Protein AF-A0ABC9XQN3-F1 (afdb_monomer)

InterPro domains:
  IPR002035 von Willebrand factor, type A [PF00092] (230-390)
  IPR002035 von Willebrand factor, type A [PS50234] (230-409)
  IPR002035 von Willebrand factor, type A [SM00327] (228-406)
  IPR003961 Fibronectin type III [PF00041] (413-479)
  IPR003961 Fibronectin type III [PF00041] (504-579)
  IPR003961 Fibronectin type III [PF00041] (593-662)
  IPR003961 Fibronectin type III [PS50853] (410-501)
  IPR003961 Fibronectin type III [PS50853] (503-591)
  IPR003961 Fibronectin type III [PS50853] (594-684)
  IPR003961 Fibronectin type III [SM00060] (408-489)
  IPR003961 Fibronectin type III [SM00060] (501-579)
  IPR003961 Fibronectin type III [SM00060] (592-669)
  IPR003961 Fibronectin type III [cd00063] (414-497)
  IPR003961 Fibronectin type III [cd00063] (504-588)
  IPR003961 Fibronectin type III [cd00063] (593-670)
  IPR013783 Immunoglobulin-like fold [G3DSA:2.60.40.10] (419-498)
  IPR013783 Immunoglobulin-like fold [G3DSA:2.60.40.10] (502-592)
  IPR013783 Immunoglobulin-like fold [G3DSA:2.60.40.10] (593-687)
  IPR036116 Fibronectin type III superfamily [SSF49265] (414-577)
  IPR036116 Fibronectin type III superfamily [SSF49265] (594-672)

Foldseek 3Di:
DDDDDDDDDDDDDDDDDDDDDDDDDDDDDDDDDDDDDPPPPVVVVVVVVVVVVVVVVVVVVVVVLVVCCCVVPVVVVCVVVVVVVVVVVCVVDDDDPPVVVQVVPPVNVCVVVVCVVVVVVVVVVSVVVVVVVCVVVVVPDDDDPPPPPPPPPDDDDDDDDDDDDPDPVPPVVVVVVVCVPPPDDDDDDPPVVVVVVVVVVVVVVVVVPPDDDDDDPPPDLPQVPPFEAEEEEEQELAQVQDPVLSQLVLVLVLLLCVSWQFALRTYFYWYWYFAPAIDTLAFRHPDRGSVVVNVSSNPDDRPYHARAVLNNLQCCVVPHCDVNRVHDLAFAAEYEYEEAEDHPDDNQVSLVVCVVSRYAAAYEHQHDYDPVRVCSSHDPPCVQRYHYHHSVCSVVCSVSNSVSVRCRSPQQAWDWDPFAQFKTKTFHDLPDDQDDKKKKKWKDFPVCSVPIDIDIGHSVDGMDMDGRHHGQTKMKMWIAIDDPPDHHDIGIDIDGHHHDDDAFPDWDWADAEQFKIKIFTDDQDPFFQWKWKWKDWPPDPDIDIDIGGSVDGMDMDGRHHGQTKMKIKIWTQGPVRDIHIDIDIDGHHHPFFEWADWDWPDADQFKIKTFTDQTPDDFQWKWKWKAAPDDDIDIDIGGSPDGMDMDGGHHGQTKMKIKMWTDDDPDIGDIDIDIDGHHHDDDDDDDDDDDDD

Secondary structure (DSSP, 8-state):
---------------------------------------HHHHHHHHHHHHHHHHHHHHHHHHHHHHHHIIIIIHHHHHHHHHHHHHHHTTSSS--HHHHHHHS-HHHHHHHHHHHHHHHHHHHHHHHHHHHHHHHTTTT--SS-TTSSS-TT-PPPP-------TTSTTHHHHHHHHHHHS----PPP-GGGGHHHHHHHHHHHHTS-SS---PPP-------TT--EEEEEEEE-STTS-HHHHHHHHHHHHHHHTT--BSTTSEEEEEEEESSS-EEEE-TTS--SHHHHHHHHHH-----S---HHHHHHHHHHHTSSGGGT--TTS-EEEEEEESS--SS--HHHHHHHHHTT-EEEEEE-S---HHHHHHHSPSSHHHHEEE--GGGHHHHHHHHHHHHHHHHHHTS-EEES--SS-EEEE----S-TTT-EEEEEEEETT-GGG-EEEEEETT-SEEEE-SPPTT-EEEEEEEEE-SSS--PPEEEEEEPPP-----SEEEEE---SS-EEEEEE---TTEEEEEEEEEEES----EEEEEETT--EEEE-SPPTT-EEEEEEEEEETTS-EEEEEEEEEPPPSSPPPP--EEES--SS-EEEE-PPPSS---EEEEEEE-SSSPPEEEEE-TT--EEEE--PPTT-EEEEEEEEE-SSSB---EEEEEEPPP-------------

pLDDT: mean 70.38, std 22.87, range [24.19, 97.38]

Organism: Grus japonensis (NCBI:txid30415)

Sequence (693 aa):
MSVQDTEDFGAENLSEKSRMIPSLPPYDMDDQLLPREPRSAWCCFVWTLVVVTMNSLVFFINFLLMLIIFTIVLLPTIVVVYFGFQCHSQVLHSAARYCKSILDDNSSSALIILGFVIMSPLIVVAMAIYCSLARRLHLFMCFQPYSRAVYKGVKWRWYEEGGLCGCAKGWNAQVKAWSRAFGFKVVCPGPDFAMLAKTVLSLGLWLQFAVGQNTPERGPQLSVSNSEGDLLFLLDSSGSVSYYEFSRVKEFMWDLVQPFTFGPKDVQTSIIHISTTPTMEFPFDRYLSSGTLQQAIRDTRQLMGDTNTGKALSYAKEKFFSDEAGARPDVPKVLVWVTDGFSTDDISEPMQLLKDMGVTVFIVSTGRGNYLELSAAASQPPEKHLHFVDVDDLPIITKELRDAILDVIQANRLHAVDITSSSFRLMWPKLLSQETGYYTLEYAPTDDLARKRTKQVSGAHTSIMLSNLAPETTYEVALIPESNVHYFPPQTTRVTTLAEEISPAQVLISESGPHSFHVSWAPTLDNVIGYQILYGPLPGNSAKLLEVDGKHNSTVVENLAPNTTYLVTVTATYKSGKERSLSAKACTQEEGSKVRHLRFEDMGPNTLKASWDAADGKVLGYRVRCRRQTGPSSVISVSPQIHSVLLTDLASGTTNKVCVKPMYKNQPGKRLCRMVHMQPATEAQEYKHRQRA

Radius of gyration: 48.97 Å; Cα contacts (8 Å, |Δi|>4): 1089; chains: 1; bounding box: 145×106×135 Å

Structure (mmCIF, N/CA/C/O backbone):
data_AF-A0ABC9XQN3-F1
#
_entry.id   AF-A0ABC9XQN3-F1
#
loop_
_atom_site.group_PDB
_atom_site.id
_atom_site.type_symbol
_atom_site.label_atom_id
_atom_site.label_alt_id
_atom_site.label_comp_id
_atom_site.label_asym_id
_atom_site.label_entity_id
_atom_site.label_seq_id
_atom_site.pdbx_PDB_ins_code
_atom_site.Cartn_x
_atom_site.Cartn_y
_atom_site.Cartn_z
_atom_site.occupancy
_atom_site.B_iso_or_equiv
_atom_site.auth_seq_id
_atom_site.auth_comp_id
_atom_site.auth_asym_id
_atom_site.auth_atom_id
_atom_site.pdbx_PDB_model_num
ATOM 1 N N . MET A 1 1 ? -26.587 63.830 -41.064 1.00 35.28 1 MET A N 1
ATOM 2 C CA . MET A 1 1 ? -27.233 63.294 -39.851 1.00 35.28 1 MET A CA 1
ATOM 3 C C . MET A 1 1 ? -26.101 62.934 -38.899 1.00 35.28 1 MET A C 1
ATOM 5 O O . MET A 1 1 ? -25.500 61.900 -39.120 1.00 35.28 1 MET A O 1
ATOM 9 N N . SER A 1 2 ? -25.575 63.759 -37.986 1.00 28.92 2 SER A N 1
ATOM 10 C CA . SER A 1 2 ? -26.155 64.787 -37.094 1.00 28.92 2 SER A CA 1
ATOM 11 C C . SER A 1 2 ? -27.435 64.319 -36.402 1.00 28.92 2 SER A C 1
ATOM 13 O O . SER A 1 2 ? -28.326 63.867 -37.111 1.00 28.92 2 SER A O 1
ATOM 15 N N . VAL A 1 3 ? -27.668 64.423 -35.093 1.00 32.28 3 VAL A N 1
ATOM 16 C CA . VAL A 1 3 ? -26.981 64.888 -33.861 1.00 32.28 3 VAL A CA 1
ATOM 17 C C . VAL A 1 3 ? -27.908 64.409 -32.713 1.00 32.28 3 VAL A C 1
ATOM 19 O O . VAL A 1 3 ? -29.107 64.293 -32.960 1.00 32.28 3 VAL A O 1
ATOM 22 N N . GLN A 1 4 ? -27.383 64.172 -31.502 1.00 29.92 4 GLN A N 1
ATOM 23 C CA . GLN A 1 4 ? -28.002 64.481 -30.185 1.00 29.92 4 GLN A CA 1
ATOM 24 C C . GLN A 1 4 ? -26.935 64.183 -29.101 1.00 29.92 4 GLN A C 1
ATOM 26 O O . GLN A 1 4 ? -26.465 63.051 -29.036 1.00 29.92 4 GLN A O 1
ATOM 31 N N . ASP A 1 5 ? -26.265 65.199 -28.529 1.00 35.38 5 ASP A N 1
ATOM 32 C CA . ASP A 1 5 ? -26.607 65.974 -27.299 1.00 35.38 5 ASP A CA 1
ATOM 33 C C . ASP A 1 5 ? -26.387 65.123 -26.018 1.00 35.38 5 ASP A C 1
ATOM 35 O O . ASP A 1 5 ? -26.867 63.997 -25.967 1.00 35.38 5 ASP A O 1
ATOM 39 N N . THR A 1 6 ? -25.655 65.494 -24.950 1.00 28.75 6 THR A N 1
ATOM 40 C CA . THR A 1 6 ? -25.303 66.796 -24.326 1.00 28.75 6 THR A CA 1
ATOM 41 C C . THR A 1 6 ? -24.212 66.612 -23.233 1.00 28.75 6 THR A C 1
ATOM 43 O O . THR A 1 6 ? -23.997 65.495 -22.765 1.00 28.75 6 THR A O 1
ATOM 46 N N . GLU A 1 7 ? -23.574 67.728 -22.843 1.00 31.22 7 GLU A N 1
ATOM 47 C CA . GLU A 1 7 ? -22.638 68.022 -21.719 1.00 31.22 7 GLU A CA 1
ATOM 48 C C . GLU A 1 7 ? -23.241 67.675 -20.314 1.00 31.22 7 GLU A C 1
ATOM 50 O O . GLU A 1 7 ? -24.393 67.263 -20.251 1.00 31.22 7 GLU A O 1
ATOM 55 N N . ASP A 1 8 ? -22.638 67.766 -19.114 1.00 29.19 8 ASP A N 1
ATOM 56 C CA . ASP A 1 8 ? -21.618 68.643 -18.507 1.00 29.19 8 ASP A CA 1
ATOM 57 C C . ASP A 1 8 ? -21.349 68.187 -17.029 1.00 29.19 8 ASP A C 1
ATOM 59 O O . ASP A 1 8 ? -22.047 67.308 -16.518 1.00 29.19 8 ASP A O 1
ATOM 63 N N . PHE A 1 9 ? -20.433 68.884 -16.336 1.00 27.47 9 PHE A N 1
ATOM 64 C CA . PHE A 1 9 ? -20.193 69.041 -14.879 1.00 27.47 9 PHE A CA 1
ATOM 65 C C . PHE A 1 9 ? -18.981 68.372 -14.209 1.00 27.47 9 PHE A C 1
ATOM 67 O O . PHE A 1 9 ? -18.885 67.159 -14.023 1.00 27.47 9 PHE A O 1
ATOM 74 N N . GLY A 1 10 ? -18.100 69.249 -13.711 1.00 24.19 10 GLY A N 1
ATOM 75 C CA . GLY A 1 10 ? -17.099 68.975 -12.686 1.00 24.19 10 GLY A CA 1
ATOM 76 C C . GLY A 1 10 ? -17.432 69.567 -11.306 1.00 24.19 10 GLY A C 1
ATOM 77 O O . GLY A 1 10 ? -18.541 70.022 -11.054 1.00 24.19 10 GLY A O 1
ATOM 78 N N . ALA A 1 11 ? -16.376 69.598 -10.484 1.00 26.67 11 ALA A N 1
ATOM 79 C CA . ALA A 1 11 ? -16.098 70.479 -9.340 1.00 26.67 11 ALA A CA 1
ATOM 80 C C . ALA A 1 11 ? -16.857 70.330 -7.989 1.00 26.67 11 ALA A C 1
ATOM 82 O O . ALA A 1 11 ? -18.061 70.512 -7.878 1.00 26.67 11 ALA A O 1
ATOM 83 N N . GLU A 1 12 ? -16.015 70.148 -6.955 1.00 30.12 12 GLU A N 1
ATOM 84 C CA . GLU A 1 12 ? -15.961 70.860 -5.656 1.00 30.12 12 GLU A CA 1
ATOM 85 C C . GLU A 1 12 ? -16.911 70.554 -4.476 1.00 30.12 12 GLU A C 1
ATOM 87 O O . GLU A 1 12 ? -18.123 70.725 -4.522 1.00 30.12 12 GLU A O 1
ATOM 92 N N . ASN A 1 13 ? -16.282 70.252 -3.326 1.00 25.64 13 ASN A N 1
ATOM 93 C CA . ASN A 1 13 ? -16.236 71.134 -2.139 1.00 25.64 13 ASN A CA 1
ATOM 94 C C . ASN A 1 13 ? -15.126 70.630 -1.179 1.00 25.64 13 ASN A C 1
ATOM 96 O O . ASN A 1 13 ? -15.124 69.462 -0.808 1.00 25.64 13 ASN A O 1
ATOM 100 N N . LEU A 1 14 ? -14.018 71.350 -0.955 1.00 29.97 14 LEU A N 1
ATOM 101 C CA . LEU A 1 14 ? -13.773 72.561 -0.139 1.00 29.97 14 LEU A CA 1
ATOM 102 C C . LEU A 1 14 ? -13.493 72.298 1.355 1.00 29.97 14 LEU A C 1
ATOM 104 O O . LEU A 1 14 ? -14.394 71.948 2.111 1.00 29.97 14 LEU A O 1
ATOM 108 N N . SER A 1 15 ? -12.242 72.581 1.753 1.00 26.11 15 SER A N 1
ATOM 109 C CA . SER A 1 15 ? -11.793 73.324 2.957 1.00 26.11 15 SER A CA 1
ATOM 110 C C . SER A 1 15 ? -10.344 72.916 3.295 1.00 26.11 15 SER A C 1
ATOM 112 O O . SER A 1 15 ? -10.056 71.729 3.345 1.00 26.11 15 SER A O 1
ATOM 114 N N . GLU A 1 16 ? -9.345 73.753 3.585 1.00 30.83 16 GLU A N 1
ATOM 115 C CA . GLU A 1 16 ? -9.065 75.192 3.513 1.00 30.83 16 GLU A CA 1
ATOM 116 C C . GLU A 1 16 ? -7.593 75.340 3.998 1.00 30.83 16 GLU A C 1
ATOM 118 O O . GLU A 1 16 ? -7.099 74.494 4.743 1.00 30.83 16 GLU A O 1
ATOM 123 N N . LYS A 1 17 ? -6.941 76.464 3.660 1.00 27.02 17 LYS A N 1
ATOM 124 C CA . LYS A 1 17 ? -5.810 77.113 4.375 1.00 27.02 17 LYS A CA 1
ATOM 125 C C . LYS A 1 17 ? -4.339 76.784 4.039 1.00 27.02 17 LYS A C 1
ATOM 127 O O . LYS A 1 17 ? -3.592 76.193 4.802 1.00 27.02 17 LYS A O 1
ATOM 132 N N . SER A 1 18 ? -3.907 77.336 2.902 1.00 26.16 18 SER A N 1
ATOM 133 C CA . SER A 1 18 ? -2.976 78.482 2.739 1.00 26.16 18 SER A CA 1
ATOM 134 C C . SER A 1 18 ? -1.777 78.753 3.690 1.00 26.16 18 SER A C 1
ATOM 136 O O . SER A 1 18 ? -1.969 78.908 4.895 1.00 26.16 18 SER A O 1
ATOM 138 N N . ARG A 1 19 ? -0.665 79.162 3.028 1.00 28.17 19 ARG A N 1
ATOM 139 C CA . ARG A 1 19 ? 0.507 80.010 3.424 1.00 28.17 19 ARG A CA 1
ATOM 140 C C . ARG A 1 19 ? 1.725 79.259 3.988 1.00 28.17 19 ARG A C 1
ATOM 142 O O . ARG A 1 19 ? 1.560 78.394 4.824 1.00 28.17 19 ARG A O 1
ATOM 149 N N . MET A 1 20 ? 2.981 79.560 3.637 1.00 26.77 20 MET A N 1
ATOM 150 C CA . MET A 1 20 ? 3.617 80.659 2.884 1.00 26.77 20 MET A CA 1
ATOM 151 C C . MET A 1 20 ? 5.057 80.223 2.518 1.00 26.77 20 MET A C 1
ATOM 153 O O . MET A 1 20 ? 5.694 79.517 3.292 1.00 26.77 20 MET A O 1
ATOM 157 N N . ILE A 1 21 ? 5.566 80.684 1.372 1.00 29.64 21 ILE A N 1
ATOM 158 C CA . ILE A 1 21 ? 6.989 80.657 0.963 1.00 29.64 21 ILE A CA 1
ATOM 159 C C . ILE A 1 21 ? 7.749 81.750 1.763 1.00 29.64 21 ILE A C 1
ATOM 161 O O . ILE A 1 21 ? 7.101 82.712 2.187 1.00 29.64 21 ILE A O 1
ATOM 165 N N . PRO A 1 22 ? 9.083 81.675 1.961 1.00 31.59 22 PRO A N 1
ATOM 166 C CA . PRO A 1 22 ? 9.959 82.396 1.026 1.00 31.59 22 PRO A CA 1
ATOM 167 C C . PRO A 1 22 ? 11.307 81.706 0.715 1.00 31.59 22 PRO A C 1
ATOM 169 O O . PRO A 1 22 ? 11.766 80.788 1.386 1.00 31.59 22 PRO A O 1
ATOM 172 N N . SER A 1 23 ? 11.911 82.199 -0.359 1.00 28.52 23 SER A N 1
ATOM 173 C CA . SER A 1 23 ? 13.131 81.788 -1.056 1.00 28.52 23 SER A CA 1
ATOM 174 C C . SER A 1 23 ? 14.400 82.574 -0.658 1.00 28.52 23 SER A C 1
ATOM 176 O O . SER A 1 23 ? 14.287 83.777 -0.436 1.00 28.52 23 SER A O 1
ATOM 178 N N . LEU A 1 24 ? 15.574 81.914 -0.801 1.00 29.31 24 LEU A N 1
ATOM 179 C CA . LEU A 1 24 ? 16.959 82.419 -1.076 1.00 29.31 24 LEU A CA 1
ATOM 180 C C . LEU A 1 24 ? 17.708 83.175 0.062 1.00 29.31 24 LEU A C 1
ATOM 182 O O . LEU A 1 24 ? 17.019 83.721 0.918 1.00 29.31 24 LEU A O 1
ATOM 186 N N . PRO A 1 25 ? 19.076 83.272 0.105 1.00 34.75 25 PRO A N 1
ATOM 187 C CA . PRO A 1 25 ? 20.096 83.093 -0.962 1.00 34.75 25 PRO A CA 1
ATOM 188 C C . PRO A 1 25 ? 21.399 82.315 -0.501 1.00 34.75 25 PRO A C 1
ATOM 190 O O . PRO A 1 25 ? 21.348 81.648 0.532 1.00 34.75 25 PRO A O 1
ATOM 193 N N . PRO A 1 26 ? 22.539 82.315 -1.248 1.00 49.69 26 PRO A N 1
ATOM 194 C CA . PRO A 1 26 ? 23.697 81.417 -1.061 1.00 49.69 26 PRO A CA 1
ATOM 195 C C . PRO A 1 26 ? 24.827 82.027 -0.205 1.00 49.69 26 PRO A C 1
ATOM 197 O O . PRO A 1 26 ? 24.903 83.248 -0.075 1.00 49.69 26 PRO A O 1
ATOM 200 N N . TYR A 1 27 ? 25.750 81.203 0.314 1.00 24.67 27 TYR A N 1
ATOM 201 C CA . TYR A 1 27 ? 27.060 81.681 0.781 1.00 24.67 27 TYR A CA 1
ATOM 202 C C . TYR A 1 27 ? 28.124 80.572 0.763 1.00 24.67 27 TYR A C 1
ATOM 204 O O . TYR A 1 27 ? 27.862 79.440 1.164 1.00 24.67 27 TYR A O 1
ATOM 212 N N . ASP A 1 28 ? 29.297 80.940 0.260 1.00 28.08 28 ASP A N 1
ATOM 213 C CA . ASP A 1 28 ? 30.518 80.152 0.094 1.00 28.08 28 ASP A CA 1
ATOM 214 C C . ASP A 1 28 ? 31.545 80.542 1.182 1.00 28.08 28 ASP A C 1
ATOM 216 O O . ASP A 1 28 ? 31.442 81.622 1.765 1.00 28.08 28 ASP A O 1
ATOM 220 N N . MET A 1 29 ? 32.560 79.690 1.345 1.00 29.73 29 MET A N 1
ATOM 221 C CA . MET A 1 29 ? 33.873 79.897 1.982 1.00 29.73 29 MET A CA 1
ATOM 222 C C . MET A 1 29 ? 34.073 79.730 3.509 1.00 29.73 29 MET A C 1
ATOM 224 O O . MET A 1 29 ? 33.419 80.337 4.353 1.00 29.73 29 MET A O 1
ATOM 228 N N . ASP A 1 30 ? 35.142 78.959 3.762 1.00 27.64 30 ASP A N 1
ATOM 229 C CA . ASP A 1 30 ? 36.138 79.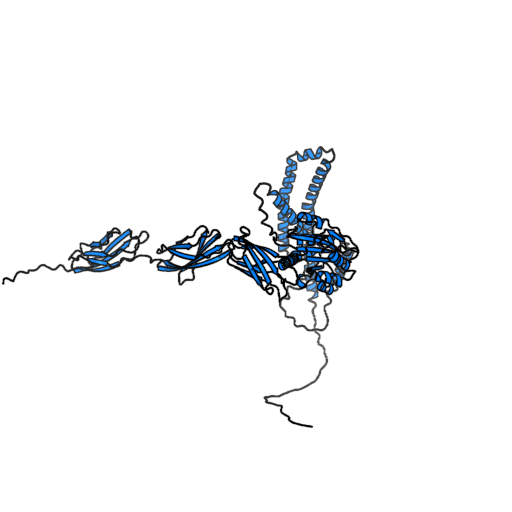004 4.844 1.00 27.64 30 ASP A CA 1
ATOM 230 C C . ASP A 1 30 ? 35.983 78.151 6.124 1.00 27.64 30 ASP A C 1
ATOM 232 O O . ASP A 1 30 ? 35.417 78.533 7.144 1.00 27.64 30 ASP A O 1
ATOM 236 N N . ASP A 1 31 ? 36.589 76.960 6.037 1.00 33.34 31 ASP A N 1
ATOM 237 C CA . ASP A 1 31 ? 37.820 76.567 6.750 1.00 33.34 31 ASP A CA 1
ATOM 238 C C . ASP A 1 31 ? 37.922 76.870 8.263 1.00 33.34 31 ASP A C 1
ATOM 240 O O . ASP A 1 31 ? 38.286 77.970 8.673 1.00 33.34 31 ASP A O 1
ATOM 244 N N . GLN A 1 32 ? 37.752 75.838 9.104 1.00 27.58 32 GLN A N 1
ATOM 245 C CA . GLN A 1 32 ? 38.476 75.727 10.379 1.00 27.58 32 GLN A CA 1
ATOM 246 C C . GLN A 1 32 ? 38.870 74.273 10.689 1.00 27.58 32 GLN A C 1
ATOM 248 O O . GLN A 1 32 ? 38.044 73.404 10.976 1.00 27.58 32 GLN A O 1
ATOM 253 N N . LEU A 1 33 ? 40.187 74.054 10.655 1.00 34.53 33 LEU A N 1
ATOM 254 C CA . LEU A 1 33 ? 40.924 72.926 11.218 1.00 34.53 33 LEU A CA 1
ATOM 255 C C . LEU A 1 33 ? 40.584 72.663 12.697 1.00 34.53 33 LEU A C 1
ATOM 257 O O . LEU A 1 33 ? 40.393 73.612 13.448 1.00 34.53 33 LEU A O 1
ATOM 261 N N . LEU A 1 34 ? 40.661 71.387 13.121 1.00 26.94 34 LEU A N 1
ATOM 262 C CA . LEU A 1 34 ? 41.381 70.865 14.312 1.00 26.94 34 LEU A CA 1
ATOM 263 C C . LEU A 1 34 ? 41.295 69.300 14.337 1.00 26.94 34 LEU A C 1
ATOM 265 O O . LEU A 1 34 ? 40.480 68.722 13.619 1.00 26.94 34 LEU A O 1
ATOM 269 N N . PRO A 1 35 ? 42.191 68.572 15.043 1.00 34.38 35 PRO A N 1
ATOM 270 C CA . PRO A 1 35 ? 42.969 67.471 14.459 1.00 34.38 35 PRO A CA 1
ATOM 271 C C . PRO A 1 35 ? 42.457 66.052 14.781 1.00 34.38 35 PRO A C 1
ATOM 273 O O . PRO A 1 35 ? 41.922 65.785 15.855 1.00 34.38 35 PRO A O 1
ATOM 276 N N . ARG A 1 36 ? 42.719 65.091 13.879 1.00 30.62 36 ARG A N 1
ATOM 277 C CA . ARG A 1 36 ? 42.605 63.643 14.151 1.00 30.62 36 ARG A CA 1
ATOM 278 C C . ARG A 1 36 ? 43.902 63.110 14.772 1.00 30.62 36 ARG A C 1
ATOM 280 O O . ARG A 1 36 ? 44.922 63.036 14.093 1.00 30.62 36 ARG A O 1
ATOM 287 N N . GLU A 1 37 ? 43.844 62.673 16.031 1.00 32.91 37 GLU A N 1
ATOM 288 C CA . GLU A 1 37 ? 44.868 61.807 16.642 1.00 32.91 37 GLU A CA 1
ATOM 289 C C . GLU A 1 37 ? 44.868 60.388 16.018 1.00 32.91 37 GLU A C 1
ATOM 291 O O . GLU A 1 37 ? 43.799 59.844 15.711 1.00 32.91 37 GLU A O 1
ATOM 296 N N . PRO A 1 38 ? 46.032 59.717 15.896 1.00 41.06 38 PRO A N 1
ATOM 297 C CA . PRO A 1 38 ? 46.154 58.398 15.285 1.00 41.06 38 PRO A CA 1
ATOM 298 C C . PRO A 1 38 ? 46.000 57.278 16.332 1.00 41.06 38 PRO A C 1
ATOM 300 O O . PRO A 1 38 ? 46.981 56.675 16.758 1.00 41.06 38 PRO A O 1
ATOM 303 N N . ARG A 1 39 ? 44.771 56.957 16.761 1.00 36.69 39 ARG A N 1
ATOM 304 C CA . ARG A 1 39 ? 44.527 55.831 17.700 1.00 36.69 39 ARG A CA 1
ATOM 305 C C . ARG A 1 39 ? 44.092 54.509 17.049 1.00 36.69 39 ARG A C 1
ATOM 307 O O . ARG A 1 39 ? 44.057 53.485 17.726 1.00 36.69 39 ARG A O 1
ATOM 314 N N . SER A 1 40 ? 43.810 54.471 15.745 1.00 48.78 40 SER A N 1
ATOM 315 C CA . SER A 1 40 ? 43.249 53.270 15.093 1.00 48.78 40 SER A CA 1
ATOM 316 C C . SER A 1 40 ? 44.286 52.249 14.601 1.00 48.78 40 SER A C 1
ATOM 318 O O . SER A 1 40 ? 43.999 51.051 14.582 1.00 48.78 40 SER A O 1
ATOM 320 N N . ALA A 1 41 ? 45.503 52.681 14.251 1.00 43.66 41 ALA A N 1
ATOM 321 C CA . ALA A 1 41 ? 46.527 51.788 13.700 1.00 43.66 41 ALA A CA 1
ATOM 322 C C . ALA A 1 41 ? 47.183 50.900 14.773 1.00 43.66 41 ALA A C 1
ATOM 324 O O . ALA A 1 41 ? 47.388 49.709 14.548 1.00 43.66 41 ALA A O 1
ATOM 325 N N . TRP A 1 42 ? 47.439 51.450 15.965 1.00 40.62 42 TRP A N 1
ATOM 326 C CA . TRP A 1 42 ? 48.048 50.710 17.076 1.00 40.62 42 TRP A CA 1
ATOM 327 C C . TRP A 1 42 ? 47.132 49.617 17.628 1.00 40.62 42 TRP A C 1
ATOM 329 O O . TRP A 1 42 ? 47.590 48.499 17.850 1.00 40.62 42 TRP A O 1
ATOM 339 N N . CYS A 1 43 ? 45.830 49.889 17.769 1.00 41.34 43 CYS A N 1
ATOM 340 C CA . CYS A 1 43 ? 44.875 48.860 18.181 1.00 41.34 43 CYS A CA 1
ATOM 341 C C . CYS A 1 43 ? 44.795 47.724 17.156 1.00 41.34 43 CYS A C 1
ATOM 343 O O . CYS A 1 43 ? 44.849 46.565 17.551 1.00 41.34 43 CYS A O 1
ATOM 345 N N . CYS A 1 44 ? 44.751 48.027 15.852 1.00 43.62 44 CYS A N 1
ATOM 346 C CA . CYS A 1 44 ? 44.729 46.989 14.817 1.00 43.62 44 CYS A CA 1
ATOM 347 C C . CYS A 1 44 ? 46.029 46.175 14.779 1.00 43.62 44 CYS A C 1
ATOM 349 O O . CYS A 1 44 ? 45.979 44.957 14.610 1.00 43.62 44 CYS A O 1
ATOM 351 N N . PHE A 1 45 ? 47.187 46.812 14.971 1.00 45.56 45 PHE A N 1
ATOM 352 C CA . PHE A 1 45 ? 48.476 46.120 14.964 1.00 45.56 45 PHE A CA 1
ATOM 353 C C . PHE A 1 45 ? 48.631 45.190 16.172 1.00 45.56 45 PHE A C 1
ATOM 355 O O . PHE A 1 45 ? 48.994 44.028 16.004 1.00 45.56 45 PHE A O 1
ATOM 362 N N . VAL A 1 46 ? 48.266 45.655 17.373 1.00 49.81 46 VAL A N 1
ATOM 363 C CA . VAL A 1 46 ? 48.283 44.835 18.596 1.00 49.81 46 VAL A CA 1
ATOM 364 C C . VAL A 1 46 ? 47.304 43.667 18.477 1.00 49.81 46 VAL A C 1
ATOM 366 O O . VAL A 1 46 ? 47.661 42.540 18.805 1.00 49.81 46 VAL A O 1
ATOM 369 N N . TRP A 1 47 ? 46.104 43.890 17.936 1.00 43.84 47 TRP A N 1
ATOM 370 C CA . TRP A 1 47 ? 45.119 42.819 17.760 1.00 43.84 47 TRP A CA 1
ATOM 371 C C . TRP A 1 47 ? 45.558 41.786 16.716 1.00 43.84 47 TRP A C 1
ATOM 373 O O . TRP A 1 47 ? 45.434 40.585 16.941 1.00 43.84 47 TRP A O 1
ATOM 383 N N . THR A 1 48 ? 46.152 42.233 15.606 1.00 51.22 48 THR A N 1
ATOM 384 C CA . THR A 1 48 ? 46.695 41.332 14.577 1.00 51.22 48 THR A CA 1
ATOM 385 C C . THR A 1 48 ? 47.873 40.528 15.126 1.00 51.22 48 THR A C 1
ATOM 387 O O . THR A 1 48 ? 47.946 39.323 14.903 1.00 51.22 48 THR A O 1
ATOM 390 N N . LEU A 1 49 ? 48.757 41.155 15.908 1.00 52.16 49 LEU A N 1
ATOM 391 C CA . LEU A 1 49 ? 49.881 40.481 16.555 1.00 52.16 49 LEU A CA 1
ATOM 392 C C . LEU A 1 49 ? 49.404 39.436 17.576 1.00 52.16 49 LEU A C 1
ATOM 394 O O . LEU A 1 49 ? 49.922 38.321 17.591 1.00 52.16 49 LEU A O 1
ATOM 398 N N . VAL A 1 50 ? 48.385 39.748 18.382 1.00 51.81 50 VAL A N 1
ATOM 399 C CA . VAL A 1 50 ? 47.781 38.804 19.341 1.00 51.81 50 VAL A CA 1
ATOM 400 C C . VAL A 1 50 ? 47.135 37.621 18.619 1.00 51.81 50 VAL A C 1
ATOM 402 O O . VAL A 1 50 ? 47.365 36.472 18.985 1.00 51.81 50 VAL A O 1
ATOM 405 N N . VAL A 1 51 ? 46.387 37.864 17.542 1.00 48.59 51 VAL A N 1
ATOM 406 C CA . VAL A 1 51 ? 45.740 36.788 16.775 1.00 48.59 51 VAL A CA 1
ATOM 407 C C . VAL A 1 51 ? 46.773 35.909 16.061 1.00 48.59 51 VAL A C 1
ATOM 409 O O . VAL A 1 51 ? 46.658 34.684 16.078 1.00 48.59 51 VAL A O 1
ATOM 412 N N . VAL A 1 52 ? 47.818 36.500 15.475 1.00 55.75 52 VAL A N 1
ATOM 413 C CA . VAL A 1 52 ? 48.890 35.749 14.800 1.00 55.75 52 VAL A CA 1
ATOM 414 C C . VAL A 1 52 ? 49.711 34.934 15.798 1.00 55.75 52 VAL A C 1
ATOM 416 O O . VAL A 1 52 ? 50.029 33.777 15.521 1.00 55.75 52 VAL A O 1
ATOM 419 N N . THR A 1 53 ? 50.019 35.488 16.972 1.00 54.19 53 THR A N 1
ATOM 420 C CA . THR A 1 53 ? 50.756 34.763 18.020 1.00 54.19 53 THR A CA 1
ATOM 421 C C . THR A 1 53 ? 49.930 33.628 18.621 1.00 54.19 53 THR A C 1
ATOM 423 O O . THR A 1 53 ? 50.455 32.523 18.758 1.00 54.19 53 THR A O 1
ATOM 426 N N . MET A 1 54 ? 48.631 33.829 18.878 1.00 51.41 54 MET A N 1
ATOM 427 C CA . MET A 1 54 ? 47.746 32.751 19.340 1.00 51.41 54 MET A CA 1
ATOM 428 C C . MET A 1 54 ? 47.587 31.642 18.294 1.00 51.41 54 MET A C 1
ATOM 430 O O . MET A 1 54 ? 47.707 30.466 18.634 1.00 51.41 54 MET A O 1
ATOM 434 N N . ASN A 1 55 ? 47.401 31.988 17.017 1.00 48.88 55 ASN A N 1
ATOM 435 C CA . ASN A 1 55 ? 47.292 30.993 15.946 1.00 48.88 55 ASN A CA 1
ATOM 436 C C . ASN A 1 55 ? 48.607 30.230 15.721 1.00 48.88 55 ASN A C 1
ATOM 438 O O . ASN A 1 55 ? 48.585 29.026 15.473 1.00 48.88 55 ASN A O 1
ATOM 442 N N . SER A 1 56 ? 49.755 30.898 15.866 1.00 58.03 56 SER A N 1
ATOM 443 C CA . SER A 1 56 ? 51.072 30.254 15.768 1.00 58.03 56 SER A CA 1
ATOM 444 C C . SER A 1 56 ? 51.330 29.302 16.939 1.00 58.03 56 SER A C 1
ATOM 446 O O . SER A 1 56 ? 51.846 28.206 16.735 1.00 58.03 56 SER A O 1
ATOM 448 N N . LEU A 1 57 ? 50.917 29.675 18.155 1.00 59.03 57 LEU A N 1
ATOM 449 C CA . LEU A 1 57 ? 51.007 28.820 19.340 1.00 59.03 57 LEU A CA 1
ATOM 450 C C . LEU A 1 57 ? 50.130 27.568 19.191 1.00 59.03 57 LEU A C 1
ATOM 452 O O . LEU A 1 57 ? 50.578 26.457 19.465 1.00 59.03 57 LEU A O 1
ATOM 456 N N . VAL A 1 58 ? 48.902 27.737 18.698 1.00 57.38 58 VAL A N 1
ATOM 457 C CA . VAL A 1 58 ? 47.977 26.637 18.398 1.00 57.38 58 VAL A CA 1
ATOM 458 C C . VAL A 1 58 ? 48.556 25.691 17.348 1.00 57.38 58 VAL A C 1
ATOM 460 O O . VAL A 1 58 ? 48.496 24.473 17.515 1.00 57.38 58 VAL A O 1
ATOM 463 N N . PHE A 1 59 ? 49.143 26.235 16.280 1.00 59.28 59 PHE A N 1
ATOM 464 C CA . PHE A 1 59 ? 49.805 25.434 15.256 1.00 59.28 59 PHE A CA 1
ATOM 465 C C . PHE A 1 59 ? 50.969 24.630 15.845 1.00 59.28 59 PHE A C 1
ATOM 467 O O . PHE A 1 59 ? 51.071 23.431 15.598 1.00 59.28 59 PHE A O 1
ATOM 474 N N . PHE A 1 60 ? 51.798 25.259 16.681 1.00 60.59 60 PHE A N 1
ATOM 475 C CA . PHE A 1 60 ? 52.942 24.601 17.308 1.00 60.59 60 PHE A CA 1
ATOM 476 C C . PHE A 1 60 ? 52.515 23.487 18.274 1.00 60.59 60 PHE A C 1
ATOM 478 O O . PHE A 1 60 ? 53.096 22.405 18.259 1.00 60.59 60 PHE A O 1
ATOM 485 N N . ILE A 1 61 ? 51.456 23.708 19.061 1.00 62.81 61 ILE A N 1
ATOM 486 C CA . ILE A 1 61 ? 50.880 22.697 19.963 1.00 62.81 61 ILE A CA 1
ATOM 487 C C . ILE A 1 61 ? 50.317 21.513 19.168 1.00 62.81 61 ILE A C 1
ATOM 489 O O . ILE A 1 61 ? 50.599 20.363 19.502 1.00 62.81 61 ILE A O 1
ATOM 493 N N . ASN A 1 62 ? 49.568 21.773 18.091 1.00 58.09 62 ASN A N 1
ATOM 494 C CA . ASN A 1 62 ? 49.032 20.718 17.228 1.00 58.09 62 ASN A CA 1
ATOM 495 C C . ASN A 1 62 ? 50.144 19.942 16.505 1.00 58.09 62 ASN A C 1
ATOM 497 O O . ASN A 1 62 ? 50.053 18.723 16.387 1.00 58.09 62 ASN A O 1
ATOM 501 N N . PHE A 1 63 ? 51.210 20.621 16.073 1.00 66.19 63 PHE A N 1
ATOM 502 C CA . PHE A 1 63 ? 52.378 19.989 15.460 1.00 66.19 63 PHE A CA 1
ATOM 503 C C . PHE A 1 63 ? 53.124 19.091 16.454 1.00 66.19 63 PHE A C 1
ATOM 505 O O . PHE A 1 63 ? 53.445 17.950 16.125 1.00 66.19 63 PHE A O 1
ATOM 512 N N . LEU A 1 64 ? 53.326 19.558 17.692 1.00 64.81 64 LEU A N 1
ATOM 513 C CA . LEU A 1 64 ? 53.955 18.772 18.755 1.00 64.81 64 LEU A CA 1
ATOM 514 C C . LEU A 1 64 ? 53.113 17.535 19.113 1.00 64.81 64 LEU A C 1
ATOM 516 O O . LEU A 1 64 ? 53.656 16.445 19.257 1.00 64.81 64 LEU A O 1
ATOM 520 N N . LEU A 1 65 ? 51.786 17.684 19.194 1.00 63.25 65 LEU A N 1
ATOM 521 C CA . LEU A 1 65 ? 50.845 16.582 19.434 1.00 63.25 65 LEU A CA 1
ATOM 522 C C . LEU A 1 65 ? 50.856 15.550 18.301 1.00 63.25 65 LEU A C 1
ATOM 524 O O . LEU A 1 65 ? 50.884 14.354 18.576 1.00 63.25 65 LEU A O 1
ATOM 528 N N . MET A 1 66 ? 50.893 15.993 17.042 1.00 63.84 66 MET A N 1
ATOM 529 C CA . MET A 1 66 ? 51.054 15.108 15.883 1.00 63.84 66 MET A CA 1
ATOM 530 C C . MET A 1 66 ? 52.370 14.330 15.951 1.00 63.84 66 MET A C 1
ATOM 532 O O . MET A 1 66 ? 52.373 13.122 15.738 1.00 63.84 66 MET A O 1
ATOM 536 N N . LEU A 1 67 ? 53.470 14.991 16.317 1.00 67.00 67 LEU A N 1
ATOM 537 C CA . LEU A 1 67 ? 54.778 14.353 16.491 1.00 67.00 67 LEU A CA 1
ATOM 538 C C . LEU A 1 67 ? 54.770 13.317 17.619 1.00 67.00 67 LEU A C 1
ATOM 540 O O . LEU A 1 67 ? 55.307 12.224 17.450 1.00 67.00 67 LEU A O 1
ATOM 544 N N . ILE A 1 68 ? 54.120 13.621 18.743 1.00 65.81 68 ILE A N 1
ATOM 545 C CA . ILE A 1 68 ? 53.957 12.697 19.874 1.00 65.81 68 ILE A CA 1
ATOM 546 C C . ILE A 1 68 ? 53.120 11.480 19.457 1.00 65.81 68 ILE A C 1
ATOM 548 O O . ILE A 1 68 ? 53.518 10.350 19.716 1.00 65.81 68 ILE A O 1
ATOM 552 N N . ILE A 1 69 ? 52.002 11.677 18.755 1.00 62.56 69 ILE A N 1
ATOM 553 C CA . ILE A 1 69 ? 51.166 10.573 18.257 1.00 62.56 69 ILE A CA 1
ATOM 554 C C . ILE A 1 69 ? 51.945 9.729 17.237 1.00 62.56 69 ILE A C 1
ATOM 556 O O . ILE A 1 69 ? 51.939 8.502 17.310 1.00 62.56 69 ILE A O 1
ATOM 560 N N . PHE A 1 70 ? 52.678 10.357 16.319 1.00 60.66 70 PHE A N 1
ATOM 561 C CA . PHE A 1 70 ? 53.435 9.640 15.294 1.00 60.66 70 PHE A CA 1
ATOM 562 C C . PHE A 1 70 ? 54.592 8.818 15.889 1.00 60.66 70 PHE A C 1
ATOM 564 O O . PHE A 1 70 ? 54.835 7.688 15.468 1.00 60.66 70 PHE A O 1
ATOM 571 N N . THR A 1 71 ? 55.277 9.354 16.903 1.00 60.50 71 THR A N 1
ATOM 572 C CA . THR A 1 71 ? 56.431 8.699 17.542 1.00 60.50 71 THR A CA 1
ATOM 573 C C . THR A 1 71 ? 56.040 7.659 18.590 1.00 60.50 71 THR A C 1
ATOM 575 O O . THR A 1 71 ? 56.665 6.603 18.644 1.00 60.50 71 THR A O 1
ATOM 578 N N . ILE A 1 72 ? 55.005 7.916 19.395 1.00 60.31 72 ILE A N 1
ATOM 579 C CA . ILE A 1 72 ? 54.584 7.024 20.489 1.00 60.31 72 ILE A CA 1
ATOM 580 C C . ILE A 1 72 ? 53.579 5.971 20.018 1.00 60.31 72 ILE A C 1
ATOM 582 O O . ILE A 1 72 ? 53.546 4.878 20.575 1.00 60.31 72 ILE A O 1
ATOM 586 N N . VAL A 1 73 ? 52.759 6.274 19.007 1.00 58.94 73 VAL A N 1
ATOM 587 C CA . VAL A 1 73 ? 51.721 5.352 18.525 1.00 58.94 73 VAL A CA 1
ATOM 588 C C . VAL A 1 73 ? 52.165 4.688 17.235 1.00 58.94 73 VAL A C 1
ATOM 590 O O . VAL A 1 73 ? 52.297 3.470 17.206 1.00 58.94 73 VAL A O 1
ATOM 593 N N . LEU A 1 74 ? 52.453 5.472 16.191 1.00 59.12 74 LEU A N 1
ATOM 594 C CA . LEU A 1 74 ? 52.649 4.921 14.849 1.00 59.12 74 LEU A CA 1
ATOM 595 C C . LEU A 1 74 ? 53.948 4.116 14.729 1.00 59.12 74 LEU A C 1
ATOM 597 O O . LEU A 1 74 ? 53.924 3.005 14.203 1.00 59.12 74 LEU A O 1
ATOM 601 N N . LEU A 1 75 ? 55.057 4.643 15.256 1.00 62.50 75 LEU A N 1
ATOM 602 C CA . LEU A 1 75 ? 56.373 4.002 15.194 1.00 62.50 75 LEU A CA 1
ATOM 603 C C . LEU A 1 75 ? 56.390 2.598 15.834 1.00 62.50 75 LEU A C 1
ATOM 605 O O . LEU A 1 75 ? 56.796 1.660 15.148 1.00 62.50 75 LEU A O 1
ATOM 609 N N . PRO A 1 76 ? 55.903 2.384 17.075 1.00 60.91 76 PRO A N 1
ATOM 610 C CA . PRO A 1 76 ? 55.842 1.040 17.644 1.00 60.91 76 PRO A CA 1
ATOM 611 C C . PRO A 1 76 ? 54.835 0.125 16.934 1.00 60.91 76 PRO A C 1
ATOM 613 O O . PRO A 1 76 ? 55.150 -1.048 16.751 1.00 60.91 76 PRO A O 1
ATOM 616 N N . THR A 1 77 ? 53.685 0.613 16.443 1.00 59.84 77 THR A N 1
ATOM 617 C CA . THR A 1 77 ? 52.797 -0.232 15.610 1.00 59.84 77 THR A CA 1
ATOM 618 C C . THR A 1 77 ? 53.435 -0.633 14.286 1.00 59.84 77 THR A C 1
ATOM 620 O O . THR A 1 77 ? 53.289 -1.780 13.880 1.00 59.84 77 THR A O 1
ATOM 623 N N . ILE A 1 78 ? 54.175 0.260 13.624 1.00 63.41 78 ILE A N 1
ATOM 624 C CA . ILE A 1 78 ? 54.895 -0.057 12.385 1.00 63.41 78 ILE A CA 1
ATOM 625 C C . ILE A 1 78 ? 55.996 -1.074 12.673 1.00 63.41 78 ILE A C 1
ATOM 627 O O . ILE A 1 78 ? 56.134 -2.028 11.917 1.00 63.41 78 ILE A O 1
ATOM 631 N N . VAL A 1 79 ? 56.728 -0.930 13.782 1.00 63.50 79 VAL A N 1
ATOM 632 C CA . VAL A 1 79 ? 57.735 -1.914 14.202 1.00 63.50 79 VAL A CA 1
ATOM 633 C C . VAL A 1 79 ? 57.084 -3.271 14.469 1.00 63.50 79 VAL A C 1
ATOM 635 O O . VAL A 1 79 ? 57.580 -4.264 13.954 1.00 63.50 79 VAL A O 1
ATOM 638 N N . VAL A 1 80 ? 55.952 -3.333 15.179 1.00 61.59 80 VAL A N 1
ATOM 639 C CA . VAL A 1 80 ? 55.231 -4.586 15.478 1.00 61.59 80 VAL A CA 1
ATOM 640 C C . VAL A 1 80 ? 54.656 -5.236 14.218 1.00 61.59 80 VAL A C 1
ATOM 642 O O . VAL A 1 80 ? 54.794 -6.444 14.037 1.00 61.59 80 VAL A O 1
ATOM 645 N N . VAL A 1 81 ? 54.052 -4.455 13.320 1.00 59.31 81 VAL A N 1
ATOM 646 C CA . VAL A 1 81 ? 53.492 -4.958 12.057 1.00 59.31 81 VAL A CA 1
ATOM 647 C C . VAL A 1 81 ? 54.608 -5.405 11.117 1.00 59.31 81 VAL A C 1
ATOM 649 O O . VAL A 1 81 ? 54.494 -6.470 10.523 1.00 59.31 81 VAL A O 1
ATOM 652 N N . TYR A 1 82 ? 55.716 -4.664 11.030 1.00 58.22 82 TYR A N 1
ATOM 653 C CA . TYR A 1 82 ? 56.888 -5.046 10.240 1.00 58.22 82 TYR A CA 1
ATOM 654 C C . TYR A 1 82 ? 57.559 -6.311 10.794 1.00 58.22 82 TYR A C 1
ATOM 656 O O . TYR A 1 82 ? 57.896 -7.205 10.021 1.00 58.22 82 TYR A O 1
ATOM 664 N N . PHE A 1 83 ? 57.685 -6.449 12.120 1.00 54.78 83 PHE A N 1
ATOM 665 C CA . PHE A 1 83 ? 58.195 -7.673 12.754 1.00 54.78 83 PHE A CA 1
ATOM 666 C C . PHE A 1 83 ? 57.252 -8.866 12.534 1.00 54.78 83 PHE A C 1
ATOM 668 O O . PHE A 1 83 ? 57.709 -9.967 12.225 1.00 54.78 83 PHE A O 1
ATOM 675 N N . GLY A 1 84 ? 55.936 -8.641 12.624 1.00 56.72 84 GLY A N 1
ATOM 676 C CA . GLY A 1 84 ? 54.909 -9.642 12.332 1.00 56.72 84 GLY A CA 1
ATOM 677 C C . GLY A 1 84 ? 54.932 -10.097 10.871 1.00 56.72 84 GLY A C 1
ATOM 678 O O . GLY A 1 84 ? 54.883 -11.295 10.599 1.00 56.72 84 GLY A O 1
ATOM 679 N N . PHE A 1 85 ? 55.099 -9.166 9.928 1.00 53.41 85 PHE A N 1
ATOM 680 C CA . PHE A 1 85 ? 55.200 -9.471 8.498 1.00 53.41 85 PHE A CA 1
ATOM 681 C C . PHE A 1 85 ? 56.509 -10.187 8.148 1.00 53.41 85 PHE A C 1
ATOM 683 O O . PHE A 1 85 ? 56.496 -11.112 7.340 1.00 53.41 85 PHE A O 1
ATOM 690 N N . GLN A 1 86 ? 57.629 -9.822 8.781 1.00 50.66 86 GLN A N 1
ATOM 691 C CA . GLN A 1 86 ? 58.910 -10.521 8.617 1.00 50.66 86 GLN A CA 1
ATOM 692 C C . GLN A 1 86 ? 58.847 -11.958 9.156 1.00 50.66 86 GLN A C 1
ATOM 694 O O . GLN A 1 86 ? 59.325 -12.880 8.495 1.00 50.66 86 GLN A O 1
ATOM 699 N N . CYS A 1 87 ? 58.188 -12.184 10.297 1.00 50.78 87 CYS A N 1
ATOM 700 C CA . CYS A 1 87 ? 58.030 -13.526 10.864 1.00 50.78 87 CYS A CA 1
ATOM 701 C C . CYS A 1 87 ? 56.979 -14.361 10.086 1.00 50.78 87 CYS A C 1
ATOM 703 O O . CYS A 1 87 ? 57.122 -15.575 10.005 1.00 50.78 87 CYS A O 1
ATOM 705 N N . HIS A 1 88 ? 55.985 -13.743 9.425 1.00 47.56 88 HIS A N 1
ATOM 706 C CA . HIS A 1 88 ? 55.050 -14.444 8.523 1.00 47.56 88 HIS A CA 1
ATOM 707 C C . HIS A 1 88 ? 55.672 -14.774 7.151 1.00 47.56 88 HIS A C 1
ATOM 709 O O . HIS A 1 88 ? 55.509 -15.881 6.642 1.00 47.56 88 HIS A O 1
ATOM 715 N N . SER A 1 89 ? 56.449 -13.848 6.582 1.00 45.09 89 SER A N 1
ATOM 716 C CA . SER A 1 89 ? 57.138 -14.009 5.292 1.00 45.09 89 SER A CA 1
ATOM 717 C C . SER A 1 89 ? 58.257 -15.062 5.351 1.00 45.09 89 SER A C 1
ATOM 719 O O . SER A 1 89 ? 58.394 -15.879 4.441 1.00 45.09 89 SER A O 1
ATOM 721 N N . GLN A 1 90 ? 59.007 -15.140 6.459 1.00 44.22 90 GLN A N 1
ATOM 722 C CA . GLN A 1 90 ? 60.068 -16.146 6.633 1.00 44.22 90 GLN A CA 1
ATOM 723 C C . GLN A 1 90 ? 59.570 -17.561 6.986 1.00 44.22 90 GLN A C 1
ATOM 725 O O . GLN A 1 90 ? 60.363 -18.500 6.983 1.00 44.22 90 GLN A O 1
ATOM 730 N N . VAL A 1 91 ? 58.272 -17.764 7.243 1.00 48.00 91 VAL A N 1
ATOM 731 C CA . VAL A 1 91 ? 57.686 -19.112 7.414 1.00 48.00 91 VAL A CA 1
ATOM 732 C C . VAL A 1 91 ? 57.466 -19.811 6.064 1.00 48.00 91 VAL A C 1
ATOM 734 O O . VAL A 1 91 ? 57.396 -21.038 6.011 1.00 48.00 91 VAL A O 1
ATOM 737 N N . LEU A 1 92 ? 57.439 -19.060 4.957 1.00 47.28 92 LEU A N 1
ATOM 738 C CA . LEU A 1 92 ? 57.234 -19.601 3.609 1.00 47.28 92 LEU A CA 1
ATOM 739 C C . LEU A 1 92 ? 58.517 -20.096 2.927 1.00 47.28 92 LEU A C 1
ATOM 741 O O . LEU A 1 92 ? 58.428 -20.892 1.992 1.00 47.28 92 LEU A O 1
ATOM 745 N N . HIS A 1 93 ? 59.704 -19.713 3.406 1.00 45.22 93 HIS A N 1
ATOM 746 C CA . HIS A 1 93 ? 60.977 -20.243 2.915 1.00 45.22 93 HIS A CA 1
ATOM 747 C C . HIS A 1 93 ? 61.847 -20.738 4.069 1.00 45.22 93 HIS A C 1
ATOM 749 O O . HIS A 1 93 ? 62.234 -20.003 4.970 1.00 45.22 93 HIS A O 1
ATOM 755 N N . SER A 1 94 ? 62.130 -22.036 4.029 1.00 48.84 94 SER A N 1
ATOM 756 C CA . SER A 1 94 ? 62.926 -22.800 4.980 1.00 48.84 94 SER A CA 1
ATOM 757 C C . SER A 1 94 ? 64.219 -22.094 5.412 1.00 48.84 94 SER A C 1
ATOM 759 O O . SER A 1 94 ? 65.200 -22.126 4.675 1.00 48.84 94 SER A O 1
ATOM 761 N N . ALA A 1 95 ? 64.221 -21.513 6.618 1.00 48.66 95 ALA A N 1
ATOM 762 C CA . ALA A 1 95 ? 65.264 -21.606 7.652 1.00 48.66 95 ALA A CA 1
ATOM 763 C C . ALA A 1 95 ? 65.228 -20.386 8.593 1.00 48.66 95 ALA A C 1
ATOM 765 O O . ALA A 1 95 ? 65.880 -19.385 8.328 1.00 48.66 95 ALA A O 1
ATOM 766 N N . ALA A 1 96 ? 64.582 -20.501 9.758 1.00 43.84 96 ALA A N 1
ATOM 767 C CA . ALA A 1 96 ? 64.954 -19.693 10.924 1.00 43.84 96 ALA A CA 1
ATOM 768 C C . ALA A 1 96 ? 64.445 -20.327 12.228 1.00 43.84 96 ALA A C 1
ATOM 770 O O . ALA A 1 96 ? 63.320 -20.102 12.667 1.00 43.84 96 ALA A O 1
ATOM 771 N N . ARG A 1 97 ? 65.327 -21.062 12.919 1.00 48.25 97 ARG A N 1
ATOM 772 C CA . ARG A 1 97 ? 65.156 -21.494 14.325 1.00 48.25 97 ARG A CA 1
ATOM 773 C C . ARG A 1 97 ? 64.978 -20.321 15.314 1.00 48.25 97 ARG A C 1
ATOM 775 O O . ARG A 1 97 ? 64.733 -20.557 16.490 1.00 48.25 97 ARG A O 1
ATOM 782 N N . TYR A 1 98 ? 65.087 -19.078 14.842 1.00 46.44 98 TYR A N 1
ATOM 783 C CA . TYR A 1 98 ? 65.103 -17.863 15.651 1.00 46.44 98 TYR A CA 1
ATOM 784 C C . TYR A 1 98 ? 63.697 -17.383 16.069 1.00 46.44 98 TYR A C 1
ATOM 786 O O . TYR A 1 98 ? 63.505 -17.049 17.232 1.00 46.44 98 TYR A O 1
ATOM 794 N N . CYS A 1 99 ? 62.684 -17.434 15.184 1.00 48.06 99 CYS A N 1
ATOM 795 C CA . CYS A 1 99 ? 61.308 -17.023 15.541 1.00 48.06 99 CYS A CA 1
ATOM 796 C C . CYS A 1 99 ? 60.627 -18.026 16.502 1.00 48.06 99 CYS A C 1
ATOM 798 O O . CYS A 1 99 ? 59.860 -17.617 17.369 1.00 48.06 99 CYS A O 1
ATOM 800 N N . LYS A 1 100 ? 60.940 -19.330 16.409 1.00 47.31 100 LYS A N 1
ATOM 801 C CA . LYS A 1 100 ? 60.322 -20.360 17.269 1.00 47.31 100 LYS A CA 1
ATOM 802 C C . LYS A 1 100 ? 60.744 -20.241 18.742 1.00 47.31 100 LYS A C 1
ATOM 804 O O . LYS A 1 100 ? 59.920 -20.429 19.622 1.00 47.31 100 LYS A O 1
ATOM 809 N N . SER A 1 101 ? 61.989 -19.841 19.012 1.00 47.75 101 SER A N 1
ATOM 810 C CA . SER A 1 101 ? 62.505 -19.693 20.383 1.00 47.75 101 SER A CA 1
ATOM 811 C C . SER A 1 101 ? 61.913 -18.508 21.156 1.00 47.75 101 SER A C 1
ATOM 813 O O . SER A 1 101 ? 61.943 -18.536 22.378 1.00 47.75 101 SER A O 1
ATOM 815 N N . ILE A 1 102 ? 61.427 -17.466 20.473 1.00 47.34 102 ILE A N 1
ATOM 816 C CA . ILE A 1 102 ? 60.880 -16.254 21.112 1.00 47.34 102 ILE A CA 1
ATOM 817 C C . ILE A 1 102 ? 59.362 -16.358 21.311 1.00 47.34 102 ILE A C 1
ATOM 819 O O . ILE A 1 102 ? 58.837 -15.816 22.276 1.00 47.34 102 ILE A O 1
ATOM 823 N N . LEU A 1 103 ? 58.655 -17.068 20.425 1.00 50.69 103 LEU A N 1
ATOM 824 C CA . LEU A 1 103 ? 57.216 -17.319 20.567 1.00 50.69 103 LEU A CA 1
ATOM 825 C C . LEU A 1 103 ? 56.894 -18.405 21.609 1.00 50.69 103 LEU A C 1
ATOM 827 O O . LEU A 1 103 ? 55.844 -18.317 22.243 1.00 50.69 103 LEU A O 1
ATOM 831 N N . ASP A 1 104 ? 57.796 -19.373 21.819 1.00 50.00 104 ASP A N 1
ATOM 832 C CA . ASP A 1 104 ? 57.661 -20.408 22.860 1.00 50.00 104 ASP A CA 1
ATOM 833 C C . ASP A 1 104 ? 58.054 -19.905 24.269 1.00 50.00 104 ASP A C 1
ATOM 835 O O . ASP A 1 104 ? 57.747 -20.558 25.268 1.00 50.00 104 ASP A O 1
ATOM 839 N N . ASP A 1 105 ? 58.704 -18.738 24.381 1.00 50.66 105 ASP A N 1
ATOM 840 C CA . ASP A 1 105 ? 59.017 -18.122 25.672 1.00 50.66 105 ASP A CA 1
ATOM 841 C C . ASP A 1 105 ? 57.835 -17.246 26.125 1.00 50.66 105 ASP A C 1
ATOM 843 O O . ASP A 1 105 ? 57.618 -16.127 25.644 1.00 50.66 105 ASP A O 1
ATOM 847 N N . ASN A 1 106 ? 57.037 -17.775 27.062 1.00 49.50 106 ASN A N 1
ATOM 848 C CA . ASN A 1 106 ? 55.832 -17.136 27.616 1.00 49.50 106 ASN A CA 1
ATOM 849 C C . ASN A 1 106 ? 56.067 -15.688 28.095 1.00 49.50 106 ASN A C 1
ATOM 851 O O . ASN A 1 106 ? 55.132 -14.890 28.149 1.00 49.50 106 ASN A O 1
ATOM 855 N N . SER A 1 107 ? 57.316 -15.338 28.400 1.00 50.81 107 SER A N 1
ATOM 856 C CA . SER A 1 107 ? 57.780 -14.009 28.800 1.00 50.81 107 SER A CA 1
ATOM 857 C C . SER A 1 107 ? 57.613 -12.955 27.693 1.00 50.81 107 SER A C 1
ATOM 859 O O . SER A 1 107 ? 57.164 -11.835 27.947 1.00 50.81 107 SER A O 1
ATOM 861 N N . SER A 1 108 ? 57.954 -13.302 26.449 1.00 50.75 108 SER A N 1
ATOM 862 C CA . SER A 1 108 ? 57.966 -12.375 25.309 1.00 50.75 108 SER A CA 1
ATOM 863 C C . SER A 1 108 ? 56.576 -12.196 24.700 1.00 50.75 108 SER A C 1
ATOM 865 O O . SER A 1 108 ? 56.176 -11.075 24.381 1.00 50.75 108 SER A O 1
ATOM 867 N N . SER A 1 109 ? 55.798 -13.277 24.634 1.00 54.75 109 SER A N 1
ATOM 868 C CA . SER A 1 109 ? 54.391 -13.252 24.220 1.00 54.75 109 SER A CA 1
ATOM 869 C C . SER A 1 109 ? 53.530 -12.446 25.202 1.00 54.75 109 SER A C 1
ATOM 871 O O . SER A 1 109 ? 52.689 -11.646 24.785 1.00 54.75 109 SER A O 1
ATOM 873 N N . ALA A 1 110 ? 53.800 -12.562 26.509 1.00 52.72 110 ALA A N 1
ATOM 874 C CA . ALA A 1 110 ? 53.137 -11.757 27.532 1.00 52.72 110 ALA A CA 1
ATOM 875 C C . ALA A 1 110 ? 53.473 -10.263 27.413 1.00 52.72 110 ALA A C 1
ATOM 877 O O . ALA A 1 110 ? 52.572 -9.443 27.546 1.00 52.72 110 ALA A O 1
ATOM 878 N N . LEU A 1 111 ? 54.719 -9.888 27.105 1.00 53.47 111 LEU A N 1
ATOM 879 C CA . LEU A 1 111 ? 55.113 -8.482 26.917 1.00 53.47 111 LEU A CA 1
ATOM 880 C C . LEU A 1 111 ? 54.423 -7.820 25.713 1.00 53.47 111 LEU A C 1
ATOM 882 O O . LEU A 1 111 ? 54.031 -6.657 25.800 1.00 53.47 111 LEU A O 1
ATOM 886 N N . ILE A 1 112 ? 54.221 -8.554 24.616 1.00 55.19 112 ILE A N 1
ATOM 887 C CA . ILE A 1 112 ? 53.524 -8.047 23.421 1.00 55.19 112 ILE A CA 1
ATOM 888 C C . ILE A 1 112 ? 52.027 -7.859 23.706 1.00 55.19 112 ILE A C 1
ATOM 890 O O . ILE A 1 112 ? 51.455 -6.820 23.372 1.00 55.19 112 ILE A O 1
ATOM 894 N N . ILE A 1 113 ? 51.399 -8.829 24.377 1.00 56.75 113 ILE A N 1
ATOM 895 C CA . ILE A 1 113 ? 49.980 -8.755 24.754 1.00 56.75 113 ILE A CA 1
ATOM 896 C C . ILE A 1 113 ? 49.760 -7.655 25.800 1.00 56.75 113 ILE A C 1
ATOM 898 O O . ILE A 1 113 ? 48.837 -6.853 25.664 1.00 56.75 113 ILE A O 1
ATOM 902 N N . LEU A 1 114 ? 50.641 -7.548 26.798 1.00 56.12 114 LEU A N 1
ATOM 903 C CA . LEU A 1 114 ? 50.605 -6.487 27.804 1.00 56.12 114 LEU A CA 1
ATOM 904 C C . LEU A 1 114 ? 50.794 -5.105 27.156 1.00 56.12 114 LEU A C 1
ATOM 906 O O . LEU A 1 114 ? 50.099 -4.159 27.520 1.00 56.12 114 LEU A O 1
ATOM 910 N N . GLY A 1 115 ? 51.651 -5.000 26.135 1.00 55.19 115 GLY A N 1
ATOM 911 C CA . GLY A 1 115 ? 51.801 -3.800 25.311 1.00 55.19 115 GLY A CA 1
ATOM 912 C C . GLY A 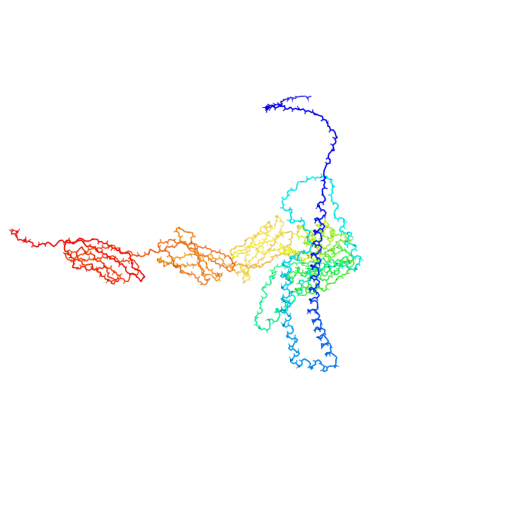1 115 ? 50.500 -3.391 24.616 1.00 55.19 115 GLY A C 1
ATOM 913 O O . GLY A 1 115 ? 50.086 -2.241 24.729 1.00 55.19 115 GLY A O 1
ATOM 914 N N . PHE A 1 116 ? 49.793 -4.320 23.967 1.00 56.12 116 PHE A N 1
ATOM 915 C CA . PHE A 1 116 ? 48.505 -4.025 23.320 1.00 56.12 116 PHE A CA 1
ATOM 916 C C . PHE A 1 116 ? 47.398 -3.662 24.317 1.00 56.12 116 PHE A C 1
ATOM 918 O O . PHE A 1 116 ? 46.621 -2.733 24.069 1.00 56.12 116 PHE A O 1
ATOM 925 N N . VAL A 1 117 ? 47.341 -4.358 25.454 1.00 59.53 117 VAL A N 1
ATOM 926 C CA . VAL A 1 117 ? 46.312 -4.153 26.485 1.00 59.53 117 VAL A CA 1
ATOM 927 C C . VAL A 1 117 ? 46.518 -2.839 27.241 1.00 59.53 117 VAL A C 1
ATOM 929 O O . VAL A 1 117 ? 45.535 -2.211 27.622 1.00 59.53 117 VAL A O 1
ATOM 932 N N . ILE A 1 118 ? 47.761 -2.376 27.415 1.00 60.31 118 ILE A N 1
ATOM 933 C CA . ILE A 1 118 ? 48.061 -1.094 28.077 1.00 60.31 118 ILE A CA 1
ATOM 934 C C . ILE A 1 118 ? 47.997 0.084 27.090 1.00 60.31 118 ILE A C 1
ATOM 936 O O . ILE A 1 118 ? 47.486 1.150 27.438 1.00 60.31 118 ILE A O 1
ATOM 940 N N . MET A 1 119 ? 48.455 -0.087 25.845 1.00 56.00 119 MET A N 1
ATOM 941 C CA . MET A 1 119 ? 48.492 1.007 24.862 1.00 56.00 119 MET A CA 1
ATOM 942 C C . MET A 1 119 ? 47.104 1.388 24.340 1.00 56.00 119 MET A C 1
ATOM 944 O O . MET A 1 119 ? 46.832 2.570 24.137 1.00 56.00 119 MET A O 1
ATOM 948 N N . SER A 1 120 ? 46.195 0.425 24.180 1.00 57.41 120 SER A N 1
ATOM 949 C CA . SER A 1 120 ? 44.833 0.682 23.689 1.00 57.41 120 SER A CA 1
ATOM 950 C C . SER A 1 120 ? 44.031 1.659 24.576 1.00 57.41 120 SER A C 1
ATOM 952 O O . SER A 1 120 ? 43.522 2.652 24.050 1.00 57.41 120 SER A O 1
ATOM 954 N N . PRO A 1 121 ? 43.946 1.481 25.911 1.00 57.22 121 PRO A N 1
ATOM 955 C CA . PRO A 1 121 ? 43.271 2.444 26.779 1.00 57.22 121 PRO A CA 1
ATOM 956 C C . PRO A 1 121 ? 44.016 3.782 26.872 1.00 57.22 121 PRO A C 1
ATOM 958 O O . PRO A 1 121 ? 43.363 4.823 26.930 1.00 57.22 121 PRO A O 1
ATOM 961 N N . LEU A 1 122 ? 45.354 3.798 26.810 1.00 57.38 122 LEU A N 1
ATOM 962 C CA . LEU A 1 122 ? 46.123 5.049 26.774 1.00 57.38 122 LEU A CA 1
ATOM 963 C C . LEU A 1 122 ? 45.830 5.877 25.511 1.00 57.38 122 LEU A C 1
ATOM 965 O O . LEU A 1 122 ? 45.710 7.097 25.604 1.00 57.38 122 LEU A O 1
ATOM 969 N N . ILE A 1 123 ? 45.634 5.232 24.356 1.00 58.09 123 ILE A N 1
ATOM 970 C CA . ILE A 1 123 ? 45.248 5.888 23.095 1.00 58.09 123 ILE A CA 1
ATOM 971 C C . ILE A 1 123 ? 43.843 6.489 23.196 1.00 58.09 123 ILE A C 1
ATOM 973 O O . ILE A 1 123 ? 43.625 7.628 22.781 1.00 58.09 123 ILE A O 1
ATOM 977 N N . VAL A 1 124 ? 42.892 5.758 23.782 1.00 58.47 124 VAL A N 1
ATOM 978 C CA . VAL A 1 124 ? 41.517 6.245 23.976 1.00 58.47 124 VAL A CA 1
ATOM 979 C C . VAL A 1 124 ? 41.491 7.430 24.942 1.00 58.47 124 VAL A C 1
ATOM 981 O O . VAL A 1 124 ? 40.828 8.430 24.671 1.00 58.47 124 VAL A O 1
ATOM 984 N N . VAL A 1 125 ? 42.260 7.366 26.031 1.00 60.78 125 VAL A N 1
ATOM 985 C CA . VAL A 1 125 ? 42.390 8.470 26.991 1.00 60.78 125 VAL A CA 1
ATOM 986 C C . VAL A 1 125 ? 43.076 9.678 26.349 1.00 60.78 125 VAL A C 1
ATOM 988 O O . VAL A 1 125 ? 42.592 10.796 26.509 1.00 60.78 125 VAL A O 1
ATOM 991 N N . ALA A 1 126 ? 44.133 9.484 25.557 1.00 54.03 126 ALA A N 1
ATOM 992 C CA . ALA A 1 126 ? 44.797 10.566 24.830 1.00 54.03 126 ALA A CA 1
ATOM 993 C C . ALA A 1 126 ? 43.863 11.236 23.804 1.00 54.03 126 ALA A C 1
ATOM 995 O O . ALA A 1 126 ? 43.796 12.464 23.751 1.00 54.03 126 ALA A O 1
ATOM 996 N N . MET A 1 127 ? 43.078 10.455 23.053 1.00 54.81 127 MET A N 1
ATOM 997 C CA . MET A 1 127 ? 42.055 10.959 22.123 1.00 54.81 127 MET A CA 1
ATOM 998 C C . MET A 1 127 ? 40.917 11.694 22.842 1.00 54.81 127 MET A C 1
ATOM 1000 O O . MET A 1 127 ? 40.439 12.723 22.360 1.00 54.81 127 MET A O 1
ATOM 1004 N N . ALA A 1 128 ? 40.496 11.211 24.013 1.00 52.53 128 ALA A N 1
ATOM 1005 C CA . ALA A 1 128 ? 39.464 11.852 24.823 1.00 52.53 128 ALA A CA 1
ATOM 1006 C C . ALA A 1 128 ? 39.956 13.171 25.438 1.00 52.53 128 ALA A C 1
ATOM 1008 O O . ALA A 1 128 ? 39.235 14.172 25.408 1.00 52.53 128 ALA A O 1
ATOM 1009 N N . ILE A 1 129 ? 41.196 13.204 25.937 1.00 57.16 129 ILE A N 1
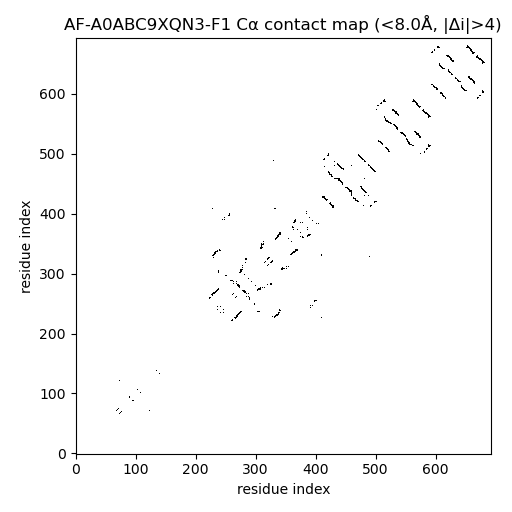ATOM 1010 C CA . ILE A 1 129 ? 41.850 14.426 26.422 1.00 57.16 129 ILE A CA 1
ATOM 1011 C C . ILE A 1 129 ? 42.019 15.412 25.266 1.00 57.16 129 ILE A C 1
ATOM 1013 O O . ILE A 1 129 ? 41.676 16.578 25.434 1.00 57.16 129 ILE A O 1
ATOM 1017 N N . TYR A 1 130 ? 42.445 14.955 24.084 1.00 53.97 130 TYR A N 1
ATOM 1018 C CA . TYR A 1 130 ? 42.550 15.783 22.880 1.00 53.97 130 TYR A CA 1
ATOM 1019 C C . TYR A 1 130 ? 41.196 16.374 22.468 1.00 53.97 130 TYR A C 1
ATOM 1021 O O . TYR A 1 130 ? 41.086 17.585 22.301 1.00 53.97 130 TYR A O 1
ATOM 1029 N N . CYS A 1 131 ? 40.137 15.563 22.393 1.00 48.88 131 CYS A N 1
ATOM 1030 C CA . CYS A 1 131 ? 38.784 16.042 22.096 1.00 48.88 131 CYS A CA 1
ATOM 1031 C C . CYS A 1 131 ? 38.276 17.037 23.146 1.00 48.88 131 CYS A C 1
ATOM 1033 O O . CYS A 1 131 ? 37.632 18.026 22.797 1.00 48.88 131 CYS A O 1
ATOM 1035 N N . SER A 1 132 ? 38.570 16.799 24.425 1.00 49.78 132 SER A N 1
ATOM 1036 C CA . SER A 1 132 ? 38.206 17.692 25.529 1.00 49.78 132 SER A CA 1
ATOM 1037 C C . SER A 1 132 ? 38.957 19.026 25.454 1.00 49.78 132 SER A C 1
ATOM 1039 O O . SER A 1 132 ? 38.340 20.088 25.569 1.00 49.78 132 SER A O 1
ATOM 1041 N N . LEU A 1 133 ? 40.266 18.993 25.175 1.00 48.44 133 LEU A N 1
ATOM 1042 C CA . LEU A 1 133 ? 41.091 20.186 24.983 1.00 48.44 133 LEU A CA 1
ATOM 1043 C C . LEU A 1 133 ? 40.653 20.970 23.740 1.00 48.44 133 LEU A C 1
ATOM 1045 O O . LEU A 1 133 ? 40.470 22.180 23.823 1.00 48.44 133 LEU A O 1
ATOM 1049 N N . ALA A 1 134 ? 40.416 20.292 22.613 1.00 49.59 134 ALA A N 1
ATOM 1050 C CA . ALA A 1 134 ? 39.973 20.902 21.359 1.00 49.59 134 ALA A CA 1
ATOM 1051 C C . ALA A 1 134 ? 38.591 21.560 21.490 1.00 49.59 134 ALA A C 1
ATOM 1053 O O . ALA A 1 134 ? 38.345 22.616 20.903 1.00 49.59 134 ALA A O 1
ATOM 1054 N N . ARG A 1 135 ? 37.705 20.972 22.306 1.00 47.09 135 ARG A N 1
ATOM 1055 C CA . ARG A 1 135 ? 36.375 21.515 22.607 1.00 47.09 135 ARG A CA 1
ATOM 1056 C C . ARG A 1 135 ? 36.442 22.699 23.579 1.00 47.09 135 ARG A C 1
ATOM 1058 O O . ARG A 1 135 ? 35.693 23.651 23.399 1.00 47.09 135 ARG A O 1
ATOM 1065 N N . ARG A 1 136 ? 37.363 22.687 24.554 1.00 47.66 136 ARG A N 1
ATOM 1066 C CA . ARG A 1 136 ? 37.611 23.824 25.469 1.00 47.66 136 ARG A CA 1
ATOM 1067 C C . ARG A 1 136 ? 38.349 24.993 24.812 1.00 47.66 136 ARG A C 1
ATOM 1069 O O . ARG A 1 136 ? 38.125 26.130 25.204 1.00 47.66 136 ARG A O 1
ATOM 1076 N N . LEU A 1 137 ? 39.202 24.726 23.823 1.00 45.28 137 LEU A N 1
ATOM 1077 C CA . LEU A 1 137 ? 39.971 25.736 23.084 1.00 45.28 137 LEU A CA 1
ATOM 1078 C C . LEU A 1 137 ? 39.273 26.211 21.793 1.00 45.28 137 LEU A C 1
ATOM 1080 O O . LEU A 1 137 ? 39.857 26.993 21.052 1.00 45.28 137 LEU A O 1
ATOM 1084 N N . HIS A 1 138 ? 38.043 25.754 21.508 1.00 44.38 138 HIS A N 1
ATOM 1085 C CA . HIS A 1 138 ? 37.278 26.086 20.291 1.00 44.38 138 HIS A CA 1
ATOM 1086 C C . HIS A 1 138 ? 38.049 25.867 18.968 1.00 44.38 138 HIS A C 1
ATOM 1088 O O . HIS A 1 138 ? 37.832 26.560 17.977 1.00 44.38 138 HIS A O 1
ATOM 1094 N N . LEU A 1 139 ? 38.918 24.854 18.917 1.00 45.31 139 LEU A N 1
ATOM 1095 C CA . LEU A 1 139 ? 39.799 24.586 17.770 1.00 45.31 139 LEU A CA 1
ATOM 1096 C C . LEU A 1 139 ? 39.100 23.927 16.567 1.00 45.31 139 LEU A C 1
ATOM 1098 O O . LEU A 1 139 ? 39.700 23.798 15.505 1.00 45.31 139 LEU A O 1
ATOM 1102 N N . PHE A 1 140 ? 37.826 23.547 16.701 1.00 36.84 140 PHE A N 1
ATOM 1103 C CA . PHE A 1 140 ? 37.030 22.916 15.637 1.00 36.84 140 PHE A CA 1
ATOM 1104 C C . PHE A 1 140 ? 36.342 23.900 14.672 1.00 36.84 140 PHE A C 1
ATOM 1106 O O . PHE A 1 140 ? 35.500 23.492 13.875 1.00 36.84 140 PHE A O 1
ATOM 1113 N N . MET A 1 141 ? 36.708 25.184 14.693 1.00 31.39 141 MET A N 1
ATOM 1114 C CA . MET A 1 141 ? 36.333 26.132 13.640 1.00 31.39 141 MET A CA 1
ATOM 1115 C C . MET A 1 141 ? 37.573 26.663 12.926 1.00 31.39 141 MET A C 1
ATOM 1117 O O . MET A 1 141 ? 38.116 27.706 13.275 1.00 31.39 141 MET A O 1
ATOM 1121 N N . CYS A 1 142 ? 37.993 25.959 11.877 1.00 28.92 142 CYS A N 1
ATOM 1122 C CA . CYS A 1 142 ? 38.832 26.546 10.839 1.00 28.92 142 CYS A CA 1
ATOM 1123 C C . CYS A 1 142 ? 37.942 26.980 9.661 1.00 28.92 142 CYS A C 1
ATOM 1125 O O . CYS A 1 142 ? 37.298 26.157 9.022 1.00 28.92 142 CYS A O 1
ATOM 1127 N N . PHE A 1 143 ? 37.947 28.294 9.404 1.00 28.83 143 PHE A N 1
ATOM 1128 C CA . PHE A 1 143 ? 37.433 29.010 8.224 1.00 28.83 143 PHE A CA 1
ATOM 1129 C C . PHE A 1 143 ? 35.908 29.089 7.994 1.00 28.83 143 PHE A C 1
ATOM 1131 O O . PHE A 1 143 ? 35.383 28.714 6.952 1.00 28.83 143 PHE A O 1
ATOM 1138 N N . GLN A 1 144 ? 35.212 29.779 8.899 1.00 27.59 144 GLN A N 1
ATOM 1139 C CA . GLN A 1 144 ? 34.115 30.686 8.524 1.00 27.59 144 GLN A CA 1
ATOM 1140 C C . GLN A 1 144 ? 34.530 32.109 8.940 1.00 27.59 144 GLN A C 1
ATOM 1142 O O . GLN A 1 144 ? 35.058 32.277 10.042 1.00 27.59 144 GLN A O 1
ATOM 1147 N N . PRO A 1 145 ? 34.357 33.142 8.093 1.00 32.59 145 PRO A N 1
ATOM 1148 C CA . PRO A 1 145 ? 34.745 34.498 8.453 1.00 32.59 145 PRO A CA 1
ATOM 1149 C C . PRO A 1 145 ? 33.902 34.977 9.639 1.00 32.59 145 PRO A C 1
ATOM 1151 O O . PRO A 1 145 ? 32.671 34.945 9.611 1.00 32.59 145 PRO A O 1
ATOM 1154 N N . TYR A 1 146 ? 34.594 35.458 10.671 1.00 29.16 146 TYR A N 1
ATOM 1155 C CA . TYR A 1 146 ? 34.077 35.989 11.939 1.00 29.16 146 TYR A CA 1
ATOM 1156 C C . TYR A 1 146 ? 33.293 37.315 11.778 1.00 29.16 146 TYR A C 1
ATOM 1158 O O . TYR A 1 146 ? 33.341 38.190 12.636 1.00 29.16 146 TYR A O 1
ATOM 1166 N N . SER A 1 147 ? 32.575 37.497 10.666 1.00 32.16 147 SER A N 1
ATOM 1167 C CA . SER A 1 147 ? 31.796 38.699 10.356 1.00 32.16 147 SER A CA 1
ATOM 1168 C C . SER A 1 147 ? 30.281 38.484 10.392 1.00 32.16 147 SER A C 1
ATOM 1170 O O . SER A 1 147 ? 29.549 39.463 10.369 1.00 32.16 147 SER A O 1
ATOM 1172 N N . ARG A 1 148 ? 29.761 37.251 10.498 1.00 33.12 148 ARG A N 1
ATOM 1173 C CA . ARG A 1 148 ? 28.299 37.004 10.483 1.00 33.12 148 ARG A CA 1
ATOM 1174 C C . ARG A 1 148 ? 27.618 36.904 11.851 1.00 33.12 148 ARG A C 1
ATOM 1176 O O . ARG A 1 148 ? 26.393 36.962 11.907 1.00 33.12 148 ARG A O 1
ATOM 1183 N N . ALA A 1 149 ? 28.369 36.810 12.948 1.00 34.22 149 ALA A N 1
ATOM 1184 C CA . ALA A 1 149 ? 27.793 36.638 14.287 1.00 34.22 149 ALA A CA 1
ATOM 1185 C C . ALA A 1 149 ? 27.481 37.954 15.033 1.00 34.22 149 ALA A C 1
ATOM 1187 O O . ALA A 1 149 ? 26.759 37.918 16.022 1.00 34.22 149 ALA A O 1
ATOM 1188 N N . VAL A 1 150 ? 27.956 39.114 14.553 1.00 37.69 150 VAL A N 1
ATOM 1189 C CA . VAL A 1 150 ? 27.730 40.424 15.212 1.00 37.69 150 VAL A CA 1
ATOM 1190 C C . VAL A 1 150 ? 26.633 41.270 14.532 1.00 37.69 150 VAL A C 1
ATOM 1192 O O . VAL A 1 150 ? 26.148 42.227 15.119 1.00 37.69 150 VAL A O 1
ATOM 1195 N N . TYR A 1 151 ? 26.140 40.892 13.344 1.00 37.59 151 TYR A N 1
ATOM 1196 C CA . TYR A 1 151 ? 25.177 41.707 12.573 1.00 37.59 151 TYR A CA 1
ATOM 1197 C C . TYR A 1 151 ? 23.747 41.142 12.481 1.00 37.59 151 TYR A C 1
ATOM 1199 O O . TYR A 1 151 ? 22.993 41.498 11.575 1.00 37.59 151 TYR A O 1
ATOM 1207 N N . LYS A 1 152 ? 23.312 40.302 13.429 1.00 31.39 152 LYS A N 1
ATOM 1208 C CA . LYS A 1 152 ? 21.880 39.982 13.592 1.00 31.39 152 LYS A CA 1
ATOM 1209 C C . LYS A 1 152 ? 21.193 41.088 14.401 1.00 31.39 152 LYS A C 1
ATOM 1211 O O . LYS A 1 152 ? 20.892 40.908 15.573 1.00 31.39 152 LYS A O 1
ATOM 1216 N N . GLY A 1 153 ? 20.979 42.249 13.784 1.00 37.19 153 GLY A N 1
ATOM 1217 C CA . GLY A 1 153 ? 20.274 43.346 14.458 1.00 37.19 153 GLY A CA 1
ATOM 1218 C C . GLY A 1 153 ? 19.989 44.615 13.657 1.00 37.19 153 GLY A C 1
ATOM 1219 O O . GLY A 1 153 ? 19.359 45.514 14.201 1.00 37.19 153 GLY A O 1
ATOM 1220 N N . VAL A 1 154 ? 20.398 44.725 12.388 1.00 30.36 154 VAL A N 1
ATOM 1221 C CA . VAL A 1 154 ? 20.204 45.963 11.610 1.00 30.36 154 VAL A CA 1
ATOM 1222 C C . VAL A 1 154 ? 19.456 45.657 10.313 1.00 30.36 154 VAL A C 1
ATOM 1224 O O . VAL A 1 154 ? 19.927 44.878 9.485 1.00 30.36 154 VAL A O 1
ATOM 1227 N N . LYS A 1 155 ? 18.264 46.250 10.151 1.00 27.09 155 LYS A N 1
ATOM 1228 C CA . LYS A 1 155 ? 17.516 46.273 8.884 1.00 27.09 155 LYS A CA 1
ATOM 1229 C C . LYS A 1 155 ? 18.262 47.170 7.895 1.00 27.09 155 LYS A C 1
ATOM 1231 O O . LYS A 1 155 ? 18.423 48.354 8.170 1.00 27.09 155 LYS A O 1
ATOM 1236 N N . TRP A 1 156 ? 18.644 46.635 6.739 1.00 30.92 156 TRP A N 1
ATOM 1237 C CA . TRP A 1 156 ? 19.224 47.426 5.653 1.00 30.92 156 TRP A CA 1
ATOM 1238 C C . TRP A 1 156 ? 18.165 47.719 4.590 1.00 30.92 156 TRP A C 1
ATOM 1240 O O . TRP A 1 156 ? 17.587 46.809 3.996 1.00 30.92 156 TRP A O 1
ATOM 1250 N N . ARG A 1 157 ? 17.895 49.011 4.396 1.00 24.47 157 ARG A N 1
ATOM 1251 C CA . ARG A 1 157 ? 17.156 49.571 3.263 1.00 24.47 157 ARG A CA 1
ATOM 1252 C C . ARG A 1 157 ? 18.202 49.905 2.197 1.00 24.47 157 ARG A C 1
ATOM 1254 O O . ARG A 1 157 ? 19.227 50.492 2.530 1.00 24.47 157 ARG A O 1
ATOM 1261 N N . TRP A 1 158 ? 17.963 49.480 0.964 1.00 29.41 158 TRP A N 1
ATOM 1262 C CA . TRP A 1 158 ? 18.860 49.711 -0.165 1.00 29.41 158 TRP A CA 1
ATOM 1263 C C . TRP A 1 158 ? 19.027 51.206 -0.452 1.00 29.41 158 TRP A C 1
ATOM 1265 O O . TRP A 1 158 ? 18.035 51.933 -0.481 1.00 29.41 158 TRP A O 1
ATOM 1275 N N . TYR A 1 159 ? 20.268 51.621 -0.699 1.00 26.45 159 TYR A N 1
ATOM 1276 C CA . TYR A 1 159 ? 20.608 52.793 -1.501 1.00 26.45 159 TYR A CA 1
ATOM 1277 C C . TYR A 1 159 ? 21.848 52.451 -2.334 1.00 26.45 159 TYR A C 1
ATOM 1279 O O . TYR A 1 159 ? 22.856 51.987 -1.798 1.00 26.45 159 TYR A O 1
ATOM 1287 N N . GLU A 1 160 ? 21.718 52.619 -3.647 1.00 33.19 160 GLU A N 1
ATOM 1288 C CA . GLU A 1 160 ? 22.814 52.640 -4.611 1.00 33.19 160 GLU A CA 1
ATOM 1289 C C . GLU A 1 160 ? 23.608 53.948 -4.479 1.00 33.19 160 GLU A C 1
ATOM 1291 O O . GLU A 1 160 ? 23.017 54.990 -4.214 1.00 33.19 160 GLU A O 1
ATOM 1296 N N . GLU A 1 161 ? 24.928 53.834 -4.681 1.00 27.33 161 GLU A N 1
ATOM 1297 C CA . GLU A 1 161 ? 25.909 54.814 -5.199 1.00 27.33 161 GLU A CA 1
ATOM 1298 C C . GLU A 1 161 ? 27.238 54.810 -4.408 1.00 27.33 161 GLU A C 1
ATOM 1300 O O . GLU A 1 161 ? 27.287 55.057 -3.209 1.00 27.33 161 GLU A O 1
ATOM 1305 N N . GLY A 1 162 ? 28.343 54.556 -5.126 1.00 27.80 162 GLY A N 1
ATOM 1306 C CA . GLY A 1 162 ? 29.660 55.151 -4.849 1.00 27.80 162 GLY A CA 1
ATOM 1307 C C . GLY A 1 162 ? 30.530 54.610 -3.698 1.00 27.80 162 GLY A C 1
ATOM 1308 O O . GLY A 1 162 ? 30.543 55.158 -2.609 1.00 27.80 162 GLY A O 1
ATOM 1309 N N . GLY A 1 163 ? 31.386 53.627 -4.013 1.00 30.91 163 GLY A N 1
ATOM 1310 C CA . GLY A 1 163 ? 32.815 53.558 -3.640 1.00 30.91 163 GLY A CA 1
ATOM 1311 C C . GLY A 1 163 ? 33.284 53.711 -2.179 1.00 30.91 163 GLY A C 1
ATOM 1312 O O . GLY A 1 163 ? 33.368 54.818 -1.674 1.00 30.91 163 GLY A O 1
ATOM 1313 N N . LEU A 1 164 ? 33.798 52.611 -1.596 1.00 29.17 164 LEU A N 1
ATOM 1314 C CA . LEU A 1 164 ? 35.123 52.471 -0.933 1.00 29.17 164 LEU A CA 1
ATOM 1315 C C . LEU A 1 164 ? 35.132 51.266 0.027 1.00 29.17 164 LEU A C 1
ATOM 1317 O O . LEU A 1 164 ? 34.583 51.342 1.117 1.00 29.17 164 LEU A O 1
ATOM 1321 N N . CYS A 1 165 ? 35.838 50.183 -0.332 1.00 27.25 165 CYS A N 1
ATOM 1322 C CA . CYS A 1 165 ? 36.664 49.434 0.631 1.00 27.25 165 CYS A CA 1
ATOM 1323 C C . CYS A 1 165 ? 37.637 48.482 -0.090 1.00 27.25 165 CYS A C 1
ATOM 1325 O O . CYS A 1 165 ? 37.373 47.300 -0.318 1.00 27.25 165 CYS A O 1
ATOM 1327 N N . GLY A 1 166 ? 38.808 49.010 -0.448 1.00 33.03 166 GLY A N 1
ATOM 1328 C CA . GLY A 1 166 ? 39.959 48.221 -0.870 1.00 33.03 166 GLY A CA 1
ATOM 1329 C C . GLY A 1 166 ? 40.660 47.583 0.329 1.00 33.03 166 GLY A C 1
ATOM 1330 O O . GLY A 1 166 ? 41.660 48.110 0.785 1.00 33.03 166 GLY A O 1
ATOM 1331 N N . CYS A 1 167 ? 40.160 46.445 0.818 1.00 31.12 167 CYS A N 1
ATOM 1332 C CA . CYS A 1 167 ? 40.891 45.595 1.781 1.00 31.12 167 CYS A CA 1
ATOM 1333 C C . CYS A 1 167 ? 40.927 44.104 1.395 1.00 31.12 167 CYS A C 1
ATOM 1335 O O . CYS A 1 167 ? 41.699 43.343 1.967 1.00 31.12 167 CYS A O 1
ATOM 1337 N N . ALA A 1 168 ? 40.172 43.665 0.381 1.00 31.83 168 ALA A N 1
ATOM 1338 C CA . ALA A 1 168 ? 40.136 42.252 -0.022 1.00 31.83 168 ALA A CA 1
ATOM 1339 C C . ALA A 1 168 ? 41.213 41.849 -1.056 1.00 31.83 168 ALA A C 1
ATOM 1341 O O . ALA A 1 168 ? 41.482 40.664 -1.236 1.00 31.83 168 ALA A O 1
ATOM 1342 N N . LYS A 1 169 ? 41.869 42.806 -1.732 1.00 30.08 169 LYS A N 1
ATOM 1343 C CA . LYS A 1 169 ? 42.871 42.498 -2.777 1.00 30.08 169 LYS A CA 1
ATOM 1344 C C . LYS A 1 169 ? 44.299 42.268 -2.252 1.00 30.08 169 LYS A C 1
ATOM 1346 O O . LYS A 1 169 ? 45.103 41.687 -2.972 1.00 30.08 169 LYS A O 1
ATOM 1351 N N . GLY A 1 170 ? 44.608 42.646 -1.007 1.00 33.44 170 GLY A N 1
ATOM 1352 C CA . GLY A 1 170 ? 45.947 42.469 -0.416 1.00 33.44 170 GLY A CA 1
ATOM 1353 C C . GLY A 1 170 ? 46.240 41.057 0.109 1.00 33.44 170 GLY A C 1
ATOM 1354 O O . GLY A 1 170 ? 47.386 40.613 0.087 1.00 33.44 170 GLY A O 1
ATOM 1355 N N . TRP A 1 171 ? 45.214 40.308 0.524 1.00 30.48 171 TRP A N 1
ATOM 1356 C CA . TRP A 1 171 ? 45.411 39.018 1.199 1.00 30.48 171 TRP A CA 1
ATOM 1357 C C . TRP A 1 171 ? 45.769 37.879 0.226 1.00 30.48 171 TRP A C 1
ATOM 1359 O O . TRP A 1 171 ? 46.645 37.060 0.504 1.00 30.48 171 TRP A O 1
ATOM 1369 N N . ASN A 1 172 ? 45.186 37.886 -0.978 1.00 35.34 172 ASN A N 1
ATOM 1370 C CA . ASN A 1 172 ? 45.460 36.876 -2.009 1.00 35.34 172 ASN A CA 1
ATOM 1371 C C . ASN A 1 172 ? 46.877 36.968 -2.610 1.00 35.34 172 ASN A C 1
ATOM 1373 O O . ASN A 1 172 ? 47.367 35.987 -3.173 1.00 35.34 172 ASN A O 1
ATOM 1377 N N . ALA A 1 173 ? 47.557 38.113 -2.480 1.00 36.16 173 ALA A N 1
ATOM 1378 C CA . ALA A 1 173 ? 48.932 38.283 -2.946 1.00 36.16 173 ALA A CA 1
ATOM 1379 C C . ALA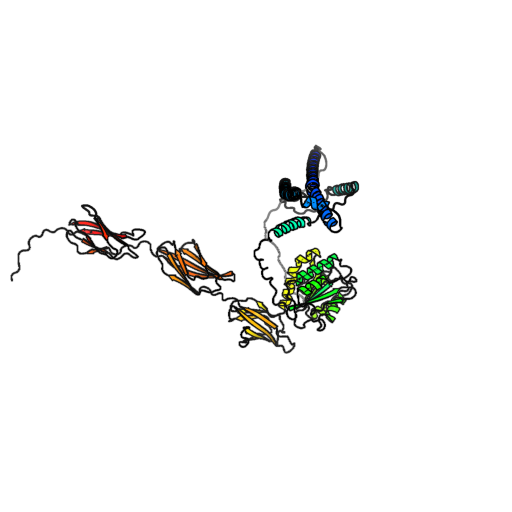 A 1 173 ? 49.960 37.674 -1.969 1.00 36.16 173 ALA A C 1
ATOM 1381 O O . ALA A 1 173 ? 50.907 37.023 -2.410 1.00 36.16 173 ALA A O 1
ATOM 1382 N N . GLN A 1 174 ? 49.743 37.798 -0.653 1.00 34.78 174 GLN A N 1
ATOM 1383 C CA . GLN A 1 174 ? 50.645 37.237 0.365 1.00 34.78 174 GLN A CA 1
ATOM 1384 C C . GLN A 1 174 ? 50.556 35.707 0.473 1.00 34.78 174 GLN A C 1
ATOM 1386 O O . GLN A 1 174 ? 51.585 35.045 0.608 1.00 34.78 174 GLN A O 1
ATOM 1391 N N . VAL A 1 175 ? 49.362 35.125 0.315 1.00 38.06 175 VAL A N 1
ATOM 1392 C CA . VAL A 1 175 ? 49.170 33.659 0.332 1.00 38.06 175 VAL A CA 1
ATOM 1393 C C . VAL A 1 175 ? 49.812 32.996 -0.897 1.00 38.06 175 VAL A C 1
ATOM 1395 O O . VAL A 1 175 ? 50.460 31.954 -0.782 1.00 38.06 175 VAL A O 1
ATOM 1398 N N . LYS A 1 176 ? 49.738 33.638 -2.074 1.00 36.75 176 LYS A N 1
ATOM 1399 C CA . LYS A 1 176 ? 50.445 33.167 -3.279 1.00 36.75 176 LYS A CA 1
ATOM 1400 C C . LYS A 1 176 ? 51.966 33.313 -3.167 1.00 36.75 176 LYS A C 1
ATOM 1402 O O . LYS A 1 176 ? 52.673 32.446 -3.679 1.00 36.75 176 LYS A O 1
ATOM 1407 N N . ALA A 1 177 ? 52.470 34.343 -2.483 1.00 37.06 177 ALA A N 1
ATOM 1408 C CA . ALA A 1 177 ? 53.904 34.525 -2.247 1.00 37.06 177 ALA A CA 1
ATOM 1409 C C . ALA A 1 177 ? 54.489 33.451 -1.307 1.00 37.06 177 ALA A C 1
ATOM 1411 O O . ALA A 1 177 ? 55.564 32.925 -1.582 1.00 37.06 177 ALA A O 1
ATOM 1412 N N . TRP A 1 178 ? 53.749 33.043 -0.270 1.00 34.59 178 TRP A N 1
ATOM 1413 C CA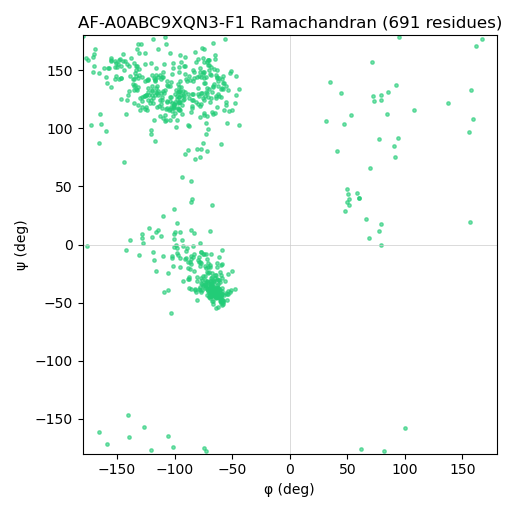 . TRP A 1 178 ? 54.168 31.970 0.645 1.00 34.59 178 TRP A CA 1
ATOM 1414 C C . TRP A 1 178 ? 54.138 30.574 0.002 1.00 34.59 178 TRP A C 1
ATOM 1416 O O . TRP A 1 178 ? 55.047 29.778 0.228 1.00 34.59 178 TRP A O 1
ATOM 1426 N N . SER A 1 179 ? 53.164 30.297 -0.876 1.00 34.59 179 SER A N 1
ATOM 1427 C CA . SER A 1 179 ? 53.069 29.006 -1.585 1.00 34.59 179 SER A CA 1
ATOM 1428 C C . SER A 1 179 ? 54.249 28.716 -2.528 1.00 34.59 179 SER A C 1
ATOM 1430 O O . SER A 1 179 ? 54.582 27.557 -2.761 1.00 34.59 179 SER A O 1
ATOM 1432 N N . ARG A 1 180 ? 54.918 29.760 -3.046 1.00 36.41 180 ARG A N 1
ATOM 1433 C CA . ARG A 1 180 ? 56.088 29.619 -3.931 1.00 36.41 180 ARG A CA 1
ATOM 1434 C C . ARG A 1 180 ? 57.412 29.482 -3.179 1.00 36.41 180 ARG A C 1
ATOM 1436 O O . ARG A 1 180 ? 58.361 28.976 -3.760 1.00 36.41 180 ARG A O 1
ATOM 1443 N N . ALA A 1 181 ? 57.480 29.911 -1.917 1.00 35.97 181 ALA A N 1
ATOM 1444 C CA . ALA A 1 181 ? 58.717 29.902 -1.135 1.00 35.97 181 ALA A CA 1
ATOM 1445 C C . ALA A 1 181 ? 59.027 28.540 -0.479 1.00 35.97 181 ALA A C 1
ATOM 1447 O O . ALA A 1 181 ? 60.188 28.267 -0.196 1.00 35.97 181 ALA A O 1
ATOM 1448 N N . PHE A 1 182 ? 58.020 27.678 -0.265 1.00 35.66 182 PHE A N 1
ATOM 1449 C CA . PHE A 1 182 ? 58.181 26.415 0.480 1.00 35.66 182 PHE A CA 1
ATOM 1450 C C . PHE A 1 182 ? 57.673 25.147 -0.233 1.00 35.66 182 PHE A C 1
ATOM 1452 O O . PHE A 1 182 ? 57.714 24.071 0.349 1.00 35.66 182 PHE A O 1
ATOM 1459 N N . GLY A 1 183 ? 57.226 25.232 -1.491 1.00 32.19 183 GLY A N 1
ATOM 1460 C CA . GLY A 1 183 ? 57.084 24.054 -2.362 1.00 32.19 183 GLY A CA 1
ATOM 1461 C C . GLY A 1 183 ? 56.032 22.994 -1.985 1.00 32.19 183 GLY A C 1
ATOM 1462 O O . GLY A 1 183 ? 56.144 21.871 -2.466 1.00 32.19 183 GLY A O 1
ATOM 1463 N N . PHE A 1 184 ? 54.998 23.309 -1.194 1.00 29.09 184 PHE A N 1
ATOM 1464 C CA . PHE A 1 184 ? 53.896 22.373 -0.902 1.00 29.09 184 PHE A CA 1
ATOM 1465 C C . PHE A 1 184 ? 52.543 22.860 -1.447 1.00 29.09 184 PHE A C 1
ATOM 1467 O O . PHE A 1 184 ? 52.121 23.993 -1.207 1.00 29.09 184 PHE A O 1
ATOM 1474 N N . LYS A 1 185 ? 51.835 21.969 -2.158 1.00 26.08 185 LYS A N 1
ATOM 1475 C CA . LYS A 1 185 ? 50.412 22.102 -2.514 1.00 26.08 185 LYS A CA 1
ATOM 1476 C C . LYS A 1 185 ? 49.580 21.745 -1.275 1.00 26.08 185 LYS A C 1
ATOM 1478 O O . LYS A 1 185 ? 49.672 20.626 -0.783 1.00 26.08 185 LYS A O 1
ATOM 1483 N N . VAL A 1 186 ? 48.775 22.680 -0.776 1.00 26.09 186 VAL A N 1
ATOM 1484 C CA . VAL A 1 186 ? 47.823 22.422 0.317 1.00 26.09 186 VAL A CA 1
ATOM 1485 C C . VAL A 1 186 ? 46.680 21.564 -0.232 1.00 26.09 186 VAL A C 1
ATOM 1487 O O . VAL A 1 186 ? 45.898 22.033 -1.055 1.00 26.09 186 VAL A O 1
ATOM 1490 N N . VAL A 1 187 ? 46.613 20.305 0.199 1.00 28.38 187 VAL A N 1
ATOM 1491 C CA . VAL A 1 187 ? 45.485 19.391 -0.028 1.00 28.38 187 VAL A CA 1
ATOM 1492 C C . VAL A 1 187 ? 44.659 19.368 1.257 1.00 28.38 187 VAL A C 1
ATOM 1494 O O . VAL A 1 187 ? 45.185 19.046 2.321 1.00 28.38 187 VAL A O 1
ATOM 1497 N N . CYS A 1 188 ? 43.380 19.735 1.179 1.00 25.31 188 CYS A N 1
ATOM 1498 C CA . CYS A 1 188 ? 42.439 19.559 2.285 1.00 25.31 188 CYS A CA 1
ATOM 1499 C C . CYS A 1 188 ? 41.966 18.093 2.311 1.00 25.31 188 CYS A C 1
ATOM 1501 O O . CYS A 1 188 ? 41.538 17.606 1.265 1.00 25.31 188 CYS A O 1
ATOM 1503 N N . PRO A 1 189 ? 42.008 17.380 3.452 1.00 29.98 189 PRO A N 1
ATOM 1504 C CA . PRO A 1 189 ? 41.433 16.045 3.540 1.00 29.98 189 PRO A CA 1
ATOM 1505 C C . PRO A 1 189 ? 39.903 16.150 3.622 1.00 29.98 189 PRO A C 1
ATOM 1507 O O . PRO A 1 189 ? 39.366 16.876 4.459 1.00 29.98 189 PRO A O 1
ATOM 1510 N N . GLY A 1 190 ? 39.216 15.443 2.725 1.00 33.19 190 GLY A N 1
ATOM 1511 C CA . GLY A 1 190 ? 37.767 15.240 2.757 1.00 33.19 190 GLY A CA 1
ATOM 1512 C C . GLY A 1 190 ? 37.326 14.244 3.847 1.00 33.19 190 GLY A C 1
ATOM 1513 O O . GLY A 1 190 ? 38.151 13.790 4.644 1.00 33.19 190 GLY A O 1
ATOM 1514 N N . PRO A 1 191 ? 36.028 13.894 3.904 1.00 33.88 191 PRO A N 1
ATOM 1515 C CA . PRO A 1 191 ? 35.376 13.209 5.031 1.00 33.88 191 PRO A CA 1
ATOM 1516 C C . PRO A 1 191 ? 35.777 11.734 5.274 1.00 33.88 191 PRO A C 1
ATOM 1518 O O . PRO A 1 191 ? 35.182 11.067 6.123 1.00 33.88 191 PRO A O 1
ATOM 1521 N N . ASP A 1 192 ? 36.834 11.230 4.637 1.00 35.34 192 ASP A N 1
ATOM 1522 C CA . ASP A 1 192 ? 37.274 9.830 4.732 1.00 35.34 192 ASP A CA 1
ATOM 1523 C C . ASP A 1 192 ? 37.974 9.452 6.051 1.00 35.34 192 ASP A C 1
ATOM 1525 O O . ASP A 1 192 ? 38.166 8.272 6.348 1.00 35.34 192 ASP A O 1
ATOM 1529 N N . PHE A 1 193 ? 38.279 10.412 6.930 1.00 32.47 193 PHE A N 1
ATOM 1530 C CA . PHE A 1 193 ? 38.815 10.098 8.265 1.00 32.47 193 PHE A CA 1
ATOM 1531 C C . PHE A 1 193 ? 37.776 9.485 9.225 1.00 32.47 193 PHE A C 1
ATOM 1533 O O . PHE A 1 193 ? 38.145 8.912 10.253 1.00 32.47 193 PHE A O 1
ATOM 1540 N N . ALA A 1 194 ? 36.482 9.535 8.885 1.00 33.19 194 ALA A N 1
ATOM 1541 C CA . ALA A 1 194 ? 35.415 8.899 9.660 1.00 33.19 194 ALA A CA 1
ATOM 1542 C C . ALA A 1 194 ? 35.296 7.375 9.425 1.00 33.19 194 ALA A C 1
ATOM 1544 O O . ALA A 1 194 ? 34.599 6.696 10.186 1.00 33.19 194 ALA A O 1
ATOM 1545 N N . MET A 1 195 ? 35.982 6.814 8.418 1.00 34.03 195 MET A N 1
ATOM 1546 C CA . MET A 1 195 ? 35.941 5.371 8.132 1.00 34.03 195 MET A CA 1
ATOM 1547 C C . MET A 1 195 ? 36.797 4.536 9.096 1.00 34.03 195 MET A C 1
ATOM 1549 O O . MET A 1 195 ? 36.394 3.435 9.463 1.00 34.03 195 MET A O 1
ATOM 1553 N N . LEU A 1 196 ? 37.929 5.057 9.581 1.00 34.72 196 LEU A N 1
ATOM 1554 C CA . LEU A 1 196 ? 38.839 4.297 10.455 1.00 34.72 196 LEU A CA 1
ATOM 1555 C C . LEU A 1 196 ? 38.307 4.109 11.886 1.00 34.72 196 LEU A C 1
ATOM 1557 O O . LEU A 1 196 ? 38.607 3.114 12.540 1.00 34.72 196 LEU A O 1
ATOM 1561 N N . ALA A 1 197 ? 37.458 5.020 12.369 1.00 34.59 197 ALA A N 1
ATOM 1562 C CA . ALA A 1 197 ? 36.790 4.854 13.661 1.00 34.59 197 ALA A CA 1
ATOM 1563 C C . ALA A 1 197 ? 35.681 3.786 13.603 1.00 34.59 197 ALA A C 1
ATOM 1565 O O . ALA A 1 197 ? 35.463 3.064 14.576 1.00 34.59 197 ALA A O 1
ATOM 1566 N N . LYS A 1 198 ? 35.010 3.641 12.450 1.00 37.34 198 LYS A N 1
ATOM 1567 C CA . LYS A 1 198 ? 33.964 2.628 12.243 1.00 37.34 198 LYS A CA 1
ATOM 1568 C C . LYS A 1 198 ? 34.542 1.229 12.032 1.00 37.34 198 LYS A C 1
ATOM 1570 O O . LYS A 1 198 ? 33.953 0.269 12.521 1.00 37.34 198 LYS A O 1
ATOM 1575 N N . THR A 1 199 ? 35.708 1.098 11.396 1.00 38.19 199 THR A N 1
ATOM 1576 C CA . THR A 1 199 ? 36.362 -0.209 11.217 1.00 38.19 199 THR A CA 1
ATOM 1577 C C . THR A 1 199 ? 36.896 -0.780 12.535 1.00 38.19 199 THR A C 1
ATOM 1579 O O . THR A 1 199 ? 36.714 -1.969 12.792 1.00 38.19 199 THR A O 1
ATOM 1582 N N . VAL A 1 200 ? 37.429 0.048 13.442 1.00 38.72 200 VAL A N 1
ATOM 1583 C CA . VAL A 1 200 ? 37.910 -0.408 14.766 1.00 38.72 200 VAL A CA 1
ATOM 1584 C C . VAL A 1 200 ? 36.760 -0.744 15.730 1.00 38.72 200 VAL A C 1
ATOM 1586 O O . VAL A 1 200 ? 36.831 -1.747 16.439 1.00 38.72 200 VAL A O 1
ATOM 1589 N N . LEU A 1 201 ? 35.658 0.016 15.704 1.00 38.78 201 LEU A N 1
ATOM 1590 C CA . LEU A 1 201 ? 34.431 -0.332 16.441 1.00 38.78 201 LEU A CA 1
ATOM 1591 C C . LEU A 1 201 ? 33.756 -1.596 15.883 1.00 38.78 201 LEU A C 1
ATOM 1593 O O . LEU A 1 201 ? 33.191 -2.371 16.652 1.00 38.78 201 LEU A O 1
ATOM 1597 N N . SER A 1 202 ? 33.868 -1.849 14.573 1.00 42.88 202 SER A N 1
ATOM 1598 C CA . SER A 1 202 ? 33.367 -3.084 13.963 1.00 42.88 202 SER A CA 1
ATOM 1599 C C . SER A 1 202 ? 34.207 -4.310 14.340 1.00 42.88 202 SER A C 1
ATOM 1601 O O . SER A 1 202 ? 33.631 -5.335 14.689 1.00 42.88 202 SER A O 1
ATOM 1603 N N . LEU A 1 203 ? 35.545 -4.214 14.398 1.00 38.47 203 LEU A N 1
ATOM 1604 C CA . LEU A 1 203 ? 36.392 -5.340 14.824 1.00 38.47 203 LEU A CA 1
ATOM 1605 C C . LEU A 1 203 ? 36.253 -5.670 16.321 1.00 38.47 203 LEU A C 1
ATOM 1607 O O . LEU A 1 203 ? 36.339 -6.838 16.694 1.00 38.47 203 LEU A O 1
ATOM 1611 N N . GLY A 1 204 ? 35.989 -4.673 17.172 1.00 36.81 204 GLY A N 1
ATOM 1612 C CA . GLY A 1 204 ? 35.690 -4.893 18.593 1.00 36.81 204 GLY A CA 1
ATOM 1613 C C . GLY A 1 204 ? 34.350 -5.598 18.832 1.00 36.81 204 GLY A C 1
ATOM 1614 O O . GLY A 1 204 ? 34.218 -6.355 19.792 1.00 36.81 204 GLY A O 1
ATOM 1615 N N . LEU A 1 205 ? 33.380 -5.414 17.930 1.00 40.00 205 LEU A N 1
ATOM 1616 C CA . LEU A 1 205 ? 32.104 -6.127 17.986 1.00 40.00 205 LEU A CA 1
ATOM 1617 C C . LEU A 1 205 ? 32.235 -7.585 17.517 1.00 40.00 205 LEU A C 1
ATOM 1619 O O . LEU A 1 205 ? 31.541 -8.448 18.041 1.00 40.00 205 LEU A O 1
ATOM 1623 N N . TRP A 1 206 ? 33.154 -7.891 16.596 1.00 36.19 206 TRP A N 1
ATOM 1624 C CA . TRP A 1 206 ? 33.358 -9.253 16.078 1.00 36.19 206 TRP A CA 1
ATOM 1625 C C . TRP A 1 206 ? 33.991 -10.236 17.079 1.00 36.19 206 TRP A C 1
ATOM 1627 O O . TRP A 1 206 ? 33.827 -11.443 16.924 1.00 36.19 206 TRP A O 1
ATOM 1637 N N . LEU A 1 207 ? 34.651 -9.763 18.142 1.00 32.31 207 LEU A N 1
ATOM 1638 C CA . LEU A 1 207 ? 35.267 -10.630 19.161 1.00 32.31 207 LEU A CA 1
ATOM 1639 C C . LEU A 1 207 ? 34.371 -10.934 20.375 1.00 32.31 207 LEU A C 1
ATOM 1641 O O . LEU A 1 207 ? 34.772 -11.712 21.237 1.00 32.31 207 LEU A O 1
ATOM 1645 N N . GLN A 1 208 ? 33.146 -10.397 20.432 1.00 39.31 208 GLN A N 1
ATOM 1646 C CA . GLN A 1 208 ? 32.151 -10.779 21.450 1.00 39.31 208 GLN A CA 1
ATOM 1647 C C . GLN A 1 208 ? 31.089 -11.776 20.946 1.00 39.31 208 GLN A C 1
ATOM 1649 O O . GLN A 1 208 ? 30.296 -12.267 21.743 1.00 39.31 208 GLN A O 1
ATOM 1654 N N . PHE A 1 209 ? 31.119 -12.163 19.665 1.00 35.56 209 PHE A N 1
ATOM 1655 C CA . PHE A 1 209 ? 30.197 -13.140 19.056 1.00 35.56 209 PHE A CA 1
ATOM 1656 C C . PHE A 1 209 ? 30.791 -14.555 18.903 1.00 35.56 209 PHE A C 1
ATOM 1658 O O . PHE A 1 209 ? 30.423 -15.291 17.992 1.00 35.56 209 PHE A O 1
ATOM 1665 N N . ALA A 1 210 ? 31.704 -14.967 19.787 1.00 36.84 210 ALA A N 1
ATOM 1666 C CA . ALA A 1 210 ? 32.229 -16.341 19.808 1.00 36.84 210 ALA A CA 1
ATOM 1667 C C . ALA A 1 210 ? 31.590 -17.240 20.886 1.00 36.84 210 ALA A C 1
ATOM 1669 O O . ALA A 1 210 ? 32.003 -18.386 21.049 1.00 36.84 210 ALA A O 1
ATOM 1670 N N . VAL A 1 211 ? 30.577 -16.764 21.618 1.00 37.25 211 VAL A N 1
ATOM 1671 C CA . VAL A 1 211 ? 29.829 -17.587 22.580 1.00 37.25 211 VAL A CA 1
ATOM 1672 C C . VAL A 1 211 ? 28.340 -17.381 22.334 1.00 37.25 211 VAL A C 1
ATOM 1674 O O . VAL A 1 211 ? 27.847 -16.258 22.329 1.00 37.25 211 VAL A O 1
ATOM 1677 N N . GLY A 1 212 ? 27.669 -18.486 22.016 1.00 43.59 212 GLY A N 1
ATOM 1678 C CA . GLY A 1 212 ? 26.400 -18.511 21.305 1.00 43.59 212 GLY A CA 1
ATOM 1679 C C . GLY A 1 212 ? 25.251 -17.748 21.953 1.00 43.59 212 GLY A C 1
ATOM 1680 O O . GLY A 1 212 ? 25.008 -17.857 23.149 1.00 43.59 212 GLY A O 1
ATOM 1681 N N . GLN A 1 213 ? 24.496 -17.065 21.095 1.00 33.56 213 GLN A N 1
ATOM 1682 C CA . GLN A 1 213 ? 23.047 -16.906 21.156 1.00 33.56 213 GLN A CA 1
ATOM 1683 C C . GLN A 1 213 ? 22.552 -16.515 19.755 1.00 33.56 213 GLN A C 1
ATOM 1685 O O . GLN A 1 213 ? 23.260 -15.862 18.992 1.00 33.56 213 GLN A O 1
ATOM 1690 N N . ASN A 1 214 ? 21.366 -17.018 19.418 1.00 32.31 214 ASN A N 1
ATOM 1691 C CA . ASN A 1 214 ? 20.737 -17.013 18.100 1.00 32.31 214 ASN A CA 1
ATOM 1692 C C . ASN A 1 214 ? 20.848 -15.671 17.362 1.00 32.31 214 ASN A C 1
ATOM 1694 O O . ASN A 1 214 ? 20.553 -14.611 17.913 1.00 32.31 214 ASN A O 1
ATOM 1698 N N . THR A 1 215 ? 21.223 -15.749 16.086 1.00 28.28 215 THR A N 1
ATOM 1699 C CA . THR A 1 215 ? 21.111 -14.659 15.115 1.00 28.28 215 THR A CA 1
ATOM 1700 C C . THR A 1 215 ? 19.721 -14.022 15.191 1.00 28.28 215 THR A C 1
ATOM 1702 O O . THR A 1 215 ? 18.738 -14.759 15.079 1.00 28.28 215 THR A O 1
ATOM 1705 N N . PRO A 1 216 ? 19.597 -12.689 15.329 1.00 32.91 216 PRO A N 1
ATOM 1706 C CA . PRO A 1 216 ? 18.329 -12.039 15.056 1.00 32.91 216 PRO A CA 1
ATOM 1707 C C . PRO A 1 216 ? 18.027 -12.254 13.571 1.00 32.91 216 PRO A C 1
ATOM 1709 O O . PRO A 1 216 ? 18.815 -11.853 12.709 1.00 32.91 216 PRO A O 1
ATOM 1712 N N . GLU A 1 217 ? 16.918 -12.934 13.276 1.00 27.75 217 GLU A N 1
ATOM 1713 C CA . GLU A 1 217 ? 16.347 -12.950 11.935 1.00 27.75 217 GLU A CA 1
ATOM 1714 C C . GLU A 1 217 ? 16.287 -11.509 11.436 1.00 27.75 217 GLU A C 1
ATOM 1716 O O . GLU A 1 217 ? 15.701 -10.624 12.067 1.00 27.75 217 GLU A O 1
ATOM 1721 N N . ARG A 1 218 ? 16.945 -11.271 10.301 1.00 31.31 218 ARG A N 1
ATOM 1722 C CA . ARG A 1 218 ? 16.730 -10.082 9.490 1.00 31.31 218 ARG A CA 1
ATOM 1723 C C . ARG A 1 218 ? 15.227 -10.057 9.219 1.00 31.31 218 ARG A C 1
ATOM 1725 O O . ARG A 1 218 ? 14.747 -10.895 8.461 1.00 31.31 218 ARG A O 1
ATOM 1732 N N . GLY A 1 219 ? 14.507 -9.165 9.907 1.00 30.48 219 GLY A N 1
ATOM 1733 C CA . GLY A 1 219 ? 13.066 -8.999 9.732 1.00 30.48 219 GLY A CA 1
ATOM 1734 C C . GLY A 1 219 ? 12.741 -8.929 8.239 1.00 30.48 219 GLY A C 1
ATOM 1735 O O . GLY A 1 219 ? 13.587 -8.436 7.482 1.00 30.48 219 GLY A O 1
ATOM 1736 N N . PRO A 1 220 ? 11.593 -9.475 7.805 1.00 30.23 220 PRO A N 1
ATOM 1737 C CA . PRO A 1 220 ? 11.311 -9.690 6.394 1.00 30.23 220 PRO A CA 1
ATOM 1738 C C . PRO A 1 220 ? 11.591 -8.397 5.628 1.00 30.23 220 PRO A C 1
ATOM 1740 O O . PRO A 1 220 ? 10.959 -7.370 5.882 1.00 30.23 220 PRO A O 1
ATOM 1743 N N . GLN A 1 221 ? 12.580 -8.424 4.723 1.00 32.53 221 GLN A N 1
ATOM 1744 C CA . GLN A 1 221 ? 12.624 -7.408 3.681 1.00 32.53 221 GLN A CA 1
ATOM 1745 C C . GLN A 1 221 ? 11.265 -7.500 2.999 1.00 32.53 221 GLN A C 1
ATOM 1747 O O . GLN A 1 221 ? 10.871 -8.587 2.576 1.00 32.53 221 GLN A O 1
ATOM 1752 N N . LEU A 1 222 ? 10.538 -6.385 2.970 1.00 36.62 222 LEU A N 1
ATOM 1753 C CA . LEU A 1 222 ? 9.316 -6.238 2.194 1.00 36.62 222 LEU A CA 1
ATOM 1754 C C . LEU A 1 222 ? 9.678 -6.471 0.724 1.00 36.62 222 LEU A C 1
ATOM 1756 O O . LEU A 1 222 ? 10.012 -5.539 -0.001 1.00 36.62 222 LEU A O 1
ATOM 1760 N N . SER A 1 223 ? 9.664 -7.735 0.307 1.00 41.94 223 SER A N 1
ATOM 1761 C CA . SER A 1 223 ? 9.546 -8.133 -1.082 1.00 41.94 223 SER A CA 1
ATOM 1762 C C . SER A 1 223 ? 8.276 -7.479 -1.593 1.00 41.94 223 SER A C 1
ATOM 1764 O O . SER A 1 223 ? 7.201 -7.732 -1.039 1.00 41.94 223 SER A O 1
ATOM 1766 N N . VAL A 1 224 ? 8.384 -6.626 -2.607 1.00 49.06 224 VAL A N 1
ATOM 1767 C CA . VAL A 1 224 ? 7.204 -6.027 -3.230 1.00 49.06 224 VAL A CA 1
ATOM 1768 C C . VAL A 1 224 ? 6.499 -7.114 -4.039 1.00 49.06 224 VAL A C 1
ATOM 1770 O O . VAL A 1 224 ? 6.689 -7.261 -5.241 1.00 49.06 224 VAL A O 1
ATOM 1773 N N . SER A 1 225 ? 5.724 -7.942 -3.346 1.00 50.69 225 SER A N 1
ATOM 1774 C CA . SER A 1 225 ? 4.924 -9.007 -3.925 1.00 50.69 225 SER A CA 1
ATOM 1775 C C . SER A 1 225 ? 3.706 -8.378 -4.595 1.00 50.69 225 SER A C 1
ATOM 1777 O O . SER A 1 225 ? 2.711 -8.159 -3.909 1.00 50.69 225 SER A O 1
ATOM 1779 N N . ASN A 1 226 ? 3.863 -7.983 -5.869 1.00 58.72 226 ASN A N 1
ATOM 1780 C CA . ASN A 1 226 ? 2.832 -7.671 -6.890 1.00 58.72 226 ASN A CA 1
ATOM 1781 C C . ASN A 1 226 ? 3.346 -6.734 -8.016 1.00 58.72 226 ASN A C 1
ATOM 1783 O O . ASN A 1 226 ? 2.545 -6.108 -8.712 1.00 58.72 226 ASN A O 1
ATOM 1787 N N . SER A 1 227 ? 4.662 -6.614 -8.217 1.00 73.81 227 SER A N 1
ATOM 1788 C CA . SER A 1 227 ? 5.241 -5.779 -9.278 1.00 73.81 227 SER A CA 1
ATOM 1789 C C . SER A 1 227 ? 5.596 -6.629 -10.498 1.00 73.81 227 SER A C 1
ATOM 1791 O O . SER A 1 227 ? 6.567 -7.375 -10.472 1.00 73.81 227 SER A O 1
ATOM 1793 N N . GLU A 1 228 ? 4.823 -6.502 -11.577 1.00 85.75 228 GLU A N 1
ATOM 1794 C CA . GLU A 1 228 ? 5.093 -7.164 -12.856 1.00 85.75 228 GLU A CA 1
ATOM 1795 C C . GLU A 1 228 ? 5.176 -6.116 -13.972 1.00 85.75 228 GLU A C 1
ATOM 1797 O O . GLU A 1 228 ? 4.193 -5.437 -14.273 1.00 85.75 228 GLU A O 1
ATOM 1802 N N . GLY A 1 229 ? 6.356 -5.986 -14.575 1.00 89.19 229 GLY A N 1
ATOM 1803 C CA . GLY A 1 229 ? 6.651 -4.998 -15.611 1.00 89.19 229 GLY A CA 1
ATOM 1804 C C . GLY A 1 229 ? 8.008 -5.244 -16.265 1.00 89.19 229 GLY A C 1
ATOM 1805 O O . GLY A 1 229 ? 8.851 -5.949 -15.708 1.00 89.19 229 GLY A O 1
ATOM 1806 N N . ASP A 1 230 ? 8.210 -4.666 -17.443 1.00 92.38 230 ASP A N 1
ATOM 1807 C CA . ASP A 1 230 ? 9.459 -4.767 -18.198 1.00 92.38 230 ASP A CA 1
ATOM 1808 C C . ASP A 1 230 ? 10.248 -3.465 -18.036 1.00 92.38 230 ASP A C 1
ATOM 1810 O O . ASP A 1 230 ? 9.805 -2.397 -18.464 1.00 92.38 230 ASP A O 1
ATOM 1814 N N . LEU A 1 231 ? 11.409 -3.554 -17.385 1.00 94.38 231 LEU A N 1
ATOM 1815 C CA . LEU A 1 231 ? 12.282 -2.429 -17.059 1.00 94.38 231 LEU A CA 1
ATOM 1816 C C . LEU A 1 231 ? 13.537 -2.450 -17.938 1.00 94.38 231 LEU A C 1
ATOM 1818 O O . LEU A 1 231 ? 14.427 -3.280 -17.758 1.00 94.38 231 LEU A O 1
ATOM 1822 N N . LEU A 1 232 ? 13.615 -1.532 -18.891 1.00 96.06 232 LEU A N 1
ATOM 1823 C CA . LEU A 1 232 ? 14.761 -1.368 -19.774 1.00 96.06 232 LEU A CA 1
ATOM 1824 C C . LEU A 1 232 ? 15.670 -0.256 -19.258 1.00 96.06 232 LEU A C 1
ATOM 1826 O O . LEU A 1 232 ? 15.228 0.881 -19.109 1.00 96.06 232 LEU A O 1
ATOM 1830 N N . PHE A 1 233 ? 16.947 -0.556 -19.051 1.00 97.06 233 PHE A N 1
ATOM 1831 C CA . PHE A 1 233 ? 17.965 0.466 -18.836 1.00 97.06 233 PHE A CA 1
ATOM 1832 C C . PHE A 1 233 ? 18.623 0.835 -20.155 1.00 97.06 233 PHE A C 1
ATOM 1834 O O . PHE A 1 233 ? 19.189 -0.014 -20.843 1.00 97.06 233 PHE A O 1
ATOM 1841 N N . LEU A 1 234 ? 18.585 2.121 -20.477 1.00 96.12 234 LEU A N 1
ATOM 1842 C CA . LEU A 1 234 ? 19.392 2.695 -21.536 1.00 96.12 234 LEU A CA 1
ATOM 1843 C C . LEU A 1 234 ? 20.607 3.354 -20.888 1.00 96.12 234 LEU A C 1
ATOM 1845 O O . LEU A 1 234 ? 20.506 4.424 -20.287 1.00 96.12 234 LEU A O 1
ATOM 1849 N N . LEU A 1 235 ? 21.730 2.646 -20.946 1.00 95.69 235 LEU A N 1
ATOM 1850 C CA . LEU A 1 235 ? 22.940 2.948 -20.199 1.00 95.69 235 LEU A CA 1
ATOM 1851 C C . LEU A 1 235 ? 23.962 3.647 -21.090 1.00 95.69 235 LEU A C 1
ATOM 1853 O O . LEU A 1 235 ? 24.479 3.055 -22.043 1.00 95.69 235 LEU A O 1
ATOM 1857 N N . ASP A 1 236 ? 24.314 4.879 -20.742 1.00 94.25 236 ASP A N 1
ATOM 1858 C CA . ASP A 1 236 ? 25.389 5.585 -21.422 1.00 94.25 236 ASP A CA 1
ATOM 1859 C C . ASP A 1 236 ? 26.750 4.948 -21.144 1.00 94.25 236 ASP A C 1
ATOM 1861 O O . ASP A 1 236 ? 27.228 4.881 -20.012 1.00 94.25 236 ASP A O 1
ATOM 1865 N N . SER A 1 237 ? 27.345 4.399 -22.199 1.00 94.31 237 SER A N 1
ATOM 1866 C CA . SER A 1 237 ? 28.643 3.723 -22.170 1.00 94.31 237 SER A CA 1
ATOM 1867 C C . SER A 1 237 ? 29.631 4.359 -23.132 1.00 94.31 237 SER A C 1
ATOM 1869 O O . SER A 1 237 ? 30.655 3.744 -23.443 1.00 94.31 237 SER A O 1
ATOM 1871 N N . SER A 1 238 ? 29.308 5.555 -23.620 1.00 93.25 238 SER A N 1
ATOM 1872 C CA . SER A 1 238 ? 30.121 6.320 -24.553 1.00 93.25 238 SER A CA 1
ATOM 1873 C C . SER A 1 238 ? 31.431 6.786 -23.908 1.00 93.25 238 SER A C 1
ATOM 1875 O O . SER A 1 238 ? 31.690 6.574 -22.721 1.00 93.25 238 SER A O 1
ATOM 1877 N N . GLY A 1 239 ? 32.307 7.381 -24.717 1.00 89.62 239 GLY A N 1
ATOM 1878 C CA . GLY A 1 239 ? 33.612 7.870 -24.281 1.00 89.62 239 GLY A CA 1
ATOM 1879 C C . GLY A 1 239 ? 33.578 9.169 -23.468 1.00 89.62 239 GLY A C 1
ATOM 1880 O O . GLY A 1 239 ? 34.630 9.555 -22.959 1.00 89.62 239 GLY A O 1
ATOM 1881 N N . SER A 1 240 ? 32.429 9.854 -23.357 1.00 89.44 240 SER A N 1
ATOM 1882 C CA . SER A 1 240 ? 32.281 11.020 -22.468 1.00 89.44 240 SER A CA 1
ATOM 1883 C C . SER A 1 240 ? 32.220 10.614 -20.998 1.00 89.44 240 SER A C 1
ATOM 1885 O O . SER A 1 240 ? 32.806 11.302 -20.162 1.00 89.44 240 SER A O 1
ATOM 1887 N N . VAL A 1 241 ? 31.619 9.455 -20.718 1.00 92.31 241 VAL A N 1
ATOM 1888 C CA . VAL A 1 241 ? 31.470 8.903 -19.373 1.00 92.31 241 VAL A CA 1
ATOM 1889 C C . VAL A 1 241 ? 32.816 8.354 -18.894 1.00 92.31 241 VAL A C 1
ATOM 1891 O O . VAL A 1 241 ? 33.423 7.487 -19.529 1.00 92.31 241 VAL A O 1
ATOM 1894 N N . SER A 1 242 ? 33.313 8.806 -17.746 1.00 93.19 242 SER A N 1
ATOM 1895 C CA . SER A 1 242 ? 34.518 8.225 -17.148 1.00 93.19 242 SER A CA 1
ATOM 1896 C C . SER A 1 242 ? 34.254 6.828 -16.573 1.00 93.19 242 SER A C 1
ATOM 1898 O O . SER A 1 242 ? 33.146 6.497 -16.158 1.00 93.19 242 SER A O 1
ATOM 1900 N N . TYR A 1 243 ? 35.302 6.009 -16.431 1.00 93.81 243 TYR A N 1
ATOM 1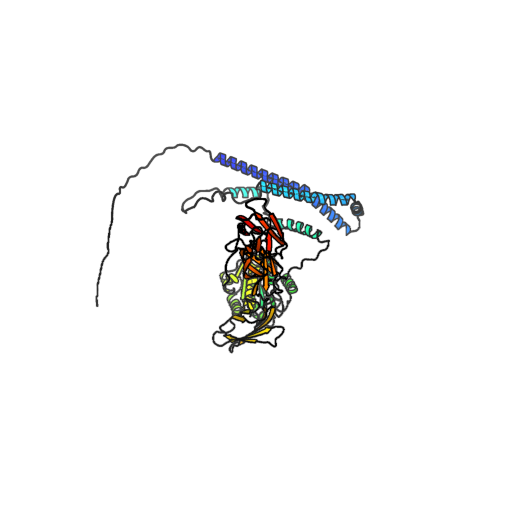901 C CA . TYR A 1 243 ? 35.185 4.706 -15.757 1.00 93.81 243 TYR A CA 1
ATOM 1902 C C . TYR A 1 243 ? 34.630 4.809 -14.327 1.00 93.81 243 TYR A C 1
ATOM 1904 O O . TYR A 1 243 ? 33.968 3.884 -13.854 1.00 93.81 243 TYR A O 1
ATOM 1912 N N . TYR A 1 244 ? 34.914 5.917 -13.634 1.00 94.69 244 TYR A N 1
ATOM 1913 C CA . TYR A 1 244 ? 34.375 6.184 -12.304 1.00 94.69 244 TYR A CA 1
ATOM 1914 C C . TYR A 1 244 ? 32.862 6.397 -12.368 1.00 94.69 244 TYR A C 1
ATOM 1916 O O . TYR A 1 244 ? 32.125 5.708 -11.664 1.00 94.69 244 TYR A O 1
ATOM 1924 N N . GLU A 1 245 ? 32.405 7.281 -13.257 1.00 94.00 245 GLU A N 1
ATOM 1925 C CA . GLU A 1 245 ? 30.981 7.557 -13.446 1.00 94.00 245 GLU A CA 1
ATOM 1926 C C . GLU A 1 245 ? 30.223 6.299 -13.866 1.00 94.00 245 GLU A C 1
ATOM 1928 O O . GLU A 1 245 ? 29.213 5.950 -13.258 1.00 94.00 245 GLU A O 1
ATOM 1933 N N . PHE A 1 246 ? 30.771 5.541 -14.818 1.00 95.31 246 PHE A N 1
ATOM 1934 C CA . PHE A 1 246 ? 30.189 4.276 -15.252 1.00 95.31 246 PHE A CA 1
ATOM 1935 C C . PHE A 1 246 ? 30.056 3.274 -14.095 1.00 95.31 246 PHE A C 1
ATOM 1937 O O . PHE A 1 246 ? 29.024 2.622 -13.938 1.00 95.31 246 PHE A O 1
ATOM 1944 N N . SER A 1 247 ? 31.076 3.168 -13.234 1.00 95.50 247 SER A N 1
ATOM 1945 C CA . SER A 1 247 ? 31.017 2.302 -12.051 1.00 95.50 247 SER A CA 1
ATOM 1946 C C . SER A 1 247 ? 29.920 2.729 -11.074 1.00 95.50 247 SER A C 1
ATOM 1948 O O . SER A 1 247 ? 29.216 1.870 -10.543 1.00 95.50 247 SER A O 1
ATOM 1950 N N . ARG A 1 248 ? 29.744 4.035 -10.852 1.00 96.00 248 ARG A N 1
ATOM 1951 C CA . ARG A 1 248 ? 28.686 4.574 -9.986 1.00 96.00 248 ARG A CA 1
ATOM 1952 C C . ARG A 1 248 ? 27.293 4.347 -10.551 1.00 96.00 248 ARG A C 1
ATOM 1954 O O . ARG A 1 248 ? 26.394 3.973 -9.803 1.00 96.00 248 ARG A O 1
ATOM 1961 N N . VAL A 1 249 ? 27.117 4.480 -11.863 1.00 95.44 249 VAL A N 1
ATOM 1962 C CA . VAL A 1 249 ? 25.839 4.171 -12.515 1.00 95.44 249 VAL A CA 1
ATOM 1963 C C . VAL A 1 249 ? 25.481 2.688 -12.357 1.00 95.44 249 VAL A C 1
ATOM 1965 O O . VAL A 1 249 ? 24.327 2.373 -12.074 1.00 95.44 249 VAL A O 1
ATOM 1968 N N . LYS A 1 250 ? 26.452 1.765 -12.432 1.00 95.44 250 LYS A N 1
ATOM 1969 C CA . LYS A 1 250 ? 26.201 0.336 -12.153 1.00 95.44 250 LYS A CA 1
ATOM 1970 C C . LYS A 1 250 ? 25.759 0.078 -10.709 1.00 95.44 250 LYS A C 1
ATOM 1972 O O . LYS A 1 250 ? 24.862 -0.734 -10.484 1.00 95.44 250 LYS A O 1
ATOM 1977 N N . GLU A 1 251 ? 26.367 0.759 -9.738 1.00 94.50 251 GLU A N 1
ATOM 1978 C CA . GLU A 1 251 ? 25.950 0.698 -8.327 1.00 94.50 251 GLU A CA 1
ATOM 1979 C C . GLU A 1 251 ? 24.525 1.236 -8.144 1.00 94.50 251 GLU A C 1
ATOM 1981 O O . GLU A 1 251 ? 23.693 0.584 -7.515 1.00 94.50 251 GLU A O 1
ATOM 1986 N N . PHE A 1 252 ? 24.217 2.370 -8.774 1.00 95.94 252 PHE A N 1
ATOM 1987 C CA . PHE A 1 252 ? 22.885 2.965 -8.776 1.00 95.94 252 PHE A CA 1
ATOM 1988 C C . PHE A 1 252 ? 21.824 2.038 -9.378 1.00 95.94 252 PHE A C 1
ATOM 1990 O O . PHE A 1 252 ? 20.786 1.813 -8.759 1.00 95.94 252 PHE A O 1
ATOM 1997 N N . MET A 1 253 ? 22.084 1.456 -10.555 1.00 95.50 253 MET A N 1
ATOM 1998 C CA . MET A 1 253 ? 21.178 0.493 -11.190 1.00 95.50 253 MET A CA 1
ATOM 1999 C C . MET A 1 253 ? 20.908 -0.693 -10.269 1.00 95.50 253 MET A C 1
ATOM 2001 O O . MET A 1 253 ? 19.761 -1.106 -10.114 1.00 95.50 253 MET A O 1
ATOM 2005 N N . TRP A 1 254 ? 21.954 -1.213 -9.624 1.00 90.25 254 TRP A N 1
ATOM 2006 C CA . TRP A 1 254 ? 21.827 -2.282 -8.643 1.00 90.25 254 TRP A CA 1
ATOM 2007 C C . TRP A 1 254 ? 20.913 -1.886 -7.473 1.00 90.25 254 TRP A C 1
ATOM 2009 O O . TRP A 1 254 ? 19.956 -2.606 -7.186 1.00 90.25 254 TRP A O 1
ATOM 2019 N N . ASP A 1 255 ? 21.159 -0.748 -6.823 1.00 93.06 255 ASP A N 1
ATOM 2020 C CA . ASP A 1 255 ? 20.375 -0.304 -5.664 1.00 93.06 255 ASP A CA 1
ATOM 2021 C C . ASP A 1 255 ? 18.919 0.032 -6.030 1.00 93.06 255 ASP A C 1
ATOM 2023 O O . ASP A 1 255 ? 17.998 -0.187 -5.229 1.00 93.06 255 ASP A O 1
ATOM 2027 N N . LEU A 1 256 ? 18.697 0.517 -7.256 1.00 93.94 256 LEU A N 1
ATOM 2028 C CA . LEU A 1 256 ? 17.370 0.776 -7.804 1.00 93.94 256 LEU A CA 1
ATOM 2029 C C . LEU A 1 256 ? 16.565 -0.522 -7.919 1.00 93.94 256 LEU A C 1
ATOM 2031 O O . LEU A 1 256 ? 15.406 -0.559 -7.506 1.00 93.94 256 LEU A O 1
ATOM 2035 N N . VAL A 1 257 ? 17.183 -1.594 -8.427 1.00 91.38 257 VAL A N 1
ATOM 2036 C CA . VAL A 1 257 ? 16.477 -2.848 -8.719 1.00 91.38 257 VAL A CA 1
ATOM 2037 C C . VAL A 1 257 ? 16.463 -3.860 -7.567 1.00 91.38 257 VAL A C 1
ATOM 2039 O O . VAL A 1 257 ? 15.697 -4.822 -7.596 1.00 91.38 257 VAL A O 1
ATOM 2042 N N . GLN A 1 258 ? 17.275 -3.637 -6.530 1.00 86.69 258 GLN A N 1
ATOM 2043 C CA . GLN A 1 258 ? 17.482 -4.548 -5.396 1.00 86.69 258 GLN A CA 1
ATOM 2044 C C . GLN A 1 258 ? 16.194 -5.051 -4.709 1.00 86.69 258 GLN A C 1
ATOM 2046 O O . GLN A 1 258 ? 16.169 -6.227 -4.335 1.00 86.69 258 GLN A O 1
ATOM 2051 N N . PRO A 1 259 ? 15.134 -4.234 -4.515 1.00 85.19 259 PRO A N 1
ATOM 2052 C CA . PRO A 1 259 ? 13.921 -4.680 -3.821 1.00 85.19 259 PRO A CA 1
ATOM 2053 C C . PRO A 1 259 ? 12.909 -5.433 -4.696 1.00 85.19 259 PRO A C 1
ATOM 2055 O O . PRO A 1 259 ? 11.913 -5.926 -4.162 1.00 85.19 259 PRO A O 1
ATOM 2058 N N . PHE A 1 260 ? 13.110 -5.491 -6.017 1.00 87.62 260 PHE A N 1
ATOM 2059 C CA . PHE A 1 260 ? 12.173 -6.166 -6.913 1.00 87.62 260 PHE A CA 1
ATOM 2060 C C . PHE A 1 260 ? 12.332 -7.690 -6.865 1.00 87.62 260 PHE A C 1
ATOM 2062 O O . PHE A 1 260 ? 13.428 -8.232 -6.683 1.00 87.62 260 PHE A O 1
ATOM 2069 N N . THR A 1 261 ? 11.213 -8.381 -7.077 1.00 88.25 261 THR A N 1
ATOM 2070 C CA . THR A 1 261 ? 11.192 -9.789 -7.470 1.00 88.25 261 THR A CA 1
ATOM 2071 C C . THR A 1 261 ? 11.358 -9.881 -8.984 1.00 88.25 261 THR A C 1
ATOM 2073 O O . THR A 1 261 ? 10.817 -9.057 -9.721 1.00 88.25 261 THR A O 1
ATOM 2076 N N . PHE A 1 262 ? 12.127 -10.869 -9.445 1.00 89.50 262 PHE A N 1
ATOM 2077 C CA . PHE A 1 262 ? 12.357 -11.105 -10.870 1.00 89.50 262 PHE A CA 1
ATOM 2078 C C . PHE A 1 262 ? 11.804 -12.456 -11.273 1.00 89.50 262 PHE A C 1
ATOM 2080 O O . PHE A 1 262 ? 11.933 -13.425 -10.526 1.00 89.50 262 PHE A O 1
ATOM 2087 N N . GLY A 1 263 ? 11.210 -12.517 -12.460 1.00 88.00 263 GLY A N 1
ATOM 2088 C CA . GLY A 1 263 ? 10.584 -13.733 -12.947 1.00 88.00 263 GLY A CA 1
ATOM 2089 C C . GLY A 1 263 ? 9.602 -13.490 -14.091 1.00 88.00 263 GLY A C 1
ATOM 2090 O O . GLY A 1 263 ? 9.238 -12.347 -14.372 1.00 88.00 263 GLY A O 1
ATOM 2091 N N . PRO A 1 264 ? 9.108 -14.565 -14.733 1.00 85.88 264 PRO A N 1
ATOM 2092 C CA . PRO A 1 264 ? 8.179 -14.461 -15.860 1.00 85.88 264 PRO A CA 1
ATOM 2093 C C . PRO A 1 264 ? 6.857 -13.759 -15.521 1.00 85.88 264 PRO A C 1
ATOM 2095 O O . PRO A 1 264 ? 6.201 -13.236 -16.416 1.00 85.88 264 PRO A O 1
ATOM 2098 N N . LYS A 1 265 ? 6.475 -13.756 -14.237 1.00 82.75 265 LYS A N 1
ATOM 2099 C CA . LYS A 1 265 ? 5.273 -13.104 -13.690 1.00 82.75 265 LYS A CA 1
ATOM 2100 C C . LYS A 1 265 ? 5.596 -11.942 -12.741 1.00 82.75 265 LYS A C 1
ATOM 2102 O O . LYS A 1 265 ? 4.719 -11.474 -12.026 1.00 82.75 265 LYS A O 1
ATOM 2107 N N . ASP A 1 266 ? 6.848 -11.495 -12.729 1.00 87.88 266 ASP A N 1
ATOM 2108 C CA . ASP A 1 266 ? 7.344 -10.407 -11.885 1.00 87.88 266 ASP A CA 1
ATOM 2109 C C . ASP A 1 266 ? 8.043 -9.356 -12.767 1.00 87.88 266 ASP A C 1
ATOM 2111 O O . ASP A 1 266 ? 7.759 -9.247 -13.966 1.00 87.88 266 ASP A O 1
ATOM 2115 N N . VAL A 1 267 ? 8.944 -8.546 -12.211 1.00 91.12 267 VAL A N 1
ATOM 2116 C CA . VAL A 1 267 ? 9.754 -7.623 -13.008 1.00 91.12 267 VAL A CA 1
ATOM 2117 C C . VAL A 1 267 ? 10.713 -8.419 -13.897 1.00 91.12 267 VAL A C 1
ATOM 2119 O O . VAL A 1 267 ? 11.338 -9.387 -13.463 1.00 91.12 267 VAL A O 1
ATOM 2122 N N . GLN A 1 268 ? 10.841 -8.009 -15.153 1.00 93.06 268 GLN A N 1
ATOM 2123 C CA . GLN A 1 268 ? 11.922 -8.444 -16.034 1.00 93.06 268 GLN A CA 1
ATOM 2124 C C . GLN A 1 268 ? 12.765 -7.229 -16.395 1.00 93.06 268 GLN A C 1
ATOM 2126 O O . GLN A 1 268 ? 12.260 -6.108 -16.467 1.00 93.06 268 GLN A O 1
ATOM 2131 N N . THR A 1 269 ? 14.070 -7.418 -16.562 1.00 94.12 269 THR A N 1
ATOM 2132 C CA . THR A 1 269 ? 14.999 -6.304 -16.764 1.00 94.12 269 THR A CA 1
ATOM 2133 C C . THR A 1 269 ? 15.959 -6.590 -17.892 1.00 94.12 269 THR A C 1
ATOM 2135 O O . THR A 1 269 ? 16.357 -7.730 -18.113 1.00 94.12 269 THR A O 1
ATOM 2138 N N . SER A 1 270 ? 16.338 -5.528 -18.588 1.00 94.50 270 SER A N 1
ATOM 2139 C CA . SER A 1 270 ? 17.238 -5.579 -19.723 1.00 94.50 270 SER A CA 1
ATOM 2140 C C . SER A 1 270 ? 18.096 -4.310 -19.802 1.00 94.50 270 SER A C 1
ATOM 2142 O O . SER A 1 270 ? 17.748 -3.294 -19.197 1.00 94.50 270 SER A O 1
ATOM 2144 N N . ILE A 1 271 ? 19.232 -4.369 -20.505 1.00 95.62 271 ILE A N 1
ATOM 2145 C CA . ILE A 1 271 ? 20.169 -3.246 -20.660 1.00 95.62 271 ILE A CA 1
ATOM 2146 C C . ILE A 1 271 ? 20.570 -3.088 -22.133 1.00 95.62 271 ILE A C 1
ATOM 2148 O O . ILE A 1 271 ? 20.969 -4.052 -22.796 1.00 95.62 271 ILE A O 1
ATOM 2152 N N . ILE A 1 272 ? 20.516 -1.844 -22.612 1.00 94.94 272 ILE A N 1
ATOM 2153 C CA . ILE A 1 272 ? 21.086 -1.389 -23.885 1.00 94.94 272 ILE A CA 1
ATOM 2154 C C . ILE A 1 272 ? 22.196 -0.393 -23.599 1.00 94.94 272 ILE A C 1
ATOM 2156 O O . ILE A 1 272 ? 22.025 0.525 -22.799 1.00 94.94 272 ILE A O 1
ATOM 2160 N N . HIS A 1 273 ? 23.302 -0.532 -24.318 1.00 95.44 273 HIS A N 1
ATOM 2161 C CA . HIS A 1 273 ? 24.385 0.437 -24.292 1.00 95.44 273 HIS A CA 1
ATOM 2162 C C . HIS A 1 273 ? 24.175 1.541 -25.328 1.00 95.44 273 HIS A C 1
ATOM 2164 O O . HIS A 1 273 ? 24.004 1.258 -26.518 1.00 95.44 273 HIS A O 1
ATOM 2170 N N . ILE A 1 274 ? 24.287 2.798 -24.895 1.00 94.81 274 ILE A N 1
ATOM 2171 C CA . ILE A 1 274 ? 24.553 3.920 -25.799 1.00 94.81 274 ILE A CA 1
ATOM 2172 C C . ILE A 1 274 ? 26.056 3.919 -26.091 1.00 94.81 274 ILE A C 1
ATOM 2174 O O . ILE A 1 274 ? 26.882 3.986 -25.179 1.00 94.81 274 ILE A O 1
ATOM 2178 N N . SER A 1 275 ? 26.402 3.792 -27.368 1.00 93.44 275 SER A N 1
ATOM 2179 C CA . SER A 1 275 ? 27.771 3.850 -27.889 1.00 93.44 275 SER A CA 1
ATOM 2180 C C . SER A 1 275 ? 27.733 4.184 -29.390 1.00 93.44 275 SER A C 1
ATOM 2182 O O . SER A 1 275 ? 26.656 4.442 -29.938 1.00 93.44 275 SER A O 1
ATOM 2184 N N . THR A 1 276 ? 28.868 4.126 -30.103 1.00 91.81 276 THR A N 1
ATOM 2185 C CA . THR A 1 276 ? 28.889 4.317 -31.568 1.00 91.81 276 THR A CA 1
ATOM 2186 C C . THR A 1 276 ? 27.902 3.380 -32.281 1.00 91.81 276 THR A C 1
ATOM 2188 O O . THR A 1 276 ? 27.225 3.809 -33.219 1.00 91.81 276 THR A O 1
ATOM 2191 N N . THR A 1 277 ? 27.791 2.125 -31.828 1.00 92.06 277 THR A N 1
ATOM 2192 C CA . THR A 1 277 ? 26.813 1.143 -32.323 1.00 92.06 277 THR A CA 1
ATOM 2193 C C . THR A 1 277 ? 26.021 0.593 -31.138 1.00 92.06 277 THR A C 1
ATOM 2195 O O . THR A 1 277 ? 26.628 -0.052 -30.287 1.00 92.06 277 THR A O 1
ATOM 2198 N N . PRO A 1 278 ? 24.696 0.808 -31.053 1.00 89.69 278 PRO A N 1
ATOM 2199 C CA . PRO A 1 278 ? 23.903 0.292 -29.942 1.00 89.69 278 PRO A CA 1
ATOM 2200 C C . PRO A 1 278 ? 24.011 -1.227 -29.827 1.00 89.69 278 PRO A C 1
ATOM 2202 O O . PRO A 1 278 ? 23.879 -1.942 -30.823 1.00 89.69 278 PRO A O 1
ATOM 2205 N N . THR A 1 279 ? 24.228 -1.722 -28.612 1.00 91.62 279 THR A N 1
ATOM 2206 C CA . THR A 1 279 ? 24.336 -3.160 -28.342 1.00 91.62 279 THR A CA 1
ATOM 2207 C C . THR A 1 279 ? 23.471 -3.567 -27.163 1.00 91.62 279 THR A C 1
ATOM 2209 O O . THR A 1 279 ? 23.364 -2.853 -26.164 1.00 91.62 279 THR A O 1
ATOM 2212 N N . MET A 1 280 ? 22.891 -4.758 -27.281 1.00 91.25 280 MET A N 1
ATOM 2213 C CA . MET A 1 280 ? 22.198 -5.449 -26.202 1.00 91.25 280 MET A CA 1
ATOM 2214 C C . MET A 1 280 ? 23.202 -6.112 -25.264 1.00 91.25 280 MET A C 1
ATOM 2216 O O . MET A 1 280 ? 24.024 -6.899 -25.726 1.00 91.25 280 MET A O 1
ATOM 2220 N N . GLU A 1 281 ? 23.093 -5.846 -23.964 1.00 94.44 281 GLU A N 1
ATOM 2221 C CA . GLU A 1 281 ? 23.852 -6.584 -22.947 1.00 94.44 281 GLU A CA 1
ATOM 2222 C C . GLU A 1 281 ? 23.174 -7.935 -22.646 1.00 94.44 281 GLU A C 1
ATOM 2224 O O . GLU A 1 281 ? 23.817 -8.984 -22.653 1.00 94.44 281 GLU A O 1
ATOM 2229 N N . PHE A 1 282 ? 21.851 -7.933 -22.432 1.00 94.38 282 PHE A N 1
ATOM 2230 C CA . PHE A 1 282 ? 21.024 -9.141 -22.292 1.00 94.38 282 PHE A CA 1
ATOM 2231 C C . PHE A 1 282 ? 19.523 -8.862 -22.522 1.00 94.38 282 PHE A C 1
ATOM 2233 O O . PHE A 1 282 ? 19.076 -7.751 -22.230 1.00 94.38 282 PHE A O 1
ATOM 2240 N N . PRO A 1 283 ? 18.732 -9.850 -22.996 1.00 93.56 283 PRO A N 1
ATOM 2241 C CA . PRO A 1 283 ? 17.274 -9.732 -23.159 1.00 93.56 283 PRO A CA 1
ATOM 2242 C C . PRO A 1 283 ? 16.512 -9.843 -21.821 1.00 93.56 283 PRO A C 1
ATOM 2244 O O . PRO A 1 283 ? 17.101 -10.218 -20.803 1.00 93.56 283 PRO A O 1
ATOM 2247 N N . PHE A 1 284 ? 15.209 -9.528 -21.817 1.00 92.88 284 PHE A N 1
ATOM 2248 C CA . PHE A 1 284 ? 14.367 -9.460 -20.608 1.00 92.88 284 PHE A CA 1
ATOM 2249 C C . PHE A 1 284 ? 14.227 -10.799 -19.871 1.00 92.88 284 PHE A C 1
ATOM 2251 O O . PHE A 1 284 ? 14.252 -10.843 -18.639 1.00 92.88 284 PHE A O 1
ATOM 2258 N N . ASP A 1 285 ? 14.139 -11.895 -20.618 1.00 91.25 285 ASP A N 1
ATOM 2259 C CA . ASP A 1 285 ? 13.884 -13.243 -20.105 1.00 91.25 285 ASP A CA 1
ATOM 2260 C C . ASP A 1 285 ? 15.152 -13.970 -19.613 1.00 91.25 285 ASP A C 1
ATOM 2262 O O . ASP A 1 285 ? 15.083 -15.094 -19.105 1.00 91.25 285 ASP A O 1
ATOM 2266 N N . ARG A 1 286 ? 16.328 -13.331 -19.724 1.00 93.44 286 ARG A N 1
ATOM 2267 C CA . ARG A 1 286 ? 17.622 -13.956 -19.413 1.00 93.44 286 ARG A CA 1
ATOM 2268 C C . ARG A 1 286 ? 17.848 -14.183 -17.922 1.00 93.44 286 ARG A C 1
ATOM 2270 O O . ARG A 1 286 ? 18.382 -15.228 -17.540 1.00 93.44 286 ARG A O 1
ATOM 2277 N N . TYR A 1 287 ? 17.517 -13.197 -17.088 1.00 92.31 287 TYR A N 1
ATOM 2278 C CA . TYR A 1 287 ? 17.828 -13.202 -15.657 1.00 92.31 287 TYR A CA 1
ATOM 2279 C C . TYR A 1 287 ? 16.554 -13.110 -14.819 1.00 92.31 287 TYR A C 1
ATOM 2281 O O . TYR A 1 287 ? 16.036 -12.033 -14.549 1.00 92.31 287 TYR A O 1
ATOM 2289 N N . LEU A 1 288 ? 16.091 -14.268 -14.349 1.00 88.19 288 LEU A N 1
ATOM 2290 C CA . LEU A 1 288 ? 14.847 -14.425 -13.585 1.00 88.19 288 LEU A CA 1
ATOM 2291 C C . LEU A 1 288 ? 15.075 -14.473 -12.063 1.00 88.19 288 LEU A C 1
ATOM 2293 O O . LEU A 1 288 ? 14.247 -14.992 -11.327 1.00 88.19 288 LEU A O 1
ATOM 2297 N N . SER A 1 289 ? 16.230 -14.015 -11.574 1.00 87.69 289 SER A N 1
ATOM 2298 C CA . SER A 1 289 ? 16.521 -13.975 -10.137 1.00 87.69 289 SER A CA 1
ATOM 2299 C C . SER A 1 289 ? 17.393 -12.778 -9.781 1.00 87.69 289 SER A C 1
ATOM 2301 O O . SER A 1 289 ? 18.316 -12.432 -10.527 1.00 87.69 289 SER A O 1
ATOM 2303 N N . SER A 1 290 ? 17.148 -12.181 -8.609 1.00 86.50 290 SER A N 1
ATOM 2304 C CA . SER A 1 290 ? 17.875 -10.989 -8.156 1.00 86.50 290 SER A CA 1
ATOM 2305 C C . SER A 1 290 ? 19.386 -11.236 -8.062 1.00 86.50 290 SER A C 1
ATOM 2307 O O . SER A 1 290 ? 20.171 -10.366 -8.421 1.00 86.50 290 SER A O 1
ATOM 2309 N N . GLY A 1 291 ? 19.812 -12.433 -7.634 1.00 87.38 291 GLY A N 1
ATOM 2310 C CA . GLY A 1 291 ? 21.233 -12.775 -7.493 1.00 87.38 291 GLY A CA 1
ATOM 2311 C C . GLY A 1 291 ? 21.976 -12.886 -8.828 1.00 87.38 291 GLY A C 1
ATOM 2312 O O . GLY A 1 291 ? 23.084 -12.372 -8.960 1.00 87.38 291 GLY A O 1
ATOM 2313 N N . THR A 1 292 ? 21.368 -13.510 -9.844 1.00 90.06 292 THR A N 1
ATOM 2314 C CA . THR A 1 292 ? 21.988 -13.610 -11.178 1.00 90.06 292 THR A CA 1
ATOM 2315 C C . THR A 1 292 ? 21.997 -12.270 -11.905 1.00 90.06 292 THR A C 1
ATOM 2317 O O . THR A 1 292 ? 22.989 -11.937 -12.548 1.00 90.06 292 THR A O 1
ATOM 2320 N N . LEU A 1 293 ? 20.925 -11.481 -11.760 1.00 92.44 293 LEU A N 1
ATOM 2321 C CA . LEU A 1 293 ? 20.849 -10.137 -12.331 1.00 92.44 293 LEU A CA 1
ATOM 2322 C C . LEU A 1 293 ? 21.887 -9.202 -11.695 1.00 92.44 293 LEU A C 1
ATOM 2324 O O . LEU A 1 293 ? 22.553 -8.453 -12.403 1.00 92.44 293 LEU A O 1
ATOM 2328 N N . GLN A 1 294 ? 22.080 -9.288 -10.374 1.00 90.19 294 GLN A N 1
ATOM 2329 C CA . GLN A 1 294 ? 23.106 -8.522 -9.662 1.00 90.19 294 GLN A CA 1
ATOM 2330 C C . GLN A 1 294 ? 24.494 -8.739 -10.258 1.00 90.19 294 GLN A C 1
ATOM 2332 O O . GLN A 1 294 ? 25.245 -7.787 -10.467 1.00 90.19 294 GLN A O 1
ATOM 2337 N N . GLN A 1 295 ? 24.845 -10.003 -10.489 1.00 91.25 295 GLN A N 1
ATOM 2338 C CA . GLN A 1 295 ? 26.146 -10.349 -11.034 1.00 91.25 295 GLN A CA 1
ATOM 2339 C C . GLN A 1 295 ? 26.284 -9.842 -12.472 1.00 91.25 295 GLN A C 1
ATOM 2341 O O . GLN A 1 295 ? 27.302 -9.242 -12.800 1.00 91.25 295 GLN A O 1
ATOM 2346 N N . ALA A 1 296 ? 25.232 -9.983 -13.284 1.00 94.19 296 ALA A N 1
ATOM 2347 C CA . ALA A 1 296 ? 25.208 -9.469 -14.649 1.00 94.19 296 ALA A CA 1
ATOM 2348 C C . ALA A 1 296 ? 25.447 -7.952 -14.707 1.00 94.19 296 ALA A C 1
ATOM 2350 O O . ALA A 1 296 ? 26.347 -7.519 -15.417 1.00 94.19 296 ALA A O 1
ATOM 2351 N N . ILE A 1 297 ? 24.730 -7.161 -13.894 1.00 95.00 297 ILE A N 1
ATOM 2352 C CA . ILE A 1 297 ? 24.914 -5.699 -13.820 1.00 95.00 297 ILE A CA 1
ATOM 2353 C C . ILE A 1 297 ? 26.352 -5.348 -13.423 1.00 95.00 297 ILE A C 1
ATOM 2355 O O . ILE A 1 297 ? 26.945 -4.433 -13.985 1.00 95.00 297 ILE A O 1
ATOM 2359 N N . ARG A 1 298 ? 26.943 -6.061 -12.456 1.00 92.38 298 ARG A N 1
ATOM 2360 C CA . ARG A 1 298 ? 28.325 -5.804 -12.014 1.00 92.38 298 ARG A CA 1
ATOM 2361 C C . ARG A 1 298 ? 29.347 -6.068 -13.117 1.00 92.38 298 ARG A C 1
ATOM 2363 O O . ARG A 1 298 ? 30.283 -5.273 -13.267 1.00 92.38 298 ARG A O 1
ATOM 2370 N N . ASP A 1 299 ? 29.149 -7.146 -13.869 1.00 94.75 299 ASP A N 1
ATOM 2371 C CA . ASP A 1 299 ? 30.065 -7.621 -14.908 1.00 94.75 299 ASP A CA 1
ATOM 2372 C C . ASP A 1 299 ? 29.968 -6.822 -16.216 1.00 94.75 299 ASP A C 1
ATOM 2374 O O . ASP A 1 299 ? 30.901 -6.874 -17.026 1.00 94.75 299 ASP A O 1
ATOM 2378 N N . THR A 1 300 ? 28.906 -6.027 -16.389 1.00 95.19 300 THR A N 1
ATOM 2379 C CA . THR A 1 300 ? 28.722 -5.130 -17.532 1.00 95.19 300 THR A CA 1
ATOM 2380 C C . THR A 1 300 ? 29.915 -4.190 -17.720 1.00 95.19 300 THR A C 1
ATOM 2382 O O . THR A 1 300 ? 30.427 -3.562 -16.775 1.00 95.19 300 THR A O 1
ATOM 2385 N N . ARG A 1 301 ? 30.376 -4.099 -18.973 1.00 93.88 301 ARG A N 1
ATOM 2386 C CA . ARG A 1 301 ? 31.573 -3.353 -19.383 1.00 93.88 301 ARG A CA 1
ATOM 2387 C C . ARG A 1 301 ? 31.203 -2.122 -20.199 1.00 93.88 301 ARG A C 1
ATOM 2389 O O . ARG A 1 301 ? 30.291 -2.155 -21.013 1.00 93.88 301 ARG A O 1
ATOM 2396 N N . GLN A 1 302 ? 31.963 -1.051 -20.002 1.00 94.31 302 GLN A N 1
ATOM 2397 C CA . GLN A 1 302 ? 31.839 0.152 -20.816 1.00 94.31 302 GLN A CA 1
ATOM 2398 C C . GLN A 1 302 ? 32.400 -0.109 -22.220 1.00 94.31 302 GLN A C 1
ATOM 2400 O O . GLN A 1 302 ? 33.481 -0.688 -22.354 1.00 94.31 302 GLN A O 1
ATOM 2405 N N . LEU A 1 303 ? 31.672 0.320 -23.252 1.00 91.62 303 LEU A N 1
ATOM 2406 C CA . LEU A 1 303 ? 32.014 0.057 -24.654 1.00 91.62 303 LEU A CA 1
ATOM 2407 C C . LEU A 1 303 ? 32.808 1.187 -25.317 1.00 91.62 303 LEU A C 1
ATOM 2409 O O . LEU A 1 303 ? 33.500 0.934 -26.302 1.00 91.62 303 LEU A O 1
ATOM 2413 N N . MET A 1 304 ? 32.771 2.394 -24.741 1.00 89.56 304 MET A N 1
ATOM 2414 C CA . MET A 1 304 ? 33.353 3.623 -25.290 1.00 89.56 304 MET A CA 1
ATOM 2415 C C . MET A 1 304 ? 32.727 4.019 -26.642 1.00 89.56 304 MET A C 1
ATOM 2417 O O . MET A 1 304 ? 31.774 3.404 -27.116 1.00 89.56 304 MET A O 1
ATOM 2421 N N . GLY A 1 305 ? 33.241 5.081 -27.265 1.00 91.44 305 GLY A N 1
ATOM 2422 C CA . GLY A 1 305 ? 32.773 5.571 -28.568 1.00 91.44 305 GLY A CA 1
ATOM 2423 C C . GLY A 1 305 ? 31.833 6.772 -28.467 1.00 91.44 305 GLY A C 1
ATOM 2424 O O . GLY A 1 305 ? 31.873 7.511 -27.487 1.00 91.44 305 GLY A O 1
ATOM 2425 N N . ASP A 1 306 ? 31.023 6.980 -29.501 1.00 91.62 306 ASP A N 1
ATOM 2426 C CA . ASP A 1 306 ? 30.117 8.128 -29.628 1.00 91.62 306 ASP A CA 1
ATOM 2427 C C . ASP A 1 306 ? 28.836 7.947 -28.806 1.00 91.62 306 ASP A C 1
ATOM 2429 O O . ASP A 1 306 ? 28.425 6.828 -28.504 1.00 91.62 306 ASP A O 1
ATOM 2433 N N . THR A 1 307 ? 28.155 9.047 -28.503 1.00 91.44 307 THR A N 1
ATOM 2434 C CA . THR A 1 307 ? 26.910 9.067 -27.719 1.00 91.44 307 THR A CA 1
ATOM 2435 C C . THR A 1 307 ? 25.683 9.029 -28.644 1.00 91.44 307 THR A C 1
ATOM 2437 O O . THR A 1 307 ? 24.855 9.937 -28.635 1.00 91.44 307 THR A O 1
ATOM 2440 N N . ASN A 1 308 ? 25.566 7.997 -29.495 1.00 94.31 308 ASN A N 1
ATOM 2441 C CA . ASN A 1 308 ? 24.449 7.860 -30.451 1.00 94.31 308 ASN A CA 1
ATOM 2442 C C . ASN A 1 308 ? 23.164 7.351 -29.759 1.00 94.31 308 ASN A C 1
ATOM 2444 O O . ASN A 1 308 ? 22.799 6.174 -29.875 1.00 94.31 308 ASN A O 1
ATOM 2448 N N . THR A 1 309 ? 22.488 8.221 -29.009 1.00 94.06 309 THR A N 1
ATOM 2449 C CA . THR A 1 309 ? 21.283 7.873 -28.238 1.00 94.06 309 THR A CA 1
ATOM 2450 C C . THR A 1 309 ? 20.085 7.612 -29.146 1.00 94.06 309 THR A C 1
ATOM 2452 O O . THR A 1 309 ? 19.332 6.670 -28.905 1.00 94.06 309 THR A O 1
ATOM 2455 N N . GLY A 1 310 ? 19.914 8.390 -30.217 1.00 94.25 310 GLY A N 1
ATOM 2456 C CA . GLY A 1 310 ? 18.802 8.251 -31.159 1.00 94.25 310 GLY A CA 1
ATOM 2457 C C . GLY A 1 310 ? 18.754 6.856 -31.775 1.00 94.25 310 GLY A C 1
ATOM 2458 O O . GLY A 1 310 ? 17.734 6.167 -31.708 1.00 94.25 310 GLY A O 1
ATOM 2459 N N . LYS A 1 311 ? 19.898 6.370 -32.271 1.00 95.62 311 LYS A N 1
ATOM 2460 C CA . LYS A 1 311 ? 20.045 4.981 -32.735 1.00 95.62 311 LYS A CA 1
ATOM 2461 C C . LYS A 1 311 ? 19.749 3.961 -31.641 1.00 95.62 311 LYS A C 1
ATOM 2463 O O . LYS A 1 311 ? 19.148 2.931 -31.937 1.00 95.62 311 LYS A O 1
ATOM 2468 N N . ALA A 1 312 ? 20.175 4.208 -30.404 1.00 95.25 312 ALA A N 1
ATOM 2469 C CA . ALA A 1 312 ? 19.933 3.283 -29.301 1.00 95.25 312 ALA A CA 1
ATOM 2470 C C . ALA A 1 312 ? 18.441 3.195 -28.931 1.00 95.25 312 ALA A C 1
ATOM 2472 O O . ALA A 1 312 ? 17.941 2.103 -28.664 1.00 95.25 312 ALA A O 1
ATOM 2473 N N . LEU A 1 313 ? 17.708 4.309 -29.012 1.00 95.31 313 LEU A N 1
ATOM 2474 C CA . LEU A 1 313 ? 16.254 4.360 -28.841 1.00 95.31 313 LEU A CA 1
ATOM 2475 C C . LEU A 1 313 ? 15.519 3.633 -29.979 1.00 95.31 313 LEU A C 1
ATOM 2477 O O . LEU A 1 313 ? 14.620 2.832 -29.715 1.00 95.31 313 LEU A O 1
ATOM 2481 N N . SER A 1 314 ? 15.935 3.831 -31.235 1.00 94.38 314 SER A N 1
ATOM 2482 C CA . SER A 1 314 ? 15.410 3.059 -32.374 1.00 94.38 314 SER A CA 1
ATOM 2483 C C . SER A 1 314 ? 15.660 1.560 -32.199 1.00 94.38 314 SER A C 1
ATOM 2485 O O . SER A 1 314 ? 14.758 0.745 -32.389 1.00 94.38 314 SER A O 1
ATOM 2487 N N . TYR A 1 315 ? 16.865 1.193 -31.762 1.00 93.56 315 TYR A N 1
ATOM 2488 C CA . TYR A 1 315 ? 17.233 -0.193 -31.494 1.00 93.56 315 TYR A CA 1
ATOM 2489 C C . TYR A 1 315 ? 16.391 -0.807 -30.364 1.00 93.56 315 TYR A C 1
ATOM 2491 O O . TYR A 1 315 ? 15.932 -1.941 -30.492 1.00 93.56 315 TYR A O 1
ATOM 2499 N N . ALA A 1 316 ? 16.112 -0.052 -29.294 1.00 92.31 316 ALA A N 1
ATOM 2500 C CA . ALA A 1 316 ? 15.217 -0.474 -28.214 1.00 92.31 316 ALA A CA 1
ATOM 2501 C C . ALA A 1 316 ? 13.813 -0.816 -28.733 1.00 92.31 316 ALA A C 1
ATOM 2503 O O . ALA A 1 316 ? 13.271 -1.882 -28.431 1.00 92.31 316 ALA A O 1
ATOM 2504 N N . LYS A 1 317 ? 13.246 0.064 -29.564 1.00 88.88 317 LYS A N 1
ATOM 2505 C CA . LYS A 1 317 ? 11.936 -0.133 -30.191 1.00 88.88 317 LYS A CA 1
ATOM 2506 C C . LYS A 1 317 ? 11.900 -1.399 -31.053 1.00 88.88 317 LYS A C 1
ATOM 2508 O O . LYS A 1 317 ? 10.967 -2.186 -30.946 1.00 88.88 317 LYS A O 1
ATOM 2513 N N . GLU A 1 318 ? 12.898 -1.583 -31.914 1.00 87.56 318 GLU A N 1
ATOM 2514 C CA . GLU A 1 318 ? 12.925 -2.678 -32.892 1.00 87.56 318 GLU A CA 1
ATOM 2515 C C . GLU A 1 318 ? 13.245 -4.042 -32.277 1.00 87.56 318 GLU A C 1
ATOM 2517 O O . GLU A 1 318 ? 12.765 -5.063 -32.774 1.00 87.56 318 GLU A O 1
ATOM 2522 N N . LYS A 1 319 ? 14.098 -4.076 -31.246 1.00 82.94 319 LYS A N 1
ATOM 2523 C CA . LYS A 1 319 ? 14.698 -5.320 -30.747 1.00 82.94 319 LYS A CA 1
ATOM 2524 C C . LYS A 1 319 ? 14.325 -5.708 -29.333 1.00 82.94 319 LYS A C 1
ATOM 2526 O O . LYS A 1 319 ? 14.461 -6.884 -29.038 1.00 82.94 319 LYS A O 1
ATOM 2531 N N . PHE A 1 320 ? 13.900 -4.785 -28.474 1.00 77.75 320 PHE A N 1
ATOM 2532 C CA . PHE A 1 320 ? 13.648 -5.110 -27.065 1.00 77.75 320 PHE A CA 1
ATOM 2533 C C . PHE A 1 320 ? 12.180 -5.192 -26.743 1.00 77.75 320 PHE A C 1
ATOM 2535 O O . PHE A 1 320 ? 11.786 -6.105 -26.037 1.00 77.75 320 PHE A O 1
ATOM 2542 N N . PHE A 1 321 ? 11.358 -4.309 -27.300 1.00 77.25 321 PHE A N 1
ATOM 2543 C CA . PHE A 1 321 ? 9.906 -4.418 -27.173 1.00 77.25 321 PHE A CA 1
ATOM 2544 C C . PHE A 1 321 ? 9.305 -5.356 -28.231 1.00 77.25 321 PHE A C 1
ATOM 2546 O O . PHE A 1 321 ? 8.241 -5.082 -28.780 1.00 77.25 321 PHE A O 1
ATOM 2553 N N . SER A 1 322 ? 10.006 -6.459 -28.510 1.00 77.88 322 SER A N 1
ATOM 2554 C CA . SER A 1 322 ? 9.577 -7.555 -29.375 1.00 77.88 322 SER A CA 1
ATOM 2555 C C . SER A 1 322 ? 9.540 -8.870 -28.591 1.00 77.88 322 SER A C 1
ATOM 2557 O O . SER A 1 322 ? 10.268 -9.047 -27.610 1.00 77.88 322 SER A O 1
ATOM 2559 N N . ASP A 1 323 ? 8.729 -9.818 -29.062 1.00 77.00 323 ASP A N 1
ATOM 2560 C CA . ASP A 1 323 ? 8.621 -11.151 -28.454 1.00 77.00 323 ASP A CA 1
ATOM 2561 C C . ASP A 1 323 ? 9.975 -11.892 -28.437 1.00 77.00 323 ASP A C 1
ATOM 2563 O O . ASP A 1 323 ? 10.247 -12.682 -27.538 1.00 77.00 323 ASP A O 1
ATOM 2567 N N . GLU A 1 324 ? 10.859 -11.604 -29.403 1.00 79.69 324 GLU A N 1
ATOM 2568 C CA . GLU A 1 324 ? 12.188 -12.223 -29.536 1.00 79.69 324 GLU A CA 1
ATOM 2569 C C . GLU A 1 324 ? 13.135 -11.896 -28.371 1.00 79.69 324 GLU A C 1
ATOM 2571 O O . GLU A 1 324 ? 14.016 -12.696 -28.060 1.00 79.69 324 GLU A O 1
ATOM 2576 N N . ALA A 1 325 ? 12.968 -10.736 -27.729 1.00 82.50 325 ALA A N 1
ATOM 2577 C CA . ALA A 1 325 ? 13.768 -10.320 -26.575 1.00 82.50 325 ALA A CA 1
ATOM 2578 C C . ALA A 1 325 ? 13.061 -10.555 -25.233 1.00 82.50 325 ALA A C 1
ATOM 2580 O O . ALA A 1 325 ? 13.526 -10.061 -24.201 1.00 82.50 325 ALA A O 1
ATOM 2581 N N . GLY A 1 326 ? 11.946 -11.291 -25.242 1.00 84.12 326 GLY A N 1
ATOM 2582 C CA . GLY A 1 326 ? 11.186 -11.635 -24.045 1.00 84.12 326 GLY A CA 1
ATOM 2583 C C . GLY A 1 326 ? 10.307 -10.506 -23.502 1.00 84.12 326 GLY A C 1
ATOM 2584 O O . GLY A 1 326 ? 9.804 -10.633 -22.387 1.00 84.12 326 GLY A O 1
ATOM 2585 N N . ALA A 1 327 ? 10.102 -9.414 -24.251 1.00 86.62 327 ALA A N 1
ATOM 2586 C CA . ALA A 1 327 ? 9.160 -8.381 -23.828 1.00 86.62 327 ALA A CA 1
ATOM 2587 C C . ALA A 1 327 ? 7.732 -8.916 -23.837 1.00 86.62 327 ALA A C 1
ATOM 2589 O O . ALA A 1 327 ? 7.283 -9.567 -24.779 1.00 86.62 327 ALA A O 1
ATOM 2590 N N . ARG A 1 328 ? 6.992 -8.600 -22.780 1.00 87.12 328 ARG A N 1
ATOM 2591 C CA . ARG A 1 328 ? 5.622 -9.063 -22.604 1.00 87.12 328 ARG A CA 1
ATOM 2592 C C . ARG A 1 328 ? 4.663 -7.999 -23.126 1.00 87.12 328 ARG A C 1
ATOM 2594 O O . ARG A 1 328 ? 4.759 -6.843 -22.705 1.00 87.12 328 ARG A O 1
ATOM 2601 N N . PRO A 1 329 ? 3.700 -8.336 -23.999 1.00 75.62 329 PRO A N 1
ATOM 2602 C CA . PRO A 1 329 ? 2.776 -7.348 -24.560 1.00 75.62 329 PRO A CA 1
ATOM 2603 C C . PRO A 1 329 ? 1.918 -6.679 -23.475 1.00 75.62 329 PRO A C 1
ATOM 2605 O O . PRO A 1 329 ? 1.746 -5.461 -23.494 1.00 75.62 329 PRO A O 1
ATOM 2608 N N . ASP A 1 330 ? 1.511 -7.450 -22.465 1.00 75.56 330 ASP A N 1
ATOM 2609 C CA . ASP A 1 330 ? 0.460 -7.091 -21.505 1.00 75.56 330 ASP A CA 1
ATOM 2610 C C . ASP A 1 330 ? 0.968 -6.473 -20.189 1.00 75.56 330 ASP A C 1
ATOM 2612 O O . ASP A 1 330 ? 0.214 -6.331 -19.222 1.00 75.56 330 ASP A O 1
ATOM 2616 N N . VAL A 1 331 ? 2.255 -6.116 -20.116 1.00 82.75 331 VAL A N 1
ATOM 2617 C CA . VAL A 1 331 ? 2.858 -5.528 -18.909 1.00 82.75 331 VAL A CA 1
ATOM 2618 C C . VAL A 1 331 ? 3.350 -4.098 -19.154 1.00 82.75 331 VAL A C 1
ATOM 2620 O O . VAL A 1 331 ? 3.718 -3.758 -20.288 1.00 82.75 331 VAL A O 1
ATOM 2623 N N . PRO A 1 332 ? 3.388 -3.251 -18.105 1.00 87.25 332 PRO A N 1
ATOM 2624 C CA . PRO A 1 332 ? 3.935 -1.903 -18.196 1.00 87.25 332 PRO A CA 1
ATOM 2625 C C . PRO A 1 332 ? 5.392 -1.939 -18.644 1.00 87.25 332 PRO A C 1
ATOM 2627 O O . PRO A 1 332 ? 6.185 -2.725 -18.125 1.00 87.25 332 PRO A O 1
ATOM 2630 N N . LYS A 1 333 ? 5.731 -1.067 -19.592 1.00 89.88 333 LYS A N 1
ATOM 2631 C CA . LYS A 1 333 ? 7.086 -0.920 -20.124 1.00 89.88 333 LYS A CA 1
ATOM 2632 C C . LYS A 1 333 ? 7.679 0.366 -19.586 1.00 89.88 333 LYS A C 1
ATOM 2634 O O . LYS A 1 333 ? 7.095 1.437 -19.758 1.00 89.88 333 LYS A O 1
ATOM 2639 N N . VAL A 1 334 ? 8.822 0.252 -18.931 1.00 93.81 334 VAL A N 1
ATOM 2640 C CA . VAL A 1 334 ? 9.524 1.375 -18.316 1.00 93.81 334 VAL A CA 1
ATOM 2641 C C . VAL A 1 334 ? 10.921 1.457 -18.907 1.00 93.81 334 VAL A C 1
ATOM 2643 O O . VAL A 1 334 ? 11.647 0.469 -18.928 1.00 93.81 334 VAL A O 1
ATOM 2646 N N . LEU A 1 335 ? 11.297 2.640 -19.377 1.00 96.56 335 LEU A N 1
ATOM 2647 C CA . LEU A 1 335 ? 12.642 2.965 -19.826 1.00 96.56 335 LEU A CA 1
ATOM 2648 C C . LEU A 1 335 ? 13.302 3.860 -18.779 1.00 96.56 335 LEU A C 1
ATOM 2650 O O . LEU A 1 335 ? 12.782 4.933 -18.484 1.00 96.56 335 LEU A O 1
ATOM 2654 N N . VAL A 1 336 ? 14.446 3.442 -18.245 1.00 97.38 336 VAL A N 1
ATOM 2655 C CA . VAL A 1 336 ? 15.311 4.271 -17.399 1.00 97.38 336 VAL A CA 1
ATOM 2656 C C . VAL A 1 336 ? 16.557 4.609 -18.200 1.00 97.38 336 VAL A C 1
ATOM 2658 O O . VAL A 1 336 ? 17.419 3.762 -18.426 1.00 97.38 336 VAL A O 1
ATOM 2661 N N . TRP A 1 337 ? 16.638 5.850 -18.654 1.00 96.06 337 TRP A N 1
ATOM 2662 C CA . TRP A 1 337 ? 17.763 6.363 -19.417 1.00 96.06 337 TRP A CA 1
ATOM 2663 C C . TRP A 1 337 ? 18.724 7.108 -18.493 1.00 96.06 337 TRP A C 1
ATOM 2665 O O . TRP A 1 337 ? 18.359 8.123 -17.905 1.00 96.06 337 TRP A O 1
ATOM 2675 N N . VAL A 1 338 ? 19.951 6.600 -18.362 1.00 95.44 338 VAL A N 1
ATOM 2676 C CA . VAL A 1 338 ? 21.016 7.235 -17.574 1.00 95.44 338 VAL A CA 1
ATOM 2677 C C . VAL A 1 338 ? 22.107 7.733 -18.517 1.00 95.44 338 VAL A C 1
ATOM 2679 O O . VAL A 1 338 ? 22.671 6.928 -19.256 1.00 95.44 338 VAL A O 1
ATOM 2682 N N . THR A 1 339 ? 22.395 9.037 -18.504 1.00 91.81 339 THR A N 1
ATOM 2683 C CA . THR A 1 339 ? 23.377 9.682 -19.400 1.00 91.81 339 THR A CA 1
ATOM 2684 C C . THR A 1 339 ? 24.104 10.848 -18.735 1.00 91.81 339 THR A C 1
ATOM 2686 O O . THR A 1 339 ? 23.569 11.486 -17.828 1.00 91.81 339 THR A O 1
ATOM 2689 N N . ASP A 1 340 ? 25.324 11.140 -19.187 1.00 84.88 340 ASP A N 1
ATOM 2690 C CA . ASP A 1 340 ? 26.133 12.266 -18.715 1.00 84.88 340 ASP A CA 1
ATOM 2691 C C . ASP A 1 340 ? 26.042 13.515 -19.620 1.00 84.88 340 ASP A C 1
ATOM 2693 O O . ASP A 1 340 ? 26.533 14.588 -19.244 1.00 84.88 340 ASP A O 1
ATOM 2697 N N . GLY A 1 341 ? 25.413 13.425 -20.801 1.00 73.56 341 GLY A N 1
ATOM 2698 C CA . GLY A 1 341 ? 25.611 14.440 -21.834 1.00 73.56 341 GLY A CA 1
ATOM 2699 C C . GLY A 1 341 ? 24.624 14.463 -23.001 1.00 73.56 341 GLY A C 1
ATOM 2700 O O . GLY A 1 341 ? 23.486 14.012 -22.918 1.00 73.56 341 GLY A O 1
ATOM 2701 N N . PHE A 1 342 ? 25.065 15.113 -24.082 1.00 81.44 342 PHE A N 1
ATOM 2702 C CA . PHE A 1 342 ? 24.288 15.337 -25.300 1.00 81.44 342 PHE A CA 1
ATOM 2703 C C . PHE A 1 342 ? 24.418 14.156 -26.256 1.00 81.44 342 PHE A C 1
ATOM 2705 O O . PHE A 1 342 ? 25.516 13.636 -26.456 1.00 81.44 342 PHE A O 1
ATOM 2712 N N . SER A 1 343 ? 23.317 13.816 -26.921 1.00 88.56 343 SER A N 1
ATOM 2713 C CA . SER A 1 343 ? 23.352 12.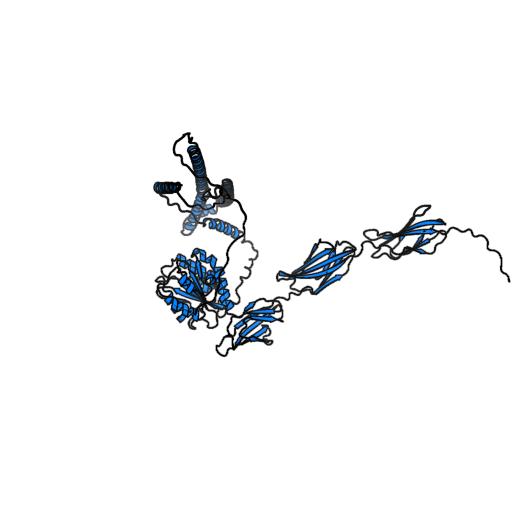863 -28.024 1.00 88.56 343 SER A CA 1
ATOM 2714 C C . SER A 1 343 ? 24.081 13.442 -29.242 1.00 88.56 343 SER A C 1
ATOM 2716 O O . SER A 1 343 ? 24.003 14.641 -29.519 1.00 88.56 343 SER A O 1
ATOM 2718 N N . THR A 1 344 ? 24.772 12.591 -30.000 1.00 89.00 344 THR A N 1
ATOM 2719 C CA . THR A 1 344 ? 25.402 12.958 -31.284 1.00 89.00 344 THR A CA 1
ATOM 2720 C C . THR A 1 344 ? 24.451 12.847 -32.482 1.00 89.00 344 THR A C 1
ATOM 2722 O O . THR A 1 344 ? 24.783 13.305 -33.576 1.00 89.00 344 THR A O 1
ATOM 2725 N N . ASP A 1 345 ? 23.275 12.255 -32.286 1.00 93.50 345 ASP A N 1
ATOM 2726 C CA . ASP A 1 345 ? 22.193 12.085 -33.258 1.00 93.50 345 ASP A CA 1
ATOM 2727 C C . ASP A 1 345 ? 20.829 12.519 -32.684 1.00 93.50 345 ASP A C 1
ATOM 2729 O O . ASP A 1 345 ? 20.684 12.695 -31.474 1.00 93.50 345 ASP A O 1
ATOM 2733 N N . ASP A 1 346 ? 19.833 12.715 -33.559 1.00 89.81 346 ASP A N 1
ATOM 2734 C CA . ASP A 1 346 ? 18.489 13.148 -33.151 1.00 89.81 346 ASP A CA 1
ATOM 2735 C C . ASP A 1 346 ? 17.761 12.063 -32.349 1.00 89.81 346 ASP A C 1
ATOM 2737 O O . ASP A 1 346 ? 17.672 10.906 -32.766 1.00 89.81 346 ASP A O 1
ATOM 2741 N N . ILE A 1 347 ? 17.201 12.464 -31.209 1.00 93.31 347 ILE A N 1
ATOM 2742 C CA . ILE A 1 347 ? 16.436 11.590 -30.315 1.00 93.31 347 ILE A CA 1
ATOM 2743 C C . ILE A 1 347 ? 14.922 11.785 -30.448 1.00 93.31 347 ILE A C 1
ATOM 2745 O O . ILE A 1 347 ? 14.157 10.990 -29.901 1.00 93.31 347 ILE A O 1
ATOM 2749 N N . SER A 1 348 ? 14.479 12.841 -31.136 1.00 87.50 348 SER A N 1
ATOM 2750 C CA . SER A 1 348 ? 13.096 13.325 -31.085 1.00 87.50 348 SER A CA 1
ATOM 2751 C C . SER A 1 348 ? 12.103 12.304 -31.645 1.00 87.50 348 SER A C 1
ATOM 2753 O O . SER A 1 348 ? 11.169 11.894 -30.953 1.00 87.50 348 SER A O 1
ATOM 2755 N N . GLU A 1 349 ? 12.323 11.854 -32.882 1.00 90.00 349 GLU A N 1
ATOM 2756 C CA . GLU A 1 349 ? 11.490 10.838 -33.536 1.00 90.00 349 GLU A CA 1
ATOM 2757 C C . GLU A 1 349 ? 11.501 9.481 -32.801 1.00 90.00 349 GLU A C 1
ATOM 2759 O O . GLU A 1 349 ? 10.420 8.988 -32.457 1.00 90.00 349 GLU A O 1
ATOM 2764 N N . PRO A 1 350 ? 12.663 8.857 -32.505 1.00 92.81 350 PRO A N 1
ATOM 2765 C CA . PRO A 1 350 ? 12.671 7.540 -31.873 1.00 92.81 350 PRO A CA 1
ATOM 2766 C C . PRO A 1 350 ? 12.100 7.553 -30.452 1.00 92.81 350 PRO A C 1
ATOM 2768 O O . PRO A 1 350 ? 11.443 6.590 -30.052 1.00 92.81 350 PRO A O 1
ATOM 2771 N N . MET A 1 351 ? 12.273 8.648 -29.705 1.00 92.00 351 MET A N 1
ATOM 2772 C CA . MET A 1 351 ? 11.650 8.798 -28.391 1.00 92.00 351 MET A CA 1
ATOM 2773 C C . MET A 1 351 ? 10.125 8.894 -28.493 1.00 92.00 351 MET A C 1
ATOM 2775 O O . MET A 1 351 ? 9.416 8.247 -27.719 1.00 92.00 351 MET A O 1
ATOM 2779 N N . GLN A 1 352 ? 9.604 9.661 -29.457 1.00 82.44 352 GLN A N 1
ATOM 2780 C CA . GLN A 1 352 ? 8.159 9.774 -29.652 1.00 82.44 352 GLN A CA 1
ATOM 2781 C C . GLN A 1 352 ? 7.533 8.415 -29.985 1.00 82.44 352 GLN A C 1
ATOM 2783 O O . GLN A 1 352 ? 6.514 8.053 -29.406 1.00 82.44 352 GLN A O 1
ATOM 2788 N N . LEU A 1 353 ? 8.190 7.614 -30.827 1.00 84.19 353 LEU A N 1
ATOM 2789 C CA . LEU A 1 353 ? 7.721 6.271 -31.171 1.00 84.19 353 LEU A CA 1
ATOM 2790 C C . LEU A 1 353 ? 7.642 5.332 -29.956 1.00 84.19 353 LEU A C 1
ATOM 2792 O O . LEU A 1 353 ? 6.709 4.538 -29.860 1.00 84.19 353 LEU A O 1
ATOM 2796 N N . LEU A 1 354 ? 8.592 5.417 -29.020 1.00 86.25 354 LEU A N 1
ATOM 2797 C CA . LEU A 1 354 ? 8.544 4.644 -27.773 1.00 86.25 354 LEU A CA 1
ATOM 2798 C C . LEU A 1 354 ? 7.398 5.106 -26.863 1.00 86.25 354 LEU A C 1
ATOM 2800 O O . LEU A 1 354 ? 6.687 4.276 -26.292 1.00 86.25 354 LEU A O 1
ATOM 2804 N N . LYS A 1 355 ? 7.175 6.419 -26.762 1.00 82.00 355 LYS A N 1
ATOM 2805 C CA . LYS A 1 355 ? 6.048 6.983 -26.005 1.00 82.00 355 LYS A CA 1
ATOM 2806 C C . LYS A 1 355 ? 4.699 6.566 -26.586 1.00 82.00 355 LYS A C 1
ATOM 2808 O O . LYS A 1 355 ? 3.806 6.198 -25.827 1.00 82.00 355 LYS A O 1
ATOM 2813 N N . ASP A 1 356 ? 4.570 6.555 -27.910 1.00 80.12 356 ASP A N 1
ATOM 2814 C CA . ASP A 1 356 ? 3.356 6.121 -28.612 1.00 80.12 356 ASP A CA 1
ATOM 2815 C C . ASP A 1 356 ? 3.060 4.624 -28.385 1.00 80.12 356 ASP A C 1
ATOM 2817 O O . ASP A 1 356 ? 1.901 4.212 -28.389 1.00 80.12 356 ASP A O 1
ATOM 2821 N N . MET A 1 357 ? 4.088 3.811 -28.105 1.00 78.06 357 MET A N 1
ATOM 2822 C CA . MET A 1 357 ? 3.950 2.409 -27.674 1.00 78.06 357 MET A CA 1
ATOM 2823 C C . MET A 1 357 ? 3.560 2.251 -26.192 1.00 78.06 357 MET A C 1
ATOM 2825 O O . MET A 1 357 ? 3.449 1.127 -25.701 1.00 78.06 357 MET A O 1
ATOM 2829 N N . GLY A 1 358 ? 3.363 3.352 -25.463 1.00 80.12 358 GLY A N 1
ATOM 2830 C CA . GLY A 1 358 ? 3.004 3.339 -24.045 1.00 80.12 358 GLY A CA 1
ATOM 2831 C C . GLY A 1 358 ? 4.182 3.089 -23.099 1.00 80.12 358 GLY A C 1
ATOM 2832 O O . GLY A 1 358 ? 3.965 2.727 -21.941 1.00 80.12 358 GLY A O 1
ATOM 2833 N N . VAL A 1 359 ? 5.425 3.269 -23.562 1.00 88.31 359 VAL A N 1
ATOM 2834 C CA . VAL A 1 359 ? 6.614 3.181 -22.702 1.00 88.31 359 VAL A CA 1
ATOM 2835 C C . VAL A 1 359 ? 6.688 4.419 -21.809 1.00 88.31 359 VAL A C 1
ATOM 2837 O O . VAL A 1 359 ? 6.655 5.552 -22.288 1.00 88.31 359 VAL A O 1
ATOM 2840 N N . THR A 1 360 ? 6.816 4.214 -20.497 1.00 92.38 360 THR A N 1
ATOM 2841 C CA . THR A 1 360 ? 7.058 5.310 -19.548 1.00 92.38 360 THR A CA 1
ATOM 2842 C C . THR A 1 360 ? 8.552 5.571 -19.431 1.00 92.38 360 THR A C 1
ATOM 2844 O O . THR A 1 360 ? 9.314 4.649 -19.148 1.00 92.38 360 THR A O 1
ATOM 2847 N N . VAL A 1 361 ? 8.974 6.817 -19.639 1.00 94.50 361 VAL A N 1
ATOM 2848 C CA . VAL A 1 361 ? 10.388 7.184 -19.754 1.00 94.50 361 VAL A CA 1
ATOM 2849 C C . VAL A 1 361 ? 10.825 8.002 -18.546 1.00 94.50 361 VAL A C 1
ATOM 2851 O O . VAL A 1 361 ? 10.343 9.117 -18.343 1.00 94.50 361 VAL A O 1
ATOM 2854 N N . PHE A 1 362 ? 11.768 7.452 -17.788 1.00 96.69 362 PHE A N 1
ATOM 2855 C CA . PHE A 1 362 ? 12.519 8.126 -16.737 1.00 96.69 362 PHE A CA 1
ATOM 2856 C C . PHE A 1 362 ? 13.924 8.446 -17.240 1.00 96.69 362 PHE A C 1
ATOM 2858 O O . PHE A 1 362 ? 14.576 7.602 -17.853 1.00 96.69 362 PHE A O 1
ATOM 2865 N N . ILE A 1 363 ? 14.406 9.650 -16.956 1.00 95.44 363 ILE A N 1
ATOM 2866 C CA . ILE A 1 363 ? 15.721 10.130 -17.366 1.00 95.44 363 ILE A CA 1
ATOM 2867 C C . ILE A 1 363 ? 16.493 10.585 -16.130 1.00 95.44 363 ILE A C 1
ATOM 2869 O O . ILE A 1 363 ? 16.011 11.394 -15.335 1.00 95.44 363 ILE A O 1
ATOM 2873 N N . VAL A 1 364 ? 17.715 10.082 -15.996 1.00 95.81 364 VAL A N 1
ATOM 2874 C CA . VAL A 1 364 ? 18.686 10.480 -14.980 1.00 95.81 364 VAL A CA 1
ATOM 2875 C C . VAL A 1 364 ? 19.901 11.060 -15.696 1.00 95.81 364 VAL A C 1
ATOM 2877 O O . VAL A 1 364 ? 20.673 10.338 -16.323 1.00 95.81 364 VAL A O 1
ATOM 2880 N N . SER A 1 365 ? 20.055 12.377 -15.617 1.00 92.50 365 SER A N 1
ATOM 2881 C CA . SER A 1 365 ? 21.188 13.100 -16.190 1.00 92.50 365 SER A CA 1
ATOM 2882 C C . SER A 1 365 ? 22.243 13.333 -15.112 1.00 92.50 365 SER A C 1
ATOM 2884 O O . SER A 1 365 ? 21.983 14.084 -14.168 1.00 92.50 365 SER A O 1
ATOM 2886 N N . THR A 1 366 ? 23.430 12.739 -15.269 1.00 88.62 366 THR A N 1
ATOM 2887 C CA . THR A 1 366 ? 24.569 12.918 -14.347 1.00 88.62 366 THR A CA 1
ATOM 2888 C C . THR A 1 366 ? 25.494 14.077 -14.721 1.00 88.62 366 THR A C 1
ATOM 2890 O O . THR A 1 366 ? 26.418 14.403 -13.980 1.00 88.62 366 THR A O 1
ATOM 2893 N N . GLY A 1 367 ? 25.264 14.715 -15.873 1.00 77.69 367 GLY A N 1
ATOM 2894 C CA . GLY A 1 367 ? 26.097 15.812 -16.363 1.00 77.69 367 GLY A CA 1
ATOM 2895 C C . GLY A 1 367 ? 25.308 16.942 -17.023 1.00 77.69 367 GLY A C 1
ATOM 2896 O O . GLY A 1 367 ? 24.205 17.295 -16.601 1.00 77.69 367 GLY A O 1
ATOM 2897 N N . ARG A 1 368 ? 25.902 17.579 -18.040 1.00 69.81 368 ARG A N 1
ATOM 2898 C CA . ARG A 1 368 ? 25.384 18.818 -18.657 1.00 69.81 368 ARG A CA 1
ATOM 2899 C C . ARG A 1 368 ? 24.353 18.530 -19.754 1.00 69.81 368 ARG A C 1
ATOM 2901 O O . ARG A 1 368 ? 24.524 18.993 -20.876 1.00 69.81 368 ARG A O 1
ATOM 2908 N N . GLY A 1 369 ? 23.303 17.779 -19.437 1.00 71.62 369 GLY A N 1
ATOM 2909 C CA . GLY A 1 369 ? 22.195 17.522 -20.359 1.00 71.62 369 GLY A CA 1
ATOM 2910 C C . GLY A 1 369 ? 21.389 18.786 -20.694 1.00 71.62 369 GLY A C 1
ATOM 2911 O O . GLY A 1 369 ? 21.286 19.716 -19.888 1.00 71.62 369 GLY A O 1
ATOM 2912 N N . ASN A 1 370 ? 20.787 18.830 -21.885 1.00 80.00 370 ASN A N 1
ATOM 2913 C CA . ASN A 1 370 ? 19.875 19.907 -22.268 1.00 80.00 370 ASN A CA 1
ATOM 2914 C C . ASN A 1 370 ? 18.507 19.699 -21.620 1.00 80.00 370 ASN A C 1
ATOM 2916 O O . ASN A 1 370 ? 17.748 18.825 -22.029 1.00 80.00 370 ASN A O 1
ATOM 2920 N N . TYR A 1 371 ? 18.166 20.546 -20.647 1.00 83.12 371 TYR A N 1
ATOM 2921 C CA . TYR A 1 371 ? 16.879 20.468 -19.957 1.00 83.12 371 TYR A CA 1
ATOM 2922 C C . TYR A 1 371 ? 15.678 20.445 -20.912 1.00 83.12 371 TYR A C 1
ATOM 2924 O O . TYR A 1 371 ? 14.749 19.683 -20.678 1.00 83.12 371 TYR A O 1
ATOM 2932 N N . LEU A 1 372 ? 15.678 21.243 -21.988 1.00 83.75 372 LEU A N 1
ATOM 2933 C CA . LEU A 1 372 ? 14.533 21.315 -22.904 1.00 83.75 372 LEU A CA 1
ATOM 2934 C C . LEU A 1 372 ? 14.346 20.015 -23.692 1.00 83.75 372 LEU A C 1
ATOM 2936 O O . LEU A 1 372 ? 13.228 19.522 -23.803 1.00 83.75 372 LEU A O 1
ATOM 2940 N N . GLU A 1 373 ? 15.441 19.457 -24.202 1.00 85.44 373 GLU A N 1
ATOM 2941 C CA . GLU A 1 373 ? 15.436 18.195 -24.944 1.00 85.44 373 GLU A CA 1
ATOM 2942 C C . GLU A 1 373 ? 15.061 17.023 -24.028 1.00 85.44 373 GLU A C 1
ATOM 2944 O O . GLU A 1 373 ? 14.144 16.264 -24.337 1.00 85.44 373 GLU A O 1
ATOM 2949 N N . LEU A 1 374 ? 15.690 16.924 -22.852 1.00 90.38 374 LEU A N 1
ATOM 2950 C CA . LEU A 1 374 ? 15.419 15.847 -21.899 1.00 90.38 374 LEU A CA 1
ATOM 2951 C C . LEU A 1 374 ? 14.021 15.955 -21.272 1.00 90.38 374 LEU A C 1
ATOM 2953 O O . LEU A 1 374 ? 13.369 14.940 -21.058 1.00 90.38 374 LEU A O 1
ATOM 2957 N N . SER A 1 375 ? 13.512 17.164 -21.026 1.00 87.06 375 SER A N 1
ATOM 2958 C CA . SER A 1 375 ? 12.137 17.370 -20.540 1.00 87.06 375 SER A C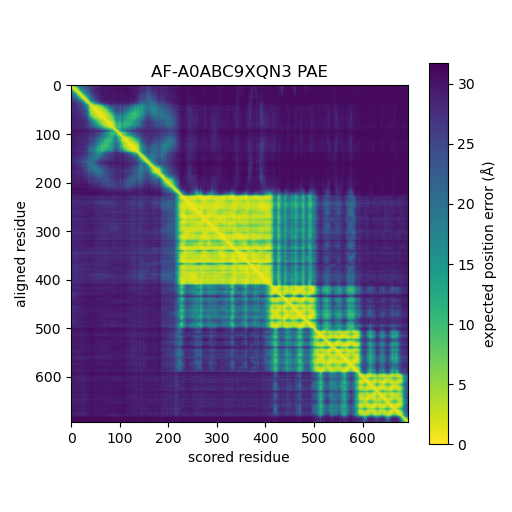A 1
ATOM 2959 C C . SER A 1 375 ? 11.097 16.988 -21.595 1.00 87.06 375 SER A C 1
ATOM 2961 O O . SER A 1 375 ? 10.084 16.369 -21.269 1.00 87.06 375 SER A O 1
ATOM 2963 N N . ALA A 1 376 ? 11.370 17.269 -22.874 1.00 84.62 376 ALA A N 1
ATOM 2964 C CA . ALA A 1 376 ? 10.538 16.792 -23.976 1.00 84.62 376 ALA A CA 1
ATOM 2965 C C . ALA A 1 376 ? 10.628 15.266 -24.156 1.00 84.62 376 ALA A C 1
ATOM 2967 O O . ALA A 1 376 ? 9.643 14.637 -24.547 1.00 84.62 376 ALA A O 1
ATOM 2968 N N . ALA A 1 377 ? 11.776 14.657 -23.844 1.00 89.81 377 ALA A N 1
ATOM 2969 C CA . ALA A 1 377 ? 12.002 13.219 -23.944 1.00 89.81 377 ALA A CA 1
ATOM 2970 C C . ALA A 1 377 ? 11.442 12.415 -22.755 1.00 89.81 377 ALA A C 1
ATOM 2972 O O . ALA A 1 377 ? 10.968 11.300 -22.953 1.00 89.81 377 ALA A O 1
ATOM 2973 N N . ALA A 1 378 ? 11.406 12.964 -21.541 1.00 91.38 378 ALA A N 1
ATOM 2974 C CA . ALA A 1 378 ? 10.843 12.300 -20.364 1.00 91.38 378 ALA A CA 1
ATOM 2975 C C . ALA A 1 378 ? 9.306 12.188 -20.428 1.00 91.38 378 ALA A C 1
ATOM 2977 O O . ALA A 1 378 ? 8.632 12.935 -21.151 1.00 91.38 378 ALA A O 1
ATOM 2978 N N . SER A 1 379 ? 8.728 11.249 -19.676 1.00 89.62 379 SER A N 1
ATOM 2979 C CA . SER A 1 379 ? 7.275 11.179 -19.479 1.00 89.62 379 SER A CA 1
ATOM 2980 C C . SER A 1 379 ? 6.763 12.334 -18.609 1.00 89.62 379 SER A C 1
ATOM 2982 O O . SER A 1 379 ? 7.484 12.910 -17.799 1.00 89.62 379 SER A O 1
ATOM 2984 N N . GLN A 1 380 ? 5.491 12.699 -18.775 1.00 81.56 380 GLN A N 1
ATOM 2985 C CA . GLN A 1 380 ? 4.861 13.745 -17.966 1.00 81.56 380 GLN A CA 1
ATOM 2986 C C . GLN A 1 380 ? 4.371 13.174 -16.620 1.00 81.56 380 GLN A C 1
ATOM 2988 O O . GLN A 1 380 ? 3.845 12.060 -16.599 1.00 81.56 380 GLN A O 1
ATOM 2993 N N . PRO A 1 381 ? 4.460 13.923 -15.505 1.00 86.06 381 PRO A N 1
ATOM 2994 C CA . PRO A 1 381 ? 5.071 15.250 -15.376 1.00 86.06 381 PRO A CA 1
ATOM 2995 C C . PRO A 1 381 ? 6.614 15.170 -15.238 1.00 86.06 381 PRO A C 1
ATOM 2997 O O . PRO A 1 381 ? 7.097 14.228 -14.597 1.00 86.06 381 PRO A O 1
ATOM 3000 N N . PRO A 1 382 ? 7.402 16.116 -15.796 1.00 81.06 382 PRO A N 1
ATOM 3001 C CA . PRO A 1 382 ? 8.866 16.031 -15.822 1.00 81.06 382 PRO A CA 1
ATOM 3002 C C . PRO A 1 382 ? 9.498 16.036 -14.433 1.00 81.06 382 PRO A C 1
ATOM 3004 O O . PRO A 1 382 ? 10.523 15.400 -14.233 1.00 81.06 382 PRO A O 1
ATOM 3007 N N . GLU A 1 383 ? 8.873 16.677 -13.445 1.00 82.38 383 GLU A N 1
ATOM 3008 C CA . GLU A 1 383 ? 9.394 16.752 -12.074 1.00 82.38 383 GLU A CA 1
ATOM 3009 C C . GLU A 1 383 ? 9.497 15.375 -11.401 1.00 82.38 383 GLU A C 1
ATOM 3011 O O . GLU A 1 383 ? 10.222 15.232 -10.423 1.00 82.38 383 GLU A O 1
ATOM 3016 N N . LYS A 1 384 ? 8.776 14.370 -11.918 1.00 85.81 384 LYS A N 1
ATOM 3017 C CA . LYS A 1 384 ? 8.832 12.975 -11.455 1.00 85.81 384 LYS A CA 1
ATOM 3018 C C . LYS A 1 384 ? 9.675 12.054 -12.337 1.00 85.81 384 LYS A C 1
ATOM 3020 O O . LYS A 1 384 ? 9.998 10.951 -11.915 1.00 85.81 384 LYS A O 1
ATOM 3025 N N . HIS A 1 385 ? 9.944 12.458 -13.575 1.00 91.62 385 HIS A N 1
ATOM 3026 C CA . HIS A 1 385 ? 10.528 11.587 -14.598 1.00 91.62 385 HIS A CA 1
ATOM 3027 C C . HIS A 1 385 ? 11.883 12.077 -15.104 1.00 91.62 385 HIS A C 1
ATOM 3029 O O . HIS A 1 385 ? 12.523 11.376 -15.880 1.00 91.62 385 HIS A O 1
ATOM 3035 N N . LEU A 1 386 ? 12.328 13.263 -14.695 1.00 93.31 386 LEU A N 1
ATOM 3036 C CA . LEU A 1 386 ? 13.598 13.847 -15.094 1.00 93.31 386 LEU A CA 1
ATOM 3037 C C . LEU A 1 386 ? 14.365 14.311 -13.858 1.00 93.31 386 LEU A C 1
ATOM 3039 O O . LEU A 1 386 ? 13.955 15.246 -13.170 1.00 93.31 386 LEU A O 1
ATOM 3043 N N . HIS A 1 387 ? 15.515 13.689 -13.619 1.00 93.31 387 HIS A N 1
ATOM 3044 C CA . HIS A 1 387 ? 16.392 14.012 -12.501 1.00 93.31 387 HIS A CA 1
ATOM 3045 C C . HIS A 1 387 ? 17.756 14.480 -13.010 1.00 93.31 387 HIS A C 1
ATOM 3047 O O . HIS A 1 387 ? 18.415 13.777 -13.773 1.00 93.31 387 HIS A O 1
ATOM 3053 N N . PHE A 1 388 ? 18.186 15.657 -12.556 1.00 92.06 388 PHE A N 1
ATOM 3054 C CA . PHE A 1 388 ? 19.554 16.147 -12.723 1.00 92.06 388 PHE A CA 1
ATOM 3055 C C . PHE A 1 388 ? 20.278 16.001 -11.394 1.00 92.06 388 PHE A C 1
ATOM 3057 O O . PHE A 1 388 ? 19.886 16.628 -10.409 1.00 92.06 388 PHE A O 1
ATOM 3064 N N . VAL A 1 389 ? 21.314 15.174 -11.366 1.00 93.31 389 VAL A N 1
ATOM 3065 C CA . VAL A 1 389 ? 22.084 14.877 -10.154 1.00 93.31 389 VAL A CA 1
ATOM 3066 C C . VAL A 1 389 ? 23.558 14.765 -10.494 1.00 93.31 389 VAL A C 1
ATOM 3068 O O . VAL A 1 389 ? 23.901 14.477 -11.631 1.00 93.31 389 VAL A O 1
ATOM 3071 N N . ASP A 1 390 ? 24.439 14.990 -9.526 1.00 92.88 390 ASP A N 1
ATOM 3072 C CA . ASP A 1 390 ? 25.824 14.551 -9.680 1.00 92.88 390 ASP A CA 1
ATOM 3073 C C . ASP A 1 390 ? 25.875 13.016 -9.588 1.00 92.88 390 ASP A C 1
ATOM 3075 O O . ASP A 1 390 ? 25.015 12.388 -8.958 1.00 92.88 390 ASP A O 1
ATOM 3079 N N . VAL A 1 391 ? 26.880 12.395 -10.200 1.00 93.50 391 VAL A N 1
ATOM 3080 C CA . VAL A 1 391 ? 27.052 10.943 -10.148 1.00 93.50 391 VAL A CA 1
ATOM 3081 C C . VAL A 1 391 ? 27.239 10.438 -8.711 1.00 93.50 391 VAL A C 1
ATOM 3083 O O . VAL A 1 391 ? 26.770 9.352 -8.368 1.00 93.50 391 VAL A O 1
ATOM 3086 N N . ASP A 1 392 ? 27.863 11.246 -7.849 1.00 94.50 392 ASP A N 1
ATOM 3087 C CA . ASP A 1 392 ? 28.054 10.923 -6.431 1.00 94.50 392 ASP A CA 1
ATOM 3088 C C . ASP A 1 392 ? 26.750 11.040 -5.613 1.00 94.50 392 ASP A C 1
ATOM 3090 O O . ASP A 1 392 ? 26.628 10.437 -4.543 1.00 94.50 392 ASP A O 1
ATOM 3094 N N . ASP A 1 393 ? 25.750 11.754 -6.142 1.00 95.12 393 ASP A N 1
ATOM 3095 C CA . ASP A 1 393 ? 24.450 12.012 -5.510 1.00 95.12 393 ASP A CA 1
ATOM 3096 C C . ASP A 1 393 ? 23.330 11.078 -6.012 1.00 95.12 393 ASP A C 1
ATOM 3098 O O . ASP A 1 393 ? 22.205 11.125 -5.505 1.00 95.12 393 ASP A O 1
ATOM 3102 N N . LEU A 1 394 ? 23.618 10.163 -6.947 1.00 95.06 394 LEU A N 1
ATOM 3103 C CA . LEU A 1 394 ? 22.685 9.116 -7.399 1.00 95.06 394 LEU A CA 1
ATOM 3104 C C . LEU A 1 394 ? 21.983 8.349 -6.248 1.00 95.06 394 LEU A C 1
ATOM 3106 O O . LEU A 1 394 ? 20.773 8.090 -6.351 1.00 95.06 394 LEU A O 1
ATOM 3110 N N . PRO A 1 395 ? 22.648 8.026 -5.114 1.00 94.81 395 PRO A N 1
ATOM 3111 C CA . PRO A 1 395 ? 21.986 7.380 -3.977 1.00 94.81 395 PRO A CA 1
ATOM 3112 C C . PRO A 1 395 ? 20.826 8.190 -3.378 1.00 94.81 395 PRO A C 1
ATOM 3114 O O . PRO A 1 395 ? 19.904 7.608 -2.803 1.00 94.81 395 PRO A O 1
ATOM 3117 N N . ILE A 1 396 ? 20.839 9.522 -3.519 1.00 94.06 396 ILE A N 1
ATOM 3118 C CA . ILE A 1 396 ? 19.817 10.419 -2.961 1.00 94.06 396 ILE A CA 1
ATOM 3119 C C . ILE A 1 396 ? 18.475 10.213 -3.673 1.00 94.06 396 ILE A C 1
ATOM 3121 O O . ILE A 1 396 ? 17.443 10.092 -3.013 1.00 94.06 396 ILE A O 1
ATOM 3125 N N . ILE A 1 397 ? 18.489 10.111 -5.006 1.00 93.75 397 ILE A N 1
ATOM 3126 C CA . ILE A 1 397 ? 17.272 9.959 -5.821 1.00 93.75 397 ILE A CA 1
ATOM 3127 C C . ILE A 1 397 ? 16.813 8.508 -5.966 1.00 93.75 397 ILE A C 1
ATOM 3129 O O . ILE A 1 397 ? 15.693 8.259 -6.398 1.00 93.75 397 ILE A O 1
ATOM 3133 N N . THR A 1 398 ? 17.648 7.534 -5.590 1.00 94.50 398 THR A N 1
ATOM 3134 C CA . THR A 1 398 ? 17.378 6.102 -5.817 1.00 94.50 398 THR A CA 1
ATOM 3135 C C . THR A 1 398 ? 16.034 5.667 -5.238 1.00 94.50 398 THR A C 1
ATOM 3137 O O . THR A 1 398 ? 15.287 4.931 -5.878 1.00 94.50 398 THR A O 1
ATOM 3140 N N . LYS A 1 399 ? 15.701 6.124 -4.024 1.00 92.31 399 LYS A N 1
ATOM 3141 C CA . LYS A 1 399 ? 14.422 5.776 -3.398 1.00 92.31 399 LYS A CA 1
ATOM 3142 C C . LYS A 1 399 ? 13.246 6.409 -4.140 1.00 92.31 399 LYS A C 1
ATOM 3144 O O . LYS A 1 399 ? 12.293 5.707 -4.440 1.00 92.31 399 LYS A O 1
ATOM 3149 N N . GLU A 1 400 ? 13.328 7.703 -4.423 1.00 91.81 400 GLU A N 1
ATOM 3150 C CA . GLU A 1 400 ? 12.262 8.446 -5.099 1.00 91.81 400 GLU A CA 1
ATOM 3151 C C . GLU A 1 400 ? 11.980 7.879 -6.493 1.00 91.81 400 GLU A C 1
ATOM 3153 O O . GLU A 1 400 ? 10.834 7.571 -6.808 1.00 91.81 400 GLU A O 1
ATOM 3158 N N . LEU A 1 401 ? 13.030 7.654 -7.288 1.00 94.38 401 LEU A N 1
ATOM 3159 C CA . LEU A 1 401 ? 12.901 7.076 -8.620 1.00 94.38 401 LEU A CA 1
ATOM 3160 C C . LEU A 1 401 ? 12.320 5.661 -8.563 1.00 94.38 401 LEU A C 1
ATOM 3162 O O . LEU A 1 401 ? 11.452 5.316 -9.359 1.00 94.38 401 LEU A O 1
ATOM 3166 N N . ARG A 1 402 ? 12.764 4.835 -7.609 1.00 93.31 402 ARG A N 1
ATOM 3167 C CA . ARG A 1 402 ? 12.213 3.488 -7.419 1.00 93.31 402 ARG A CA 1
ATOM 3168 C C . ARG A 1 402 ? 10.728 3.525 -7.082 1.00 93.31 402 ARG A C 1
ATOM 3170 O O . ARG A 1 402 ? 9.972 2.747 -7.656 1.00 93.31 402 ARG A O 1
ATOM 3177 N N . ASP A 1 403 ? 10.326 4.397 -6.163 1.00 89.38 403 ASP A N 1
ATOM 3178 C CA . ASP A 1 403 ? 8.929 4.543 -5.756 1.00 89.38 403 ASP A CA 1
ATOM 3179 C C . ASP A 1 403 ? 8.079 5.025 -6.954 1.00 89.38 403 ASP A C 1
ATOM 3181 O O . ASP A 1 403 ? 7.001 4.490 -7.196 1.00 89.38 403 ASP A O 1
ATOM 3185 N N . ALA A 1 404 ? 8.604 5.925 -7.793 1.00 88.75 404 ALA A N 1
ATOM 3186 C CA . ALA A 1 404 ? 7.934 6.359 -9.022 1.00 88.75 404 ALA A CA 1
ATOM 3187 C C . ALA A 1 404 ? 7.832 5.249 -10.091 1.00 88.75 404 ALA A C 1
ATOM 3189 O O . ALA A 1 404 ? 6.798 5.106 -10.745 1.00 88.75 404 ALA A O 1
ATOM 3190 N N . ILE A 1 405 ? 8.873 4.427 -10.261 1.00 90.44 405 ILE A N 1
ATOM 3191 C CA . ILE A 1 405 ? 8.832 3.250 -11.145 1.00 90.44 405 ILE A CA 1
ATOM 3192 C C . ILE A 1 405 ? 7.799 2.238 -10.631 1.00 90.44 405 ILE A C 1
ATOM 3194 O O . ILE A 1 405 ? 7.035 1.681 -11.420 1.00 90.44 405 ILE A O 1
ATOM 3198 N N . LEU A 1 406 ? 7.745 2.017 -9.314 1.00 87.19 406 LEU A N 1
ATOM 3199 C CA . LEU A 1 406 ? 6.743 1.163 -8.677 1.00 87.19 406 LEU A CA 1
ATOM 3200 C C . LEU A 1 406 ? 5.329 1.670 -8.934 1.00 87.19 406 LEU A C 1
ATOM 3202 O O . LEU A 1 406 ? 4.482 0.873 -9.333 1.00 87.19 406 LEU A O 1
ATOM 3206 N N . ASP A 1 407 ? 5.094 2.973 -8.780 1.00 83.56 407 ASP A N 1
ATOM 3207 C CA . ASP A 1 407 ? 3.806 3.591 -9.089 1.00 83.56 407 ASP A CA 1
ATOM 3208 C C . ASP A 1 407 ? 3.392 3.297 -10.533 1.00 83.56 407 ASP A C 1
ATOM 3210 O O . ASP A 1 407 ? 2.243 2.959 -10.770 1.00 83.56 407 ASP A O 1
ATOM 3214 N N . VAL A 1 408 ? 4.304 3.351 -11.507 1.00 83.31 408 VAL A N 1
ATOM 3215 C CA . VAL A 1 408 ? 3.992 3.056 -12.919 1.00 83.31 408 VAL A CA 1
ATOM 3216 C C . VAL A 1 408 ? 3.690 1.573 -13.142 1.00 83.31 408 VAL A C 1
ATOM 3218 O O . VAL A 1 408 ? 2.703 1.226 -13.798 1.00 83.31 408 VAL A O 1
ATOM 3221 N N . ILE A 1 409 ? 4.517 0.689 -12.579 1.00 84.19 409 ILE A N 1
ATOM 3222 C CA . ILE A 1 409 ? 4.338 -0.765 -12.683 1.00 84.19 409 ILE A CA 1
ATOM 3223 C C . ILE A 1 409 ? 3.014 -1.196 -12.020 1.00 84.19 409 ILE A C 1
ATOM 3225 O O . ILE A 1 409 ? 2.340 -2.101 -12.514 1.00 84.19 409 ILE A O 1
ATOM 3229 N N . GLN A 1 410 ? 2.600 -0.522 -10.943 1.00 72.88 410 GLN A N 1
ATOM 3230 C CA . GLN A 1 410 ? 1.366 -0.815 -10.207 1.00 72.88 410 GLN A CA 1
ATOM 3231 C C . GLN A 1 410 ? 0.126 -0.090 -10.761 1.00 72.88 410 GLN A C 1
ATOM 3233 O O . GLN A 1 410 ? -0.953 -0.680 -10.808 1.00 72.88 410 GLN A O 1
ATOM 3238 N N . ALA A 1 411 ? 0.246 1.161 -11.216 1.00 59.84 411 ALA A N 1
ATOM 3239 C CA . ALA A 1 411 ? -0.878 1.989 -11.678 1.00 59.84 411 ALA A CA 1
ATOM 3240 C C . ALA A 1 411 ? -1.522 1.466 -12.963 1.00 59.84 411 ALA A C 1
ATOM 3242 O O . ALA A 1 411 ? -2.704 1.707 -13.206 1.00 59.84 411 ALA A O 1
ATOM 3243 N N . ASN A 1 412 ? -0.775 0.708 -13.764 1.00 61.53 412 ASN A N 1
ATOM 3244 C CA . ASN A 1 412 ? -1.297 0.054 -14.959 1.00 61.53 412 ASN A CA 1
ATOM 3245 C C . ASN A 1 412 ? -1.994 -1.285 -14.670 1.00 61.53 412 ASN A C 1
ATOM 3247 O O . ASN A 1 412 ? -2.325 -2.027 -15.600 1.00 61.53 412 ASN A O 1
ATOM 3251 N N . ARG A 1 413 ? -2.240 -1.608 -13.395 1.00 71.06 413 ARG A N 1
ATOM 3252 C CA . ARG A 1 413 ? -2.862 -2.866 -12.992 1.00 71.06 413 ARG A CA 1
ATOM 3253 C C . ARG A 1 413 ? -3.988 -2.684 -11.992 1.00 71.06 413 ARG A C 1
ATOM 3255 O O . ARG A 1 413 ? -4.022 -1.744 -11.200 1.00 71.06 413 ARG A O 1
ATOM 3262 N N . LEU A 1 414 ? -4.897 -3.649 -12.021 1.00 81.75 414 LEU A N 1
ATOM 3263 C CA . LEU A 1 414 ? -5.875 -3.894 -10.983 1.00 81.75 414 LEU A CA 1
ATOM 3264 C C . LEU A 1 414 ? -5.156 -4.119 -9.649 1.00 81.75 414 LEU A C 1
ATOM 3266 O O . LEU A 1 414 ? -4.444 -5.107 -9.469 1.00 81.75 414 LEU A O 1
ATOM 3270 N N . HIS A 1 415 ? -5.387 -3.227 -8.697 1.00 82.69 415 HIS A N 1
ATOM 3271 C CA . HIS A 1 415 ? -4.859 -3.337 -7.343 1.00 82.69 415 HIS A CA 1
ATOM 3272 C C . HIS A 1 415 ? -5.924 -2.948 -6.317 1.00 82.69 415 HIS A C 1
ATOM 3274 O O . HIS A 1 415 ? -6.919 -2.295 -6.640 1.00 82.69 415 HIS A O 1
ATOM 3280 N N . ALA A 1 416 ? -5.728 -3.382 -5.072 1.00 85.44 416 ALA A N 1
ATOM 3281 C CA . ALA A 1 416 ? -6.621 -3.075 -3.965 1.00 85.44 416 ALA A CA 1
ATOM 3282 C C . ALA A 1 416 ? -6.009 -2.047 -3.011 1.00 85.44 416 ALA A C 1
ATOM 3284 O O . ALA A 1 416 ? -4.844 -2.141 -2.635 1.00 85.44 416 ALA A O 1
ATOM 3285 N N . VAL A 1 417 ? -6.834 -1.099 -2.586 1.00 81.50 417 VAL A N 1
ATOM 3286 C CA . VAL A 1 417 ? -6.564 -0.079 -1.570 1.00 81.50 417 VAL A CA 1
ATOM 3287 C C . VAL A 1 417 ? -7.701 -0.075 -0.545 1.00 81.50 417 VAL A C 1
ATOM 3289 O O . VAL A 1 417 ? -8.709 -0.764 -0.720 1.00 81.50 417 VAL A O 1
ATOM 3292 N N . ASP A 1 418 ? -7.555 0.684 0.543 1.00 81.12 418 ASP A N 1
ATOM 3293 C CA . ASP A 1 418 ? -8.560 0.783 1.615 1.00 81.12 418 ASP A CA 1
ATOM 3294 C C . ASP A 1 418 ? -9.032 -0.594 2.138 1.00 81.12 418 ASP A C 1
ATOM 3296 O O . ASP A 1 418 ? -10.231 -0.841 2.303 1.00 81.12 418 ASP A O 1
ATOM 3300 N N . ILE A 1 419 ? -8.098 -1.527 2.347 1.00 85.12 419 ILE A N 1
ATOM 3301 C CA . ILE A 1 419 ? -8.417 -2.900 2.760 1.00 85.12 419 ILE A CA 1
ATOM 3302 C C . ILE A 1 419 ? -8.898 -2.902 4.218 1.00 85.12 419 ILE A C 1
ATOM 3304 O O . ILE A 1 419 ? -8.227 -2.400 5.120 1.00 85.12 419 ILE A O 1
ATOM 3308 N N . THR A 1 420 ? -10.068 -3.490 4.452 1.00 81.31 420 THR A N 1
ATOM 3309 C CA . THR A 1 420 ? -10.678 -3.702 5.768 1.00 81.31 420 THR A CA 1
ATOM 3310 C C . THR A 1 420 ? -10.894 -5.196 6.016 1.00 81.31 420 THR A C 1
ATOM 3312 O O . THR A 1 420 ? -10.523 -6.044 5.203 1.00 81.31 420 THR A O 1
ATOM 3315 N N . SER A 1 421 ? -11.510 -5.541 7.145 1.00 82.75 421 SER A N 1
ATOM 3316 C CA . SER A 1 421 ? -11.883 -6.921 7.449 1.00 82.75 421 SER A CA 1
ATOM 3317 C C . SER A 1 421 ? -13.029 -7.472 6.604 1.00 82.75 421 SER A C 1
ATOM 3319 O O . SER A 1 421 ? -13.239 -8.675 6.570 1.00 82.75 421 SER A O 1
ATOM 3321 N N . SER A 1 422 ? -13.792 -6.615 5.923 1.00 83.62 422 SER A N 1
ATOM 3322 C CA . SER A 1 422 ? -14.983 -7.033 5.167 1.00 83.62 422 SER A CA 1
ATOM 3323 C C . SER A 1 422 ? -15.130 -6.348 3.811 1.00 83.62 422 SER A C 1
ATOM 3325 O O . SER A 1 422 ? -16.125 -6.552 3.106 1.00 83.62 422 SER A O 1
ATOM 3327 N N . SER A 1 423 ? -14.154 -5.527 3.425 1.00 87.75 423 SER A N 1
ATOM 3328 C CA . SER A 1 423 ? -14.180 -4.772 2.180 1.00 87.75 423 SER A CA 1
ATOM 3329 C C . SER A 1 423 ? -12.784 -4.407 1.700 1.00 87.75 423 SER A C 1
ATOM 3331 O O . SER A 1 423 ? -11.866 -4.263 2.497 1.00 87.75 423 SER A O 1
ATOM 3333 N N . PHE A 1 424 ? -12.652 -4.135 0.410 1.00 91.44 424 PHE A N 1
ATOM 3334 C CA . PHE A 1 424 ? -11.520 -3.395 -0.145 1.00 91.44 424 PHE A CA 1
ATOM 3335 C C . PHE A 1 424 ? -11.975 -2.618 -1.381 1.00 91.44 424 PHE A C 1
ATOM 3337 O O . PHE A 1 424 ? -12.975 -2.965 -2.024 1.00 91.44 424 PHE A O 1
ATOM 3344 N N . ARG A 1 425 ? -11.263 -1.539 -1.705 1.00 90.06 425 ARG A N 1
ATOM 3345 C CA . ARG A 1 425 ? -11.480 -0.756 -2.922 1.00 90.06 425 ARG A CA 1
ATOM 3346 C C . ARG A 1 425 ? -10.516 -1.242 -3.992 1.00 90.06 425 ARG A C 1
ATOM 3348 O O . ARG A 1 425 ? -9.314 -1.204 -3.797 1.00 90.06 425 ARG A O 1
ATOM 3355 N N . LEU A 1 426 ? -11.037 -1.664 -5.130 1.00 91.19 426 LEU A N 1
ATOM 3356 C CA . LEU A 1 426 ? -10.241 -1.970 -6.310 1.00 91.19 426 LEU A CA 1
ATOM 3357 C C . LEU A 1 426 ? -10.083 -0.720 -7.166 1.00 91.19 426 LEU A C 1
ATOM 3359 O O . LEU A 1 426 ? -11.042 0.041 -7.322 1.00 91.19 426 LEU A O 1
ATOM 3363 N N . MET A 1 427 ? -8.896 -0.539 -7.732 1.00 86.31 427 MET A N 1
ATOM 3364 C CA . MET A 1 427 ? -8.570 0.517 -8.686 1.00 86.31 427 MET A CA 1
ATOM 3365 C C . MET A 1 427 ? -7.812 -0.074 -9.873 1.00 86.31 427 MET A C 1
ATOM 3367 O O . MET A 1 427 ? -7.053 -1.027 -9.710 1.00 86.31 427 MET A O 1
ATOM 3371 N N . TRP A 1 428 ? -8.043 0.468 -11.065 1.00 86.25 428 TRP A N 1
ATOM 3372 C CA . TRP A 1 428 ? -7.411 0.036 -12.315 1.00 86.25 428 TRP A CA 1
ATOM 3373 C C . TRP A 1 428 ? -7.246 1.223 -13.275 1.00 86.25 428 TRP A C 1
ATOM 3375 O O . TRP A 1 428 ? -7.958 2.223 -13.137 1.00 86.25 428 TRP A O 1
ATOM 3385 N N . PRO A 1 429 ? -6.329 1.151 -14.256 1.00 76.25 429 PRO A N 1
ATOM 3386 C CA . PRO A 1 429 ? -6.179 2.206 -15.256 1.00 76.25 429 PRO A CA 1
ATOM 3387 C C . PRO A 1 429 ? -7.427 2.325 -16.140 1.00 76.25 429 PRO A C 1
ATOM 3389 O O . PRO A 1 429 ? -8.223 1.396 -16.275 1.00 76.25 429 PRO A O 1
ATOM 3392 N N . LYS A 1 430 ? -7.604 3.473 -16.799 1.00 79.00 430 LYS A N 1
ATOM 3393 C CA . LYS A 1 430 ? -8.674 3.640 -17.788 1.00 79.00 430 LYS A CA 1
ATOM 3394 C C . LYS A 1 430 ? -8.325 2.855 -19.059 1.00 79.00 430 LYS A C 1
ATOM 3396 O O . LYS A 1 430 ? -7.614 3.368 -19.914 1.00 79.00 430 LYS A O 1
ATOM 3401 N N . LEU A 1 431 ? -8.831 1.628 -19.167 1.00 73.12 431 LEU A N 1
ATOM 3402 C CA . LEU A 1 431 ? -8.605 0.745 -20.321 1.00 73.12 431 LEU A CA 1
ATOM 3403 C C . LEU A 1 431 ? -9.636 0.969 -21.439 1.00 73.12 431 LEU A C 1
ATOM 3405 O O . LEU A 1 431 ? -9.336 0.790 -22.611 1.00 73.12 431 LEU A O 1
ATOM 3409 N N . LEU A 1 432 ? -10.858 1.381 -21.093 1.00 74.19 432 LEU A N 1
ATOM 3410 C CA . LEU A 1 432 ? -11.971 1.527 -22.036 1.00 74.19 432 LEU A CA 1
ATOM 3411 C C . LEU A 1 432 ? -12.227 3.002 -22.406 1.00 74.19 432 LEU A C 1
ATOM 3413 O O . LEU A 1 432 ? -12.188 3.898 -21.554 1.00 74.19 432 LEU A O 1
ATOM 3417 N N . SER A 1 433 ? -12.526 3.264 -23.685 1.00 61.44 433 SER A N 1
ATOM 3418 C CA . SER A 1 433 ? -13.026 4.564 -24.157 1.00 61.44 433 SER A CA 1
ATOM 3419 C C . SER A 1 433 ? -14.459 4.802 -23.666 1.00 61.44 433 SER A C 1
ATOM 3421 O O . SER A 1 433 ? -15.225 3.861 -23.470 1.00 61.44 433 SER A O 1
ATOM 3423 N N . GLN A 1 434 ? -14.825 6.069 -23.453 1.00 57.69 434 GLN A N 1
ATOM 3424 C CA . GLN A 1 434 ? -15.970 6.482 -22.625 1.00 57.69 434 GLN A CA 1
ATOM 3425 C C . GLN A 1 434 ? -17.370 6.004 -23.059 1.00 57.69 434 GLN A C 1
ATOM 3427 O O . GLN A 1 434 ? -18.287 6.154 -22.258 1.00 57.69 434 GLN A O 1
ATOM 3432 N N . GLU A 1 435 ? -17.571 5.432 -24.253 1.00 55.12 435 GLU A N 1
ATOM 3433 C CA . GLU A 1 435 ? -18.923 5.356 -24.835 1.00 55.12 435 GLU A CA 1
ATOM 3434 C C . GLU A 1 435 ? -19.509 3.954 -25.092 1.00 55.12 435 GLU A C 1
ATOM 3436 O O . GLU A 1 435 ? -20.721 3.868 -25.265 1.00 55.12 435 GLU A O 1
ATOM 3441 N N . THR A 1 436 ? -18.752 2.844 -25.055 1.00 60.84 436 THR A N 1
ATOM 3442 C CA . THR A 1 436 ? -19.341 1.514 -25.383 1.00 60.84 436 THR A CA 1
ATOM 3443 C C . THR A 1 436 ? -18.864 0.306 -24.567 1.00 60.84 436 THR A C 1
ATOM 3445 O O . THR A 1 436 ? -19.415 -0.778 -24.745 1.00 60.84 436 THR A O 1
ATOM 3448 N N . GLY A 1 437 ? -17.883 0.446 -23.669 1.00 75.88 437 GLY A N 1
ATOM 3449 C CA . GLY A 1 437 ? -17.318 -0.689 -22.922 1.00 75.88 437 GLY A CA 1
ATOM 3450 C C . GLY A 1 437 ? -17.831 -0.838 -21.482 1.00 75.88 437 GLY A C 1
ATOM 3451 O O . GLY A 1 437 ? -18.223 0.142 -20.838 1.00 75.88 437 GLY A O 1
ATOM 3452 N N . TYR A 1 438 ? -17.766 -2.055 -20.940 1.00 88.31 438 TYR A N 1
ATOM 3453 C CA . TYR A 1 438 ? -17.941 -2.336 -19.508 1.00 88.31 438 TYR A CA 1
ATOM 3454 C C . TYR A 1 438 ? -16.847 -3.280 -19.002 1.00 88.31 438 TYR A C 1
ATOM 3456 O O . TYR A 1 438 ? -16.270 -4.053 -19.755 1.00 88.31 438 TYR A O 1
ATOM 3464 N N . TYR A 1 439 ? -16.542 -3.200 -17.713 1.00 90.38 439 TYR A N 1
ATOM 3465 C CA . TYR A 1 439 ? -15.673 -4.145 -17.031 1.00 90.38 439 TYR A CA 1
ATOM 3466 C C . TYR A 1 439 ? -16.517 -5.209 -16.338 1.00 90.38 439 TYR A C 1
ATOM 3468 O O . TYR A 1 439 ? -17.435 -4.884 -15.579 1.00 90.38 439 TYR A O 1
ATOM 3476 N N . THR A 1 440 ? -16.166 -6.470 -16.539 1.00 92.50 440 THR A N 1
ATOM 3477 C CA . THR A 1 440 ? -16.693 -7.594 -15.772 1.00 92.50 440 THR A CA 1
ATOM 3478 C C . THR A 1 440 ? -15.670 -7.972 -14.712 1.00 92.50 440 THR A C 1
ATOM 3480 O O . THR A 1 440 ? -14.565 -8.415 -15.012 1.00 92.50 440 THR A O 1
ATOM 3483 N N . LEU A 1 441 ? -16.028 -7.753 -13.452 1.00 93.44 441 LEU A N 1
ATOM 3484 C CA . LEU A 1 441 ? -15.209 -8.113 -12.308 1.00 93.44 441 LEU A CA 1
ATOM 3485 C C . LEU A 1 441 ? -15.658 -9.461 -11.758 1.00 93.44 441 LEU A C 1
ATOM 3487 O O . LEU A 1 441 ? -16.823 -9.627 -11.404 1.00 93.44 441 LEU A O 1
ATOM 3491 N N . GLU A 1 442 ? -14.733 -10.392 -11.613 1.00 94.31 442 GLU A N 1
ATOM 3492 C CA . GLU A 1 442 ? -14.969 -11.713 -11.053 1.00 94.31 442 GLU A CA 1
ATOM 3493 C C . GLU A 1 442 ? -14.115 -11.907 -9.805 1.00 94.31 442 GLU A C 1
ATOM 3495 O O . GLU A 1 442 ? -12.934 -11.583 -9.815 1.00 94.31 442 GLU A O 1
ATOM 3500 N N . TYR A 1 443 ? -14.684 -12.411 -8.714 1.00 94.12 443 TYR A N 1
ATOM 3501 C CA . TYR A 1 443 ? -13.930 -12.605 -7.478 1.00 94.12 443 TYR A CA 1
ATOM 3502 C C . TYR A 1 443 ? -14.421 -13.799 -6.661 1.00 94.12 443 TYR A C 1
ATOM 3504 O O . TYR A 1 443 ? -15.625 -14.055 -6.571 1.00 94.12 443 TYR A O 1
ATOM 3512 N N . ALA A 1 444 ? -13.486 -14.521 -6.045 1.00 93.75 444 ALA A N 1
ATOM 3513 C CA . ALA A 1 444 ? -13.753 -15.687 -5.203 1.00 93.75 444 ALA A CA 1
ATOM 3514 C C . ALA A 1 444 ? -12.684 -15.827 -4.104 1.00 93.75 444 ALA A C 1
ATOM 3516 O O . ALA A 1 444 ? -11.552 -15.385 -4.309 1.00 93.75 444 ALA A O 1
ATOM 3517 N N . PRO A 1 445 ? -12.995 -16.437 -2.945 1.00 93.25 445 PRO A N 1
ATOM 3518 C CA . PRO A 1 445 ? -11.963 -16.907 -2.025 1.00 93.25 445 PRO A CA 1
ATOM 3519 C C . PRO A 1 445 ? -11.026 -17.887 -2.739 1.00 93.25 445 PRO A C 1
ATOM 3521 O O . PRO A 1 445 ? -11.488 -18.747 -3.485 1.00 93.25 445 PRO A O 1
ATOM 3524 N N . THR A 1 446 ? -9.723 -17.787 -2.489 1.00 87.81 446 THR A N 1
ATOM 3525 C CA . THR A 1 446 ? -8.709 -18.636 -3.147 1.00 87.81 446 THR A CA 1
ATOM 3526 C C . THR A 1 446 ? -8.916 -20.121 -2.816 1.00 87.81 446 THR A C 1
ATOM 3528 O O . THR A 1 446 ? -8.674 -20.979 -3.659 1.00 87.81 446 THR A O 1
ATOM 3531 N N . ASP A 1 447 ? -9.441 -20.413 -1.622 1.00 85.56 447 ASP A N 1
ATOM 3532 C CA . ASP A 1 447 ? -9.735 -21.773 -1.150 1.00 85.56 447 ASP A CA 1
ATOM 3533 C C . ASP A 1 447 ? -11.044 -22.351 -1.721 1.00 85.56 447 ASP A C 1
ATOM 3535 O O . ASP A 1 447 ? -11.278 -23.556 -1.645 1.00 85.56 447 ASP A O 1
ATOM 3539 N N . ASP A 1 448 ? -11.909 -21.507 -2.292 1.00 86.50 448 ASP A N 1
ATOM 3540 C CA . ASP A 1 448 ? -13.219 -21.892 -2.826 1.00 86.50 448 ASP A CA 1
ATOM 3541 C C . ASP A 1 448 ? -13.549 -21.085 -4.091 1.00 86.50 448 ASP A C 1
ATOM 3543 O O . ASP A 1 448 ? -14.427 -20.213 -4.117 1.00 86.50 448 ASP A O 1
ATOM 3547 N N . LEU A 1 449 ? -12.838 -21.403 -5.178 1.00 80.62 449 LEU A N 1
ATOM 3548 C CA . LEU A 1 449 ? -13.065 -20.800 -6.495 1.00 80.62 449 LEU A CA 1
ATOM 3549 C C . LEU A 1 449 ? -14.459 -21.119 -7.070 1.00 80.62 449 LEU A C 1
ATOM 3551 O O . LEU A 1 449 ? -14.909 -20.435 -7.989 1.00 80.62 449 LEU A O 1
ATOM 3555 N N . ALA A 1 450 ? -15.171 -22.119 -6.533 1.00 80.31 450 ALA A N 1
ATOM 3556 C CA . ALA A 1 450 ? -16.539 -22.434 -6.946 1.00 80.31 450 ALA A CA 1
ATOM 3557 C C . ALA A 1 450 ? -17.538 -21.359 -6.487 1.00 80.31 450 ALA A C 1
ATOM 3559 O O . ALA A 1 450 ? -18.573 -21.157 -7.125 1.00 80.31 450 ALA A O 1
ATOM 3560 N N . ARG A 1 451 ? -17.210 -20.597 -5.435 1.00 84.75 451 ARG A N 1
ATOM 3561 C CA . ARG A 1 451 ? -18.013 -19.471 -4.937 1.00 84.75 451 ARG A CA 1
ATOM 3562 C C . ARG A 1 451 ? -17.712 -18.154 -5.660 1.00 84.75 451 ARG A C 1
ATOM 3564 O O . ARG A 1 451 ? -17.723 -17.079 -5.053 1.00 84.75 451 ARG A O 1
ATOM 3571 N N . LYS A 1 452 ? -17.459 -18.243 -6.965 1.00 88.38 452 LYS A N 1
ATOM 3572 C CA . LYS A 1 452 ? -17.190 -17.112 -7.851 1.00 88.38 452 LYS A CA 1
ATOM 3573 C C . LYS A 1 452 ? -18.382 -16.164 -7.903 1.00 88.38 452 LYS A C 1
ATOM 3575 O O . LYS A 1 452 ? -19.518 -16.569 -8.145 1.00 88.38 452 LYS A O 1
ATOM 3580 N N . ARG A 1 453 ? -18.118 -14.884 -7.663 1.00 92.25 453 ARG A N 1
ATOM 3581 C CA . ARG A 1 453 ? -19.083 -13.791 -7.793 1.00 92.25 453 ARG A CA 1
ATOM 3582 C C . ARG A 1 453 ? -18.670 -12.895 -8.943 1.00 92.25 453 ARG A C 1
ATOM 3584 O O . ARG A 1 453 ? -17.481 -12.675 -9.145 1.00 92.25 453 ARG A O 1
ATOM 3591 N N . THR A 1 454 ? -19.653 -12.336 -9.637 1.00 93.62 454 THR A N 1
ATOM 3592 C CA . THR A 1 454 ? -19.424 -11.452 -10.783 1.00 93.62 454 THR A CA 1
ATOM 3593 C C . THR A 1 454 ? -20.140 -10.123 -10.577 1.00 93.62 454 THR A C 1
ATOM 3595 O O . THR A 1 454 ? -21.255 -10.084 -10.050 1.00 93.62 454 THR A O 1
ATOM 3598 N N . LYS A 1 455 ? -19.503 -9.021 -10.977 1.00 92.75 455 LYS A N 1
ATOM 3599 C CA . LYS A 1 455 ? -20.046 -7.665 -10.904 1.00 92.75 455 LYS A CA 1
ATOM 3600 C C . LYS A 1 455 ? -19.666 -6.887 -12.157 1.00 92.75 455 LYS A C 1
ATOM 3602 O O . LYS A 1 455 ? -18.494 -6.815 -12.501 1.00 92.75 455 LYS A O 1
ATOM 3607 N N . GLN A 1 456 ? -20.647 -6.279 -12.813 1.00 92.38 456 GLN A N 1
ATOM 3608 C CA . GLN A 1 456 ? -20.396 -5.401 -13.953 1.00 92.38 456 GLN A CA 1
ATOM 3609 C C . GLN A 1 456 ? -20.195 -3.956 -13.504 1.00 92.38 456 GLN A C 1
ATOM 3611 O O . GLN A 1 456 ? -20.862 -3.470 -12.586 1.00 92.38 456 GLN A O 1
ATOM 3616 N N . VAL A 1 457 ? -19.270 -3.274 -14.169 1.00 90.94 457 VAL A N 1
ATOM 3617 C CA . VAL A 1 457 ? -18.903 -1.883 -13.914 1.00 90.94 457 VAL A CA 1
ATOM 3618 C C . VAL A 1 457 ? -18.838 -1.154 -15.250 1.00 90.94 457 VAL A C 1
ATOM 3620 O O . VAL A 1 457 ? -18.257 -1.652 -16.204 1.00 90.94 457 VAL A O 1
ATOM 3623 N N . SER A 1 458 ? -19.428 0.034 -15.346 1.00 88.50 458 SER A N 1
ATOM 3624 C CA . SER A 1 458 ? -19.335 0.844 -16.567 1.00 88.50 458 SER A CA 1
ATOM 3625 C C . SER A 1 458 ? -17.874 1.171 -16.907 1.00 88.50 458 SER A C 1
ATOM 3627 O O . SER A 1 458 ? -17.092 1.485 -16.008 1.00 88.50 458 SER A O 1
ATOM 3629 N N . GLY A 1 459 ? -17.528 1.182 -18.201 1.00 83.00 459 GLY A N 1
ATOM 3630 C CA . GLY A 1 459 ? -16.192 1.527 -18.700 1.00 83.00 459 GLY A CA 1
ATOM 3631 C C . GLY A 1 459 ? -15.700 2.928 -18.315 1.00 83.00 459 GLY A C 1
ATOM 3632 O O . GLY A 1 459 ? -14.499 3.188 -18.345 1.00 83.00 459 GLY A O 1
ATOM 3633 N N . ALA A 1 460 ? -16.607 3.817 -17.892 1.00 83.12 460 ALA A N 1
ATOM 3634 C CA . ALA A 1 460 ? -16.270 5.143 -17.379 1.00 83.12 460 ALA A CA 1
ATOM 3635 C C . ALA A 1 460 ? -15.642 5.123 -15.971 1.00 83.12 460 ALA A C 1
ATOM 3637 O O . ALA A 1 460 ? -15.003 6.100 -15.581 1.00 83.12 460 ALA A O 1
ATOM 3638 N N . HIS A 1 461 ? -15.825 4.044 -15.205 1.00 86.44 461 HIS A N 1
ATOM 3639 C CA . HIS A 1 461 ? -15.296 3.925 -13.849 1.00 86.44 461 HIS A CA 1
ATOM 3640 C C . HIS A 1 461 ? -13.950 3.195 -13.844 1.00 86.44 461 HIS A C 1
ATOM 3642 O O . HIS A 1 461 ? -13.764 2.191 -14.526 1.00 86.44 461 HIS A O 1
ATOM 3648 N N . THR A 1 462 ? -13.035 3.676 -13.008 1.00 88.19 462 THR A N 1
ATOM 3649 C CA . THR A 1 462 ? -11.700 3.097 -12.769 1.00 88.19 462 THR A CA 1
ATOM 3650 C C . THR A 1 462 ? -11.520 2.608 -11.332 1.00 88.19 462 THR A C 1
ATOM 3652 O O . THR A 1 462 ? -10.411 2.311 -10.895 1.00 88.19 462 THR A O 1
ATOM 3655 N N . SER A 1 463 ? -12.608 2.558 -10.558 1.00 90.25 463 SER A N 1
ATOM 3656 C CA . SER A 1 463 ? -12.587 2.037 -9.194 1.00 90.25 463 SER A CA 1
ATOM 3657 C C . SER A 1 463 ? -13.930 1.452 -8.773 1.00 90.25 463 SER A C 1
ATOM 3659 O O . SER A 1 463 ? -14.988 1.872 -9.251 1.00 90.25 463 SER A O 1
ATOM 3661 N N . ILE A 1 464 ? -13.893 0.493 -7.844 1.00 93.19 464 ILE A N 1
ATOM 3662 C CA . ILE A 1 464 ? -15.090 -0.051 -7.196 1.00 93.19 464 ILE A CA 1
ATOM 3663 C C . ILE A 1 464 ? -14.796 -0.548 -5.785 1.00 93.19 464 ILE A C 1
ATOM 3665 O O . ILE A 1 464 ? -13.741 -1.112 -5.516 1.00 93.19 464 ILE A O 1
ATOM 3669 N N . MET A 1 465 ? -15.758 -0.391 -4.878 1.00 92.25 465 MET A N 1
ATOM 3670 C CA . MET A 1 465 ? -15.698 -0.995 -3.549 1.00 92.25 465 MET A CA 1
ATOM 3671 C C . MET A 1 465 ? -16.385 -2.365 -3.558 1.00 92.25 465 MET A C 1
ATOM 3673 O O . MET A 1 465 ? -17.557 -2.482 -3.943 1.00 92.25 465 MET A O 1
ATOM 3677 N N . LEU A 1 466 ? -15.658 -3.397 -3.129 1.00 92.38 466 LEU A N 1
ATOM 3678 C CA . LEU A 1 466 ? -16.218 -4.705 -2.796 1.00 92.38 466 LEU A CA 1
ATOM 3679 C C . LEU A 1 466 ? -16.448 -4.777 -1.291 1.00 92.38 466 LEU A C 1
ATOM 3681 O O . LEU A 1 466 ? -15.561 -4.433 -0.518 1.00 92.38 466 LEU A O 1
ATOM 3685 N N . SER A 1 467 ? -17.636 -5.212 -0.883 1.00 89.69 467 SER A N 1
ATOM 3686 C CA . SER A 1 467 ? -18.067 -5.313 0.514 1.00 89.69 467 SER A CA 1
ATOM 3687 C C . SER A 1 467 ? -18.696 -6.679 0.798 1.00 89.69 467 SER A C 1
ATOM 3689 O O . SER A 1 467 ? -18.938 -7.465 -0.125 1.00 89.69 467 SER A O 1
ATOM 3691 N N . ASN A 1 468 ? -18.986 -6.954 2.075 1.00 86.31 468 ASN A N 1
ATOM 3692 C CA . ASN A 1 468 ? -19.527 -8.232 2.559 1.00 86.31 468 ASN A CA 1
ATOM 3693 C C . ASN A 1 468 ? -18.593 -9.418 2.266 1.00 86.31 468 ASN A C 1
ATOM 3695 O O . ASN A 1 468 ? -19.037 -10.496 1.854 1.00 86.31 468 ASN A O 1
ATOM 3699 N N . LEU A 1 469 ? -17.294 -9.182 2.434 1.00 89.75 469 LEU A N 1
ATOM 3700 C CA . LEU A 1 469 ? -16.241 -10.184 2.337 1.00 89.75 469 LEU A CA 1
ATOM 3701 C C . LEU A 1 469 ? -15.975 -10.794 3.719 1.00 89.75 469 LEU A C 1
ATOM 3703 O O . LEU A 1 469 ? -16.240 -10.162 4.740 1.00 89.75 469 LEU A O 1
ATOM 3707 N N . ALA A 1 470 ? -15.478 -12.026 3.743 1.00 86.81 470 ALA A N 1
ATOM 3708 C CA . ALA A 1 470 ? -15.057 -12.687 4.969 1.00 86.81 470 ALA A CA 1
ATOM 3709 C C . ALA A 1 470 ? -13.712 -12.102 5.445 1.00 86.81 470 ALA A C 1
ATOM 3711 O O . ALA A 1 470 ? -12.881 -11.773 4.593 1.00 86.81 470 ALA A O 1
ATOM 3712 N N . PRO A 1 471 ? -13.490 -11.963 6.764 1.00 86.56 471 PRO A N 1
ATOM 3713 C CA . PRO A 1 471 ? -12.214 -11.520 7.328 1.00 86.56 471 PRO A CA 1
ATOM 3714 C C . PRO A 1 471 ? -11.121 -12.577 7.159 1.00 86.56 471 PRO A C 1
ATOM 3716 O O . PRO A 1 471 ? -11.418 -13.754 6.955 1.00 86.56 471 PRO A O 1
ATOM 3719 N N . GLU A 1 472 ? -9.859 -12.142 7.215 1.00 84.69 472 GLU A N 1
ATOM 3720 C CA . GLU A 1 472 ? -8.654 -12.988 7.074 1.00 84.69 472 GLU A CA 1
ATOM 3721 C C . GLU A 1 472 ? -8.685 -13.946 5.869 1.00 84.69 472 GLU A C 1
ATOM 3723 O O . GLU A 1 472 ? -8.089 -15.020 5.881 1.00 84.69 472 GLU A O 1
ATOM 3728 N N . THR A 1 473 ? -9.398 -13.570 4.809 1.00 88.38 473 THR A N 1
ATOM 3729 C CA . THR A 1 473 ? -9.643 -14.431 3.652 1.00 88.38 473 THR A CA 1
ATOM 3730 C C . THR A 1 473 ? -8.952 -13.839 2.433 1.00 88.38 473 THR A C 1
ATOM 3732 O O . THR A 1 473 ? -9.130 -12.663 2.109 1.00 88.38 473 THR A O 1
ATOM 3735 N N . THR A 1 474 ? -8.164 -14.655 1.730 1.00 89.62 474 THR A N 1
ATOM 3736 C CA . THR A 1 474 ? -7.505 -14.239 0.485 1.00 89.62 474 THR A CA 1
ATOM 3737 C C . THR A 1 474 ? -8.446 -14.431 -0.693 1.00 89.62 474 THR A C 1
ATOM 3739 O O . THR A 1 474 ? -8.838 -15.553 -1.012 1.00 89.62 474 THR A O 1
ATOM 3742 N N . TYR A 1 475 ? -8.789 -13.335 -1.357 1.00 90.25 475 TYR A N 1
ATOM 3743 C CA . TYR A 1 475 ? -9.620 -13.299 -2.550 1.00 90.25 475 TYR A CA 1
ATOM 3744 C C . TYR A 1 475 ? -8.762 -13.205 -3.806 1.00 90.25 475 TYR A C 1
ATOM 3746 O O . TYR A 1 475 ? -7.872 -12.360 -3.891 1.00 90.25 475 TYR A O 1
ATOM 3754 N N . GLU A 1 476 ? -9.076 -14.030 -4.797 1.00 91.06 476 GLU A N 1
ATOM 3755 C CA . GLU A 1 476 ? -8.601 -13.866 -6.166 1.00 91.06 476 GLU A CA 1
ATOM 3756 C C . GLU A 1 476 ? -9.633 -13.040 -6.937 1.00 91.06 476 GLU A C 1
ATOM 3758 O O . GLU A 1 476 ? -10.830 -13.335 -6.897 1.00 91.06 476 GLU A O 1
ATOM 3763 N N . VAL A 1 477 ? -9.176 -11.969 -7.584 1.00 92.25 477 VAL A N 1
ATOM 3764 C CA . VAL A 1 477 ? -10.012 -10.995 -8.290 1.00 92.25 477 VAL A CA 1
ATOM 3765 C C . VAL A 1 477 ? -9.511 -10.858 -9.722 1.00 92.25 477 VAL A C 1
ATOM 3767 O O . VAL A 1 477 ? -8.334 -10.580 -9.926 1.00 92.25 477 VAL A O 1
ATOM 3770 N N . ALA A 1 478 ? -10.398 -10.993 -10.702 1.00 90.12 478 ALA A N 1
ATOM 3771 C CA . ALA A 1 478 ? -10.146 -10.767 -12.119 1.00 90.12 478 ALA A CA 1
ATOM 3772 C C . ALA A 1 478 ? -10.990 -9.591 -12.635 1.00 90.12 478 ALA A C 1
ATOM 3774 O O . ALA A 1 478 ? -12.195 -9.536 -12.404 1.00 90.12 478 ALA A O 1
ATOM 3775 N N . LEU A 1 479 ? -10.369 -8.655 -13.346 1.00 90.25 479 LEU A N 1
ATOM 3776 C CA . LEU A 1 479 ? -11.009 -7.572 -14.084 1.00 90.25 479 LEU A CA 1
ATOM 3777 C C . LEU A 1 479 ? -10.899 -7.880 -15.576 1.00 90.25 479 LEU A C 1
ATOM 3779 O O . LEU A 1 479 ? -9.800 -7.928 -16.122 1.00 90.25 479 LEU A O 1
ATOM 3783 N N . ILE A 1 480 ? -12.040 -8.064 -16.228 1.00 89.50 480 ILE A N 1
ATOM 3784 C CA . ILE A 1 480 ? -12.148 -8.388 -17.649 1.00 89.50 480 ILE A CA 1
ATOM 3785 C C . ILE A 1 480 ? -12.718 -7.158 -18.364 1.00 89.50 480 ILE A C 1
ATOM 3787 O O . ILE A 1 480 ? -13.889 -6.832 -18.157 1.00 89.50 480 ILE A O 1
ATOM 3791 N N . PRO A 1 481 ? -11.925 -6.429 -19.167 1.00 86.06 481 PRO A N 1
ATOM 3792 C CA . PRO A 1 481 ? -12.437 -5.323 -19.966 1.00 86.06 481 PRO A CA 1
ATOM 3793 C C . PRO A 1 481 ? -13.169 -5.869 -21.192 1.00 86.06 481 PRO A C 1
ATOM 3795 O O . PRO A 1 481 ? -12.579 -6.561 -22.019 1.00 86.06 481 PRO A O 1
ATOM 3798 N N . GLU A 1 482 ? -14.445 -5.536 -21.339 1.00 82.12 482 GLU A N 1
ATOM 3799 C CA . GLU A 1 482 ? -15.238 -5.915 -22.503 1.00 82.12 482 GLU A CA 1
ATOM 3800 C C . GLU A 1 482 ? -15.359 -4.713 -23.445 1.00 82.12 482 GLU A C 1
ATOM 3802 O O . GLU A 1 482 ? -15.987 -3.696 -23.134 1.00 82.12 482 GLU A O 1
ATOM 3807 N N . SER A 1 483 ? -14.703 -4.827 -24.602 1.00 71.25 483 SER A N 1
ATOM 3808 C CA . SER A 1 483 ? -14.704 -3.839 -25.680 1.00 71.25 483 SER A CA 1
ATOM 3809 C C . SER A 1 483 ? -14.882 -4.528 -27.024 1.00 71.25 483 SER A C 1
ATOM 3811 O O . SER A 1 483 ? -14.322 -5.591 -27.277 1.00 71.25 483 SER A O 1
ATOM 3813 N N . ASN A 1 484 ? -15.639 -3.888 -27.908 1.00 66.06 484 ASN A N 1
ATOM 3814 C CA . ASN A 1 484 ? -15.838 -4.310 -29.291 1.00 66.06 484 ASN A CA 1
ATOM 3815 C C . ASN A 1 484 ? -14.796 -3.725 -30.265 1.00 66.06 484 ASN A C 1
ATOM 3817 O O . ASN A 1 484 ? -14.847 -4.034 -31.453 1.00 66.06 484 ASN A O 1
ATOM 3821 N N . VAL A 1 485 ? -13.886 -2.867 -29.786 1.00 64.31 485 VAL A N 1
ATOM 3822 C CA . VAL A 1 485 ? -12.904 -2.149 -30.623 1.00 64.31 485 VAL A CA 1
ATOM 3823 C C . VAL A 1 485 ? -11.485 -2.675 -30.421 1.00 64.31 485 VAL A C 1
ATOM 3825 O O . VAL A 1 485 ? -10.734 -2.811 -31.383 1.00 64.31 485 VAL A O 1
ATOM 3828 N N . HIS A 1 486 ? -11.106 -2.964 -29.178 1.00 60.56 486 HIS A N 1
ATOM 3829 C CA . HIS A 1 486 ? -9.750 -3.375 -28.829 1.00 60.56 486 HIS A CA 1
ATOM 3830 C C . HIS A 1 486 ? -9.799 -4.485 -27.783 1.00 60.56 486 HIS A C 1
ATOM 3832 O O . HIS A 1 486 ? -10.537 -4.371 -26.805 1.00 60.56 486 HIS A O 1
ATOM 3838 N N . TYR A 1 487 ? -9.039 -5.558 -27.997 1.00 63.88 487 TYR A N 1
ATOM 3839 C CA . TYR A 1 487 ? -8.917 -6.626 -27.010 1.00 63.88 487 TYR A CA 1
ATOM 3840 C C . TYR A 1 487 ? -7.978 -6.173 -25.894 1.00 63.88 487 TYR A C 1
ATOM 3842 O O . TYR A 1 487 ? -6.873 -5.712 -26.169 1.00 63.88 487 TYR A O 1
ATOM 3850 N N . PHE A 1 488 ? -8.413 -6.333 -24.646 1.00 67.94 488 PHE A N 1
ATOM 3851 C CA . PHE A 1 488 ? -7.570 -6.124 -23.477 1.00 67.94 488 PHE A CA 1
ATOM 3852 C C . PHE A 1 488 ? -7.489 -7.430 -22.680 1.00 67.94 488 PHE A C 1
ATOM 3854 O O . PHE A 1 488 ? -8.530 -8.039 -22.412 1.00 67.94 488 PHE A O 1
ATOM 3861 N N . PRO A 1 489 ? -6.287 -7.866 -22.277 1.00 68.31 489 PRO A N 1
ATOM 3862 C CA . PRO A 1 489 ? -6.123 -9.051 -21.444 1.00 68.31 489 PRO A CA 1
ATOM 3863 C C . PRO A 1 489 ? -6.799 -8.859 -20.070 1.00 68.31 489 PRO A C 1
ATOM 3865 O O . PRO A 1 489 ? -6.749 -7.758 -19.506 1.00 68.31 489 PRO A O 1
ATOM 3868 N N . PRO A 1 490 ? -7.406 -9.912 -19.488 1.00 80.38 490 PRO A N 1
ATOM 3869 C CA . PRO A 1 490 ? -7.898 -9.867 -18.116 1.00 80.38 490 PRO A CA 1
ATOM 3870 C C . PRO A 1 490 ? -6.774 -9.581 -17.119 1.00 80.38 490 PRO A C 1
ATOM 3872 O O . PRO A 1 490 ? -5.725 -10.221 -17.152 1.00 80.38 490 PRO A O 1
ATOM 3875 N N . GLN A 1 491 ? -7.012 -8.661 -16.188 1.00 80.94 491 GLN A N 1
ATOM 3876 C CA . GLN A 1 491 ? -6.074 -8.369 -15.108 1.00 80.94 491 GLN A CA 1
ATOM 3877 C C . GLN A 1 491 ? -6.494 -9.100 -13.838 1.00 80.94 491 GLN A C 1
ATOM 3879 O O . GLN A 1 491 ? -7.633 -8.963 -13.401 1.00 80.94 491 GLN A O 1
ATOM 3884 N N . THR A 1 492 ? -5.584 -9.846 -13.216 1.00 84.50 492 THR A N 1
ATOM 3885 C CA . THR A 1 492 ? -5.863 -10.588 -11.978 1.00 84.50 492 THR A CA 1
ATOM 3886 C C . THR A 1 492 ? -5.015 -10.093 -10.818 1.00 84.50 492 THR A C 1
ATOM 3888 O O . THR A 1 492 ? -3.834 -9.804 -10.997 1.00 84.50 492 THR A O 1
ATOM 3891 N N . THR A 1 493 ? -5.584 -10.051 -9.617 1.00 82.75 493 THR A N 1
ATOM 3892 C CA . THR A 1 493 ? -4.867 -9.717 -8.384 1.00 82.75 493 THR A CA 1
ATOM 3893 C C . THR A 1 493 ? -5.368 -10.551 -7.209 1.00 82.75 493 THR A C 1
ATOM 3895 O O . THR A 1 493 ? -6.485 -11.075 -7.229 1.00 82.75 493 THR A O 1
ATOM 3898 N N . ARG A 1 494 ? -4.536 -10.681 -6.174 1.00 87.81 494 ARG A N 1
ATOM 3899 C CA . ARG A 1 494 ? -4.876 -11.362 -4.921 1.00 87.81 494 ARG A CA 1
ATOM 3900 C C . ARG A 1 494 ? -4.899 -10.363 -3.781 1.00 87.81 494 ARG A C 1
ATOM 3902 O O . ARG A 1 494 ? -3.974 -9.570 -3.631 1.00 87.81 494 ARG A O 1
ATOM 3909 N N . VAL A 1 495 ? -5.956 -10.415 -2.979 1.00 86.31 495 VAL A N 1
ATOM 3910 C CA . VAL A 1 495 ? -6.199 -9.458 -1.898 1.00 86.31 495 VAL A CA 1
ATOM 3911 C C . VAL A 1 495 ? -6.632 -10.206 -0.650 1.00 86.31 495 VAL A C 1
ATOM 3913 O O . VAL A 1 495 ? -7.646 -10.898 -0.665 1.00 86.31 495 VAL A O 1
ATOM 3916 N N . THR A 1 496 ? -5.894 -10.049 0.443 1.00 86.44 496 THR A N 1
ATOM 3917 C CA . THR A 1 496 ? -6.252 -10.634 1.740 1.00 86.44 496 THR A CA 1
ATOM 3918 C C . THR A 1 496 ? -6.959 -9.588 2.593 1.00 86.44 496 THR A C 1
ATOM 3920 O O . THR A 1 496 ? -6.410 -8.515 2.841 1.00 86.44 496 THR A O 1
ATOM 3923 N N . THR A 1 497 ? -8.190 -9.877 3.021 1.00 86.81 497 THR A N 1
ATOM 3924 C CA . THR A 1 497 ? -8.929 -9.025 3.966 1.00 86.81 497 THR A CA 1
ATOM 3925 C C . THR A 1 497 ? -8.278 -9.056 5.347 1.00 86.81 497 THR A C 1
ATOM 3927 O O . THR A 1 497 ? -7.622 -10.025 5.731 1.00 86.81 497 THR A O 1
ATOM 3930 N N . LEU A 1 498 ? -8.451 -7.980 6.114 1.00 81.06 498 LEU A N 1
ATOM 3931 C CA . LEU A 1 498 ? -7.876 -7.885 7.456 1.00 81.06 498 LEU A CA 1
ATOM 3932 C C . LEU A 1 498 ? -8.636 -8.755 8.473 1.00 81.06 498 LEU A C 1
ATOM 3934 O O . LEU A 1 498 ? -9.749 -9.223 8.226 1.00 81.06 498 LEU A O 1
ATOM 3938 N N . ALA A 1 499 ? -8.042 -8.925 9.652 1.00 73.12 499 ALA A N 1
ATOM 3939 C CA . ALA A 1 499 ? -8.719 -9.499 10.809 1.00 73.12 499 ALA A CA 1
ATOM 3940 C C . ALA A 1 499 ? -9.916 -8.641 11.243 1.00 73.12 499 ALA A C 1
ATOM 3942 O O . ALA A 1 499 ? -9.857 -7.412 11.187 1.00 73.12 499 ALA A O 1
ATOM 3943 N N . GLU A 1 500 ? -11.000 -9.275 11.695 1.00 66.94 500 GLU A N 1
ATOM 3944 C CA . GLU A 1 500 ? -12.228 -8.580 12.093 1.00 66.94 500 GLU A CA 1
ATOM 3945 C C . GLU A 1 500 ? -12.036 -7.710 13.346 1.00 66.94 500 GLU A C 1
ATOM 3947 O O . GLU A 1 500 ? -11.818 -8.205 14.449 1.00 66.94 500 GLU A O 1
ATOM 3952 N N . GLU A 1 501 ? -12.122 -6.387 13.185 1.00 62.69 501 GLU A N 1
ATOM 3953 C CA . GLU A 1 501 ? -11.992 -5.406 14.270 1.00 62.69 501 GLU A CA 1
ATOM 3954 C C . GLU A 1 501 ? -13.371 -5.147 14.929 1.00 62.69 501 GLU A C 1
ATOM 3956 O O . GLU A 1 501 ? -14.048 -4.171 14.594 1.00 62.69 501 GLU A O 1
ATOM 3961 N N . ILE A 1 502 ? -13.830 -6.012 15.845 1.00 59.31 502 ILE A N 1
ATOM 3962 C CA . ILE A 1 502 ? -15.150 -5.870 16.501 1.00 59.31 502 ILE A CA 1
ATOM 3963 C C . ILE A 1 502 ? -15.023 -5.108 17.829 1.00 59.31 502 ILE A C 1
ATOM 3965 O O . ILE A 1 502 ? -14.497 -5.643 18.798 1.00 59.31 502 ILE A O 1
ATOM 3969 N N . SER A 1 503 ? -15.577 -3.892 17.925 1.00 55.62 503 SER A N 1
ATOM 3970 C CA . SER A 1 503 ? -15.709 -3.165 19.203 1.00 55.62 503 SER A CA 1
ATOM 3971 C C . SER A 1 503 ? -16.388 -4.023 20.290 1.00 55.62 503 SER A C 1
ATOM 3973 O O . SER A 1 503 ? -17.316 -4.761 19.956 1.00 55.62 503 SER A O 1
ATOM 3975 N N . PRO A 1 504 ? -16.040 -3.875 21.587 1.00 59.84 504 PRO A N 1
ATOM 3976 C CA . PRO A 1 504 ? -16.809 -4.494 22.666 1.00 59.84 504 PRO A CA 1
ATOM 3977 C C . PRO A 1 504 ? -18.290 -4.112 22.521 1.00 59.84 504 PRO A C 1
ATOM 3979 O O . PRO A 1 504 ? -18.637 -2.935 22.598 1.00 59.84 504 PRO A O 1
ATOM 3982 N N . ALA A 1 505 ? -19.156 -5.087 22.249 1.00 61.31 505 ALA A N 1
ATOM 3983 C CA . ALA A 1 505 ? -20.564 -4.861 21.920 1.00 61.31 505 ALA A CA 1
ATOM 3984 C C . ALA A 1 505 ? -21.381 -4.424 23.146 1.00 61.31 505 ALA A C 1
ATOM 3986 O O . ALA A 1 505 ? -22.417 -3.775 23.011 1.00 61.31 505 ALA A O 1
ATOM 3987 N N . GLN A 1 506 ? -20.906 -4.766 24.346 1.00 72.12 506 GLN A N 1
ATOM 3988 C CA . GLN A 1 506 ? -21.519 -4.387 25.615 1.00 72.12 506 GLN A CA 1
ATOM 3989 C C . GLN A 1 506 ? -20.475 -4.289 26.735 1.00 72.12 506 GLN A C 1
ATOM 3991 O O . GLN A 1 506 ? -19.568 -5.117 26.812 1.00 72.12 506 GLN A O 1
ATOM 3996 N N . VAL A 1 507 ? -20.643 -3.303 27.623 1.00 83.56 507 VAL A N 1
ATOM 3997 C CA . VAL A 1 507 ? -19.943 -3.200 28.915 1.00 83.56 507 VAL A CA 1
ATOM 3998 C C . VAL A 1 507 ? -20.984 -3.365 30.021 1.00 83.56 507 VAL A C 1
ATOM 4000 O O . VAL A 1 507 ? -21.931 -2.582 30.110 1.00 83.56 507 VAL A O 1
ATOM 4003 N N . LEU A 1 508 ? -20.817 -4.388 30.856 1.00 87.31 508 LEU A N 1
ATOM 4004 C CA . LEU A 1 508 ? -21.712 -4.738 31.955 1.00 87.31 508 LEU A CA 1
ATOM 4005 C C . LEU A 1 508 ? -21.037 -4.456 33.299 1.00 87.31 508 LEU A C 1
ATOM 4007 O O . LEU A 1 508 ? -19.901 -4.870 33.535 1.00 87.31 508 LEU A O 1
ATOM 4011 N N . ILE A 1 509 ? -21.771 -3.779 34.185 1.00 88.31 509 ILE A N 1
ATOM 4012 C CA . ILE A 1 509 ? -21.357 -3.493 35.562 1.00 88.31 509 ILE A CA 1
ATOM 4013 C C . ILE A 1 509 ? -22.119 -4.426 36.506 1.00 88.31 509 ILE A C 1
ATOM 4015 O O . ILE A 1 509 ? -23.351 -4.438 36.504 1.00 88.31 509 ILE A O 1
ATOM 4019 N N . SER A 1 510 ? -21.396 -5.194 37.319 1.00 84.19 510 SER A N 1
ATOM 4020 C CA . SER A 1 510 ? -21.951 -6.146 38.288 1.00 84.19 510 SER A CA 1
ATOM 4021 C C . SER A 1 510 ? -21.284 -6.009 39.660 1.00 84.19 510 SER A C 1
ATOM 4023 O O . SER A 1 510 ? -20.275 -5.325 39.807 1.00 84.19 510 SER A O 1
ATOM 4025 N N . GLU A 1 511 ? -21.858 -6.647 40.686 1.00 81.81 511 GLU A N 1
ATOM 4026 C CA . GLU A 1 511 ? -21.267 -6.743 42.036 1.00 81.81 511 GLU A CA 1
ATOM 4027 C C . GLU A 1 511 ? -20.827 -5.395 42.650 1.00 81.81 511 GLU A C 1
ATOM 4029 O O . GLU A 1 511 ? -19.794 -5.297 43.310 1.00 81.81 511 GLU A O 1
ATOM 4034 N N . SER A 1 512 ? -21.614 -4.333 42.445 1.00 81.75 512 SER A N 1
ATOM 4035 C CA . SER A 1 512 ? -21.306 -3.007 42.988 1.00 81.75 512 SER A CA 1
ATOM 4036 C C . SER A 1 512 ? -21.335 -2.993 44.518 1.00 81.75 512 SER A C 1
ATOM 4038 O O . SER A 1 512 ? -22.400 -3.116 45.121 1.00 81.75 512 SER A O 1
ATOM 4040 N N . GLY A 1 513 ? -20.178 -2.789 45.143 1.00 79.00 513 GLY A N 1
ATOM 4041 C CA . GLY A 1 513 ? -20.012 -2.523 46.569 1.00 79.00 513 GLY A CA 1
ATOM 4042 C C . GLY A 1 513 ? -19.786 -1.034 46.876 1.00 79.00 513 GLY A C 1
ATOM 4043 O O . GLY A 1 513 ? -19.848 -0.183 45.985 1.00 79.00 513 GLY A O 1
ATOM 4044 N N . PRO A 1 514 ? -19.510 -0.681 48.146 1.00 77.19 514 PRO A N 1
ATOM 4045 C CA . PRO A 1 514 ? -19.228 0.706 48.526 1.00 77.19 514 PRO A CA 1
ATOM 4046 C C . PRO A 1 514 ? -17.909 1.252 47.963 1.00 77.19 514 PRO A C 1
ATOM 4048 O O . PRO A 1 514 ? -17.794 2.446 47.727 1.00 77.19 514 PRO A O 1
ATOM 4051 N N . HIS A 1 515 ? -16.919 0.388 47.717 1.00 84.06 515 HIS A N 1
ATOM 4052 C CA . HIS A 1 515 ? -15.584 0.797 47.253 1.00 84.06 515 HIS A CA 1
ATOM 4053 C C . HIS A 1 515 ? -15.104 0.051 46.006 1.00 84.06 515 HIS A C 1
ATOM 4055 O O . HIS A 1 515 ? -13.937 0.179 45.632 1.00 84.06 515 HIS A O 1
ATOM 4061 N N . SER A 1 516 ? -15.973 -0.735 45.374 1.00 90.19 516 SER A N 1
ATOM 4062 C CA . SER A 1 516 ? -15.621 -1.526 44.200 1.00 90.19 516 SER A CA 1
ATOM 4063 C C . SER A 1 516 ? -16.836 -1.846 43.335 1.00 90.19 516 SER A C 1
ATOM 4065 O O . SER A 1 516 ? -17.972 -1.787 43.803 1.00 90.19 516 SER A O 1
ATOM 4067 N N . PHE A 1 517 ? -16.597 -2.191 42.075 1.00 91.44 517 PHE A N 1
ATOM 4068 C CA . PHE A 1 517 ? -17.563 -2.860 41.202 1.00 91.44 517 PHE A CA 1
ATOM 4069 C C . PHE A 1 517 ? -16.814 -3.723 40.181 1.00 91.44 517 PHE A C 1
ATOM 4071 O O . PHE A 1 517 ? -15.646 -3.470 39.872 1.00 91.44 517 PHE A O 1
ATOM 4078 N N . HIS A 1 518 ? -17.484 -4.743 39.654 1.00 93.25 518 HIS A N 1
ATOM 4079 C CA . HIS A 1 518 ? -16.952 -5.617 38.615 1.00 93.25 518 HIS A CA 1
ATOM 4080 C C . HIS A 1 518 ? -17.382 -5.117 37.231 1.00 93.25 518 HIS A C 1
ATOM 4082 O O . HIS A 1 518 ? -18.539 -4.748 37.020 1.00 93.25 518 HIS A O 1
ATOM 4088 N N . VAL A 1 519 ? -16.440 -5.090 36.290 1.00 93.12 519 VAL A N 1
ATOM 4089 C CA . VAL A 1 519 ? -16.636 -4.653 34.904 1.00 93.12 519 VAL A CA 1
ATOM 4090 C C . VAL A 1 519 ? -16.373 -5.841 33.996 1.00 93.12 519 VAL A C 1
ATOM 4092 O O . VAL A 1 519 ? -15.325 -6.470 34.098 1.00 93.12 519 VAL A O 1
ATOM 4095 N N . SER A 1 520 ? -17.302 -6.138 33.095 1.00 91.69 520 SER A N 1
ATOM 4096 C CA . SER A 1 520 ? -17.152 -7.199 32.094 1.00 91.69 520 SER A CA 1
ATOM 4097 C C . SER A 1 520 ? -17.572 -6.715 30.714 1.00 91.69 520 SER A C 1
ATOM 4099 O O . SER A 1 520 ? -18.420 -5.828 30.594 1.00 91.69 520 SER A O 1
ATOM 4101 N N . TRP A 1 521 ? -16.968 -7.274 29.671 1.00 89.44 521 TRP A N 1
ATOM 4102 C CA . TRP A 1 521 ? -17.244 -6.920 28.283 1.00 89.44 521 TRP A CA 1
ATOM 4103 C C . TRP A 1 521 ? -17.282 -8.158 27.386 1.00 89.44 521 TRP A C 1
ATOM 4105 O O . TRP A 1 521 ? -16.680 -9.189 27.679 1.00 89.44 521 TRP A O 1
ATOM 4115 N N . ALA A 1 522 ? -18.030 -8.061 26.289 1.00 79.38 522 ALA A N 1
ATOM 4116 C CA . ALA A 1 522 ? -18.144 -9.120 25.289 1.00 79.38 522 ALA A CA 1
ATOM 4117 C C . ALA A 1 522 ? -18.261 -8.518 23.879 1.00 79.38 522 ALA A C 1
ATOM 4119 O O . ALA A 1 522 ? -18.842 -7.434 23.754 1.00 79.38 522 ALA A O 1
ATOM 4120 N N . PRO A 1 523 ? -17.792 -9.210 22.821 1.00 68.19 523 PRO A N 1
ATOM 4121 C CA . PRO A 1 523 ? -17.114 -10.520 22.814 1.00 68.19 523 PRO A CA 1
ATOM 4122 C C . PRO A 1 523 ? -15.602 -10.448 23.130 1.00 68.19 523 PRO A C 1
ATOM 4124 O O . PRO A 1 523 ? -15.010 -9.375 23.083 1.00 68.19 523 PRO A O 1
ATOM 4127 N N . THR A 1 524 ? -14.979 -11.595 23.438 1.00 64.81 524 THR A N 1
ATOM 4128 C CA . THR A 1 524 ? -13.510 -11.774 23.461 1.00 64.81 524 THR A CA 1
ATOM 4129 C C . THR A 1 524 ? -13.020 -12.280 22.118 1.00 64.81 524 THR A C 1
ATOM 4131 O O . THR A 1 524 ? -13.580 -13.250 21.609 1.00 64.81 524 THR A O 1
ATOM 4134 N N . LEU A 1 525 ? -11.970 -11.674 21.570 1.00 66.06 525 LEU A N 1
ATOM 4135 C CA . LEU A 1 525 ? -11.422 -12.044 20.265 1.00 66.06 525 LEU A CA 1
ATOM 4136 C C . LEU A 1 525 ? -9.920 -12.292 20.366 1.00 66.06 525 LEU A C 1
ATOM 4138 O O . LEU A 1 525 ? -9.212 -11.571 21.067 1.00 66.06 525 LEU A O 1
ATOM 4142 N N . ASP A 1 526 ? -9.431 -13.266 19.600 1.00 66.12 526 ASP A N 1
ATOM 4143 C CA . ASP A 1 526 ? -8.021 -13.688 19.585 1.00 66.12 526 ASP A CA 1
ATOM 4144 C C . ASP A 1 526 ? -7.059 -12.634 18.988 1.00 66.12 526 ASP A C 1
ATOM 4146 O O . ASP A 1 526 ? -5.829 -12.773 19.023 1.00 66.12 526 ASP A O 1
ATOM 4150 N N . ASN A 1 527 ? -7.604 -11.561 18.408 1.00 69.88 527 ASN A N 1
ATOM 4151 C CA . ASN A 1 527 ? -6.861 -10.472 17.776 1.00 69.88 527 ASN A CA 1
ATOM 4152 C C . ASN A 1 527 ? -6.671 -9.233 18.673 1.00 69.88 527 ASN A C 1
ATOM 4154 O O . ASN A 1 527 ? -5.981 -8.293 18.259 1.00 69.88 527 ASN A O 1
ATOM 4158 N N . VAL A 1 528 ? -7.231 -9.235 19.887 1.00 76.00 528 VAL A N 1
ATOM 4159 C CA . VAL A 1 528 ? -7.030 -8.178 20.886 1.00 76.00 528 VAL A CA 1
ATOM 4160 C C . VAL A 1 528 ? -5.754 -8.462 21.679 1.00 76.00 528 VAL A C 1
ATOM 4162 O O . VAL A 1 528 ? -5.595 -9.534 22.258 1.00 76.00 528 VAL A O 1
ATOM 4165 N N . ILE A 1 529 ? -4.829 -7.500 21.708 1.00 81.12 529 ILE A N 1
ATOM 4166 C CA . ILE A 1 529 ? -3.587 -7.593 22.494 1.00 81.12 529 ILE A CA 1
ATOM 4167 C C . ILE A 1 529 ? -3.881 -7.310 23.972 1.00 81.12 529 ILE A C 1
ATOM 4169 O O . ILE A 1 529 ? -3.342 -7.969 24.859 1.00 81.12 529 ILE A O 1
ATOM 4173 N N . GLY A 1 530 ? -4.755 -6.341 24.238 1.00 87.25 530 GLY A N 1
ATOM 4174 C CA . GLY A 1 530 ? -5.113 -5.926 25.586 1.00 87.25 530 GLY A CA 1
ATOM 4175 C C . GLY A 1 530 ? -6.312 -4.990 25.610 1.00 87.25 530 GLY A C 1
ATOM 4176 O O . GLY A 1 530 ? -6.746 -4.469 24.578 1.00 87.25 530 GLY A O 1
ATOM 4177 N N . TYR A 1 531 ? -6.834 -4.782 26.811 1.00 88.81 531 TYR A N 1
ATOM 4178 C CA . TYR A 1 531 ? -7.900 -3.841 27.108 1.00 88.81 531 TYR A CA 1
ATOM 4179 C C . TYR A 1 531 ? -7.401 -2.763 28.070 1.00 88.81 531 TYR A C 1
ATOM 4181 O O . TYR A 1 531 ? -6.678 -3.036 29.026 1.00 88.81 531 TYR A O 1
ATOM 4189 N N . GLN A 1 532 ? -7.841 -1.535 27.844 1.00 91.38 532 GLN A N 1
ATOM 4190 C CA . GLN A 1 532 ? -7.588 -0.379 28.688 1.00 91.38 532 GLN A CA 1
ATOM 4191 C C . GLN A 1 532 ? -8.908 0.117 29.279 1.00 91.38 532 GLN A C 1
ATOM 4193 O O . GLN A 1 532 ? -9.822 0.510 28.556 1.00 91.38 532 GLN A O 1
ATOM 4198 N N . ILE A 1 533 ? -9.022 0.092 30.604 1.00 92.56 533 ILE A N 1
ATOM 4199 C CA . ILE A 1 533 ? -10.206 0.509 31.350 1.00 92.56 533 ILE A CA 1
ATOM 4200 C C . ILE A 1 533 ? -9.920 1.873 31.966 1.00 92.56 533 ILE A C 1
ATOM 4202 O O . ILE A 1 533 ? -9.170 1.996 32.936 1.00 92.56 533 ILE A O 1
ATOM 4206 N N . LEU A 1 534 ? -10.539 2.906 31.407 1.00 92.25 534 LEU A N 1
ATOM 4207 C CA . LEU A 1 534 ? -10.487 4.267 31.920 1.00 92.25 534 LEU A CA 1
ATOM 4208 C C . LEU A 1 534 ? -11.718 4.525 32.791 1.00 92.25 534 LEU A C 1
ATOM 4210 O O . LEU A 1 534 ? -12.843 4.407 32.311 1.00 92.25 534 LEU A O 1
ATOM 4214 N N . TYR A 1 535 ? -11.534 4.898 34.056 1.00 92.56 535 TYR A N 1
ATOM 4215 C CA . TYR A 1 535 ? -12.651 5.164 34.967 1.00 92.56 535 TYR A CA 1
ATOM 4216 C C . TYR A 1 535 ? -12.455 6.432 35.803 1.00 92.56 535 TYR A C 1
ATOM 4218 O O . TYR A 1 535 ? -11.349 6.725 36.255 1.00 92.56 535 TYR A O 1
ATOM 4226 N N . GLY A 1 536 ? -13.534 7.182 36.043 1.00 88.38 536 GLY A N 1
ATOM 4227 C CA . GLY A 1 536 ? -13.503 8.424 36.830 1.00 88.38 536 GLY A CA 1
ATOM 4228 C C . GLY A 1 536 ? -14.870 8.817 37.409 1.00 88.38 536 GLY A C 1
ATOM 4229 O O . GLY A 1 536 ? -15.893 8.431 36.837 1.00 88.38 536 GLY A O 1
ATOM 4230 N N . PRO A 1 537 ? -14.925 9.528 38.555 1.00 89.88 537 PRO A N 1
ATOM 4231 C CA . PRO A 1 537 ? -16.176 9.919 39.200 1.00 89.88 537 PRO A CA 1
ATOM 4232 C C . PRO A 1 537 ? -16.861 11.074 38.454 1.00 89.88 537 PRO A C 1
ATOM 4234 O O . PRO A 1 537 ? -16.200 11.948 37.901 1.00 89.88 537 PRO A O 1
ATOM 4237 N N . LEU A 1 538 ? -18.193 11.112 38.483 1.00 80.75 538 LEU A N 1
ATOM 4238 C CA . LEU A 1 538 ? -19.025 12.172 37.917 1.00 80.75 538 LEU A CA 1
ATOM 4239 C C . LEU A 1 538 ? -19.737 12.961 39.039 1.00 80.75 538 LEU A C 1
ATOM 4241 O O . LEU A 1 538 ? -20.397 12.331 39.869 1.00 80.75 538 LEU A O 1
ATOM 4245 N N . PRO A 1 539 ? -19.690 14.312 39.050 1.00 65.25 539 PRO A N 1
ATOM 4246 C CA . PRO A 1 539 ? -18.908 15.186 38.173 1.00 65.25 539 PRO A CA 1
ATOM 4247 C C . PRO A 1 539 ? -17.449 15.297 38.655 1.00 65.25 539 PRO A C 1
ATOM 4249 O O . PRO A 1 539 ? -17.185 15.709 39.782 1.00 65.25 539 PRO A O 1
ATOM 4252 N N . GLY A 1 540 ? -16.490 14.955 37.799 1.00 70.12 540 GLY A N 1
ATOM 4253 C CA . GLY A 1 540 ? -15.065 15.017 38.115 1.00 70.12 540 GLY A CA 1
ATOM 4254 C C . GLY A 1 540 ? -14.206 14.784 36.873 1.00 70.12 540 GLY A C 1
ATOM 4255 O O . GLY A 1 540 ? -14.603 14.056 35.970 1.00 70.12 540 GLY A O 1
ATOM 4256 N N . ASN A 1 541 ? -13.026 15.411 36.829 1.00 71.56 541 ASN A N 1
ATOM 4257 C CA . ASN A 1 541 ? -12.051 15.254 35.735 1.00 71.56 541 ASN A CA 1
ATOM 4258 C C . ASN A 1 541 ? -10.904 14.289 36.093 1.00 71.56 541 ASN A C 1
ATOM 4260 O O . ASN A 1 541 ? -9.909 14.210 35.377 1.00 71.56 541 ASN A O 1
ATOM 4264 N N . SER A 1 542 ? -11.003 13.576 37.218 1.00 79.62 542 SER A N 1
ATOM 4265 C CA . SER A 1 542 ? -9.996 12.603 37.640 1.00 79.62 542 SER A CA 1
ATOM 4266 C C . SER A 1 542 ? -10.304 11.228 37.049 1.00 79.62 542 SER A C 1
ATOM 4268 O O . SER A 1 542 ? -11.172 10.511 37.538 1.00 79.62 542 SER A O 1
ATOM 4270 N N . ALA A 1 543 ? -9.578 10.843 36.002 1.00 85.94 543 ALA A N 1
ATOM 4271 C CA . ALA A 1 543 ? -9.660 9.507 35.421 1.00 85.94 543 ALA A CA 1
ATOM 4272 C C . ALA A 1 543 ? -8.416 8.682 35.777 1.00 85.94 543 ALA A C 1
ATOM 4274 O O . ALA A 1 543 ? -7.299 9.200 35.810 1.00 85.94 543 ALA A O 1
ATOM 4275 N N . LYS A 1 544 ? -8.616 7.398 36.060 1.00 90.06 544 LYS A N 1
ATOM 4276 C CA . LYS A 1 544 ? -7.562 6.406 36.283 1.00 90.06 544 LYS A CA 1
ATOM 4277 C C . LYS A 1 544 ? -7.619 5.366 35.174 1.00 90.06 544 LYS A C 1
ATOM 4279 O O . LYS A 1 544 ? -8.707 5.015 34.723 1.00 90.06 544 LYS A O 1
ATOM 4284 N N . LEU A 1 545 ? -6.452 4.881 34.766 1.00 92.69 545 LEU A N 1
ATOM 4285 C CA . LEU A 1 545 ? -6.297 3.853 33.743 1.00 92.69 545 LEU A CA 1
ATOM 4286 C C . LEU A 1 545 ? -5.924 2.521 34.397 1.00 92.69 545 LEU A C 1
ATOM 4288 O O . LEU A 1 545 ? -5.081 2.489 35.295 1.00 92.69 545 LEU A O 1
ATOM 4292 N N . LEU A 1 546 ? -6.547 1.440 33.941 1.00 93.00 546 LEU A N 1
ATOM 4293 C CA . LEU A 1 546 ? -6.226 0.066 34.310 1.00 93.00 546 LEU A CA 1
ATOM 4294 C C . LEU A 1 546 ? -6.037 -0.759 33.036 1.00 93.00 546 LEU A C 1
ATOM 4296 O O . LEU A 1 546 ? -6.917 -0.769 32.182 1.00 93.00 546 LEU A O 1
ATOM 4300 N N . GLU A 1 547 ? -4.913 -1.456 32.918 1.00 92.56 547 GLU A N 1
ATOM 4301 C CA . GLU A 1 547 ? -4.627 -2.333 31.779 1.00 92.56 547 GLU A CA 1
ATOM 4302 C C . GLU A 1 547 ? -4.965 -3.784 32.118 1.00 92.56 547 GLU A C 1
ATOM 4304 O O . GLU A 1 547 ? -4.702 -4.260 33.225 1.00 92.56 547 GLU A O 1
ATOM 4309 N N . VAL A 1 548 ? -5.571 -4.481 31.163 1.00 91.19 548 VAL A N 1
ATOM 4310 C CA . VAL A 1 548 ? -6.000 -5.873 31.279 1.00 91.19 548 VAL A CA 1
ATOM 4311 C C . VAL A 1 548 ? -5.518 -6.632 30.048 1.00 91.19 548 VAL A C 1
ATOM 4313 O O . VAL A 1 548 ? -5.628 -6.154 28.923 1.00 91.19 548 VAL A O 1
ATOM 4316 N N . ASP A 1 549 ? -4.965 -7.822 30.261 1.00 87.00 549 ASP A N 1
ATOM 4317 C CA . ASP A 1 549 ? -4.478 -8.690 29.186 1.00 87.00 549 ASP A CA 1
ATOM 4318 C C . ASP A 1 549 ? -5.620 -9.130 28.251 1.00 87.00 549 ASP A C 1
ATOM 4320 O O . ASP A 1 549 ? -6.737 -9.383 28.711 1.00 87.00 549 ASP A O 1
ATOM 4324 N N . GLY A 1 550 ? -5.340 -9.261 26.949 1.00 82.75 550 GLY A N 1
ATOM 4325 C CA . GLY A 1 550 ? -6.340 -9.588 25.923 1.00 82.75 550 GLY A CA 1
ATOM 4326 C C . GLY A 1 550 ? -7.071 -10.921 26.131 1.00 82.75 550 GLY A C 1
ATOM 4327 O O . GLY A 1 550 ? -8.158 -11.108 25.587 1.00 82.75 550 GLY A O 1
ATOM 4328 N N . LYS A 1 551 ? -6.527 -11.829 26.958 1.00 82.88 551 LYS A N 1
ATOM 4329 C CA . LYS A 1 551 ? -7.162 -13.112 27.313 1.00 82.88 551 LYS A CA 1
ATOM 4330 C C . LYS A 1 551 ? -8.288 -12.985 28.337 1.00 82.88 551 LYS A C 1
ATOM 4332 O O . LYS A 1 551 ? -9.053 -13.930 28.512 1.00 82.88 551 LYS A O 1
ATOM 4337 N N . HIS A 1 552 ? -8.378 -11.858 29.039 1.00 86.94 552 HIS A N 1
ATOM 4338 C CA . HIS A 1 552 ? -9.395 -11.625 30.059 1.00 86.94 552 HIS A CA 1
ATOM 4339 C C . HIS A 1 552 ? -10.501 -10.716 29.519 1.00 86.94 552 HIS A C 1
ATOM 4341 O O . HIS A 1 552 ? -10.261 -9.811 28.723 1.00 86.94 552 HIS A O 1
ATOM 4347 N N . ASN A 1 553 ? -11.728 -10.949 29.978 1.00 88.69 553 ASN A N 1
ATOM 4348 C CA . ASN A 1 553 ? -12.926 -10.217 29.554 1.00 88.69 553 ASN A CA 1
ATOM 4349 C C . ASN A 1 553 ? -13.624 -9.480 30.695 1.00 88.69 553 ASN A C 1
ATOM 4351 O O . ASN A 1 553 ? -14.731 -8.959 30.534 1.00 88.69 553 ASN A O 1
ATOM 4355 N N . SER A 1 554 ? -12.997 -9.488 31.867 1.00 90.62 554 SER A N 1
ATOM 4356 C CA . SER A 1 554 ? -13.512 -8.831 33.045 1.00 90.62 554 SER A CA 1
ATOM 4357 C C . SER A 1 554 ? -12.397 -8.401 33.987 1.00 90.62 554 SER A C 1
ATOM 4359 O O . SER A 1 554 ? -11.272 -8.903 33.938 1.00 90.62 554 SER A O 1
ATOM 4361 N N . THR A 1 555 ? -12.712 -7.428 34.835 1.00 93.25 555 THR A N 1
ATOM 4362 C CA . THR A 1 555 ? -11.818 -6.928 35.877 1.00 93.25 555 THR A CA 1
ATOM 4363 C C . THR A 1 555 ? -12.611 -6.300 37.021 1.00 93.25 555 THR A C 1
ATOM 4365 O O . THR A 1 555 ? -13.763 -5.892 36.852 1.00 93.25 555 THR A O 1
ATOM 4368 N N . VAL A 1 556 ? -11.998 -6.208 38.201 1.00 93.62 556 VAL A N 1
ATOM 4369 C CA . VAL A 1 556 ? -12.574 -5.531 39.370 1.00 93.62 556 VAL A CA 1
ATOM 4370 C C . VAL A 1 556 ? -11.905 -4.175 39.530 1.00 93.62 556 VAL A C 1
ATOM 4372 O O . VAL A 1 556 ? -10.681 -4.076 39.604 1.00 93.62 556 VAL A O 1
ATOM 4375 N N . VAL A 1 557 ? -12.715 -3.123 39.620 1.00 92.62 557 VAL A N 1
ATOM 4376 C CA . VAL A 1 557 ? -12.235 -1.779 39.940 1.00 92.62 557 VAL A CA 1
ATOM 4377 C C . VAL A 1 557 ? -12.416 -1.550 41.437 1.00 92.62 557 VAL A C 1
ATOM 4379 O O . VAL A 1 557 ? -13.531 -1.648 41.944 1.00 92.62 557 VAL A O 1
ATOM 4382 N N . GLU A 1 558 ? -11.330 -1.241 42.143 1.00 90.38 558 GLU A N 1
ATOM 4383 C CA . GLU A 1 558 ? -11.298 -1.069 43.603 1.00 90.38 558 GLU A CA 1
ATOM 4384 C C . GLU A 1 558 ? -10.881 0.353 44.023 1.00 90.38 558 GLU A C 1
ATOM 4386 O O . GLU A 1 558 ? -10.509 1.192 43.200 1.00 90.38 558 GLU A O 1
ATOM 4391 N N . ASN A 1 559 ? -10.895 0.619 45.336 1.00 86.75 559 ASN A N 1
ATOM 4392 C CA . ASN A 1 559 ? -10.506 1.897 45.950 1.00 86.75 559 ASN A CA 1
ATOM 4393 C C . ASN A 1 559 ? -11.352 3.086 45.468 1.00 86.75 559 ASN A C 1
ATOM 4395 O O . ASN A 1 559 ? -10.844 4.186 45.219 1.00 86.75 559 ASN A O 1
ATOM 4399 N N . LEU A 1 560 ? -12.654 2.845 45.325 1.00 88.06 560 LEU A N 1
ATOM 4400 C CA . LEU A 1 560 ? -13.627 3.835 44.889 1.00 88.06 560 LEU A CA 1
ATOM 4401 C C . LEU A 1 560 ? -14.259 4.570 46.074 1.00 88.06 560 LEU A C 1
ATOM 4403 O O . LEU A 1 560 ? -14.348 4.049 47.188 1.00 88.06 560 LEU A O 1
ATOM 4407 N N . ALA A 1 561 ? -14.719 5.793 45.825 1.00 84.06 561 ALA A N 1
ATOM 4408 C CA . ALA A 1 561 ? -15.521 6.535 46.780 1.00 84.06 561 ALA A CA 1
ATOM 4409 C C . ALA A 1 561 ? -16.938 5.934 46.833 1.00 84.06 561 ALA A C 1
ATOM 4411 O O . ALA A 1 561 ? -17.490 5.596 45.780 1.00 84.06 561 ALA A O 1
ATOM 4412 N N . PRO A 1 562 ? -17.542 5.812 48.023 1.00 82.94 562 PRO A N 1
ATOM 4413 C CA . PRO A 1 562 ? -18.905 5.319 48.164 1.00 82.94 562 PRO A CA 1
ATOM 4414 C C . PRO A 1 562 ? -19.931 6.331 47.661 1.00 82.94 562 PRO A C 1
ATOM 4416 O O . PRO A 1 562 ? -19.655 7.529 47.581 1.00 82.94 562 PRO A O 1
ATOM 4419 N N . ASN A 1 563 ? -21.128 5.845 47.333 1.00 81.81 563 ASN A N 1
ATOM 4420 C CA . ASN A 1 563 ? -22.254 6.638 46.828 1.00 81.81 563 ASN A CA 1
ATOM 4421 C C . ASN A 1 563 ? -21.902 7.574 45.662 1.00 81.81 563 ASN A C 1
ATOM 4423 O O . ASN A 1 563 ? -22.363 8.713 45.593 1.00 81.81 563 ASN A O 1
ATOM 4427 N N . THR A 1 564 ? -21.014 7.128 44.780 1.00 83.44 564 THR A N 1
ATOM 4428 C CA . THR A 1 564 ? -20.470 7.951 43.703 1.00 83.44 564 THR A CA 1
ATOM 4429 C C . THR A 1 564 ? -20.739 7.273 42.366 1.00 83.44 564 THR A C 1
ATOM 4431 O O . THR A 1 564 ? -20.557 6.066 42.206 1.00 83.44 564 THR A O 1
ATOM 4434 N N . THR A 1 565 ? -21.200 8.053 41.387 1.00 85.81 565 THR A N 1
ATOM 4435 C CA . THR A 1 565 ? -21.366 7.574 40.010 1.00 85.81 565 THR A CA 1
ATOM 4436 C C . THR A 1 565 ? -20.037 7.712 39.280 1.00 85.81 565 THR A C 1
ATOM 4438 O O . THR A 1 565 ? -19.436 8.779 39.294 1.00 85.81 565 THR A O 1
ATOM 4441 N N . TYR A 1 566 ? -19.592 6.651 38.627 1.00 89.50 566 TYR A N 1
ATOM 4442 C CA . TYR A 1 566 ? -18.391 6.580 37.810 1.00 89.50 566 TYR A CA 1
ATOM 4443 C C . TYR A 1 566 ? -18.763 6.412 36.335 1.00 89.50 566 TYR A C 1
ATOM 4445 O O . TYR A 1 566 ? -19.709 5.698 36.001 1.00 89.50 566 TYR A O 1
ATOM 4453 N N . LEU A 1 567 ? -18.006 7.054 35.448 1.00 89.00 567 LEU A N 1
ATOM 4454 C CA . LEU A 1 567 ? -17.967 6.708 34.030 1.00 89.00 567 LEU A CA 1
ATOM 4455 C C . LEU A 1 567 ? -16.829 5.714 33.823 1.00 89.00 567 LEU A C 1
ATOM 4457 O O . LEU A 1 567 ? -15.712 5.979 34.261 1.00 89.00 567 LEU A O 1
ATOM 4461 N N . VAL A 1 568 ? -17.118 4.594 33.173 1.00 91.38 568 VAL A N 1
ATOM 4462 C CA . VAL A 1 568 ? -16.154 3.540 32.852 1.00 91.38 568 VAL A CA 1
ATOM 4463 C C . VAL A 1 568 ? -16.119 3.388 31.342 1.00 91.38 568 VAL A C 1
ATOM 4465 O O . VAL A 1 568 ? -17.157 3.154 30.736 1.00 91.38 568 VAL A O 1
ATOM 4468 N N . THR A 1 569 ? -14.944 3.502 30.741 1.00 88.75 569 THR A N 1
ATOM 4469 C CA . THR A 1 569 ? -14.714 3.316 29.309 1.00 88.75 569 THR A CA 1
ATOM 4470 C C . THR A 1 569 ? -13.752 2.158 29.118 1.00 88.75 569 THR A C 1
ATOM 4472 O O . THR A 1 569 ? -12.642 2.193 29.639 1.00 88.75 569 THR A O 1
ATOM 4475 N N . VAL A 1 570 ? -14.180 1.138 28.381 1.00 90.56 570 VAL A N 1
ATOM 4476 C CA . VAL A 1 570 ? -13.350 -0.011 28.011 1.00 90.56 570 VAL A CA 1
ATOM 4477 C C . VAL A 1 570 ? -12.880 0.194 26.579 1.00 90.56 570 VAL A C 1
ATOM 4479 O O . VAL A 1 570 ? -13.714 0.290 25.679 1.00 90.56 570 VAL A O 1
ATOM 4482 N N . THR A 1 571 ? -11.569 0.253 26.374 1.00 87.50 571 THR A N 1
ATOM 4483 C CA . THR A 1 571 ? -10.915 0.377 25.067 1.00 87.50 571 THR A CA 1
ATOM 4484 C C . THR A 1 571 ? -10.194 -0.924 24.738 1.00 87.50 571 THR A C 1
ATOM 4486 O O . THR A 1 571 ? -9.401 -1.400 25.540 1.00 87.50 571 THR A O 1
ATOM 4489 N N . ALA A 1 572 ? -10.460 -1.511 23.575 1.00 83.88 572 ALA A N 1
ATOM 4490 C CA . ALA A 1 572 ? -9.738 -2.672 23.063 1.00 83.88 572 ALA A CA 1
ATOM 4491 C C . ALA A 1 572 ? -8.628 -2.221 22.106 1.00 83.88 572 ALA A C 1
ATOM 4493 O O . ALA A 1 572 ? -8.900 -1.436 21.191 1.00 83.88 572 ALA A O 1
ATOM 4494 N N . THR A 1 573 ? -7.418 -2.749 22.294 1.00 80.06 573 THR A N 1
ATOM 4495 C CA . THR A 1 573 ? -6.257 -2.505 21.427 1.00 80.06 573 THR A CA 1
ATOM 4496 C C . THR A 1 573 ? -5.975 -3.751 20.591 1.00 80.06 573 THR A C 1
ATOM 4498 O O . THR A 1 573 ? -5.660 -4.819 21.123 1.00 80.06 573 THR A O 1
ATOM 4501 N N . TYR A 1 574 ? -6.087 -3.630 19.269 1.00 75.56 574 TYR A N 1
ATOM 4502 C CA . TYR A 1 574 ? -5.916 -4.753 18.340 1.00 75.56 574 TYR A CA 1
ATOM 4503 C C . TYR A 1 574 ? -4.467 -4.888 17.872 1.00 75.56 574 TYR A C 1
ATOM 4505 O O . TYR A 1 574 ? -3.703 -3.923 17.888 1.00 75.56 574 TYR A O 1
ATOM 4513 N N . LYS A 1 575 ? -4.106 -6.068 17.348 1.00 66.25 575 LYS A N 1
ATOM 4514 C CA . LYS A 1 575 ? -2.814 -6.294 16.664 1.00 66.25 575 LYS A CA 1
ATOM 4515 C C . LYS A 1 575 ? -2.533 -5.305 15.526 1.00 66.25 575 LYS A C 1
ATOM 4517 O O . LYS A 1 575 ? -1.372 -5.042 15.236 1.00 66.25 575 LYS A O 1
ATOM 4522 N N . SER A 1 576 ? -3.575 -4.727 14.923 1.00 60.41 576 SER A N 1
ATOM 4523 C CA . SER A 1 576 ? -3.459 -3.681 13.899 1.00 60.41 576 SER A CA 1
ATOM 4524 C C . SER A 1 576 ? -3.030 -2.309 14.443 1.00 60.41 576 SER A C 1
ATOM 4526 O O . SER A 1 576 ? -2.786 -1.398 13.656 1.00 60.41 576 SER A O 1
ATOM 4528 N N . GLY A 1 577 ? -2.959 -2.129 15.766 1.00 63.91 577 GLY A N 1
ATOM 4529 C CA . GLY A 1 577 ? -2.654 -0.851 16.416 1.00 63.91 577 GLY A CA 1
ATOM 4530 C C . GLY A 1 577 ? -3.838 0.120 16.492 1.00 63.91 577 GLY A C 1
ATOM 4531 O O . GLY A 1 577 ? -3.689 1.214 17.027 1.00 63.91 577 GLY A O 1
ATOM 4532 N N . LYS A 1 578 ? -5.018 -0.254 15.980 1.00 64.38 578 LYS A N 1
ATOM 4533 C CA . LYS A 1 578 ? -6.241 0.543 16.139 1.00 64.38 578 LYS A CA 1
ATOM 4534 C C . LYS A 1 578 ? -6.900 0.296 17.494 1.00 64.38 578 LYS A C 1
ATOM 4536 O O . LYS A 1 578 ? -6.746 -0.770 18.088 1.00 64.38 578 LYS A O 1
ATOM 4541 N N . GLU A 1 579 ? -7.694 1.270 17.933 1.00 77.25 579 GLU A N 1
ATOM 4542 C CA . GLU A 1 579 ? -8.417 1.243 19.205 1.00 77.25 579 GLU A CA 1
ATOM 4543 C C . GLU A 1 579 ? -9.924 1.441 18.999 1.00 77.25 579 GLU A C 1
ATOM 4545 O O . GLU A 1 579 ? -10.365 2.233 18.160 1.00 77.25 579 GLU A O 1
ATOM 4550 N N . ARG A 1 580 ? -10.737 0.724 19.780 1.00 77.50 580 ARG A N 1
ATOM 4551 C CA . ARG A 1 580 ? -12.200 0.892 19.829 1.00 77.50 580 ARG A CA 1
ATOM 4552 C C . ARG A 1 580 ? -12.667 0.911 21.272 1.00 77.50 580 ARG A C 1
ATOM 4554 O O . ARG A 1 580 ? -12.224 0.071 22.047 1.00 77.50 580 ARG A O 1
ATOM 4561 N N . SER A 1 581 ? -13.581 1.815 21.619 1.00 83.75 581 SER A N 1
ATOM 4562 C CA . SER A 1 581 ? -14.024 1.997 23.000 1.00 83.75 581 SER A CA 1
ATOM 4563 C C . SER A 1 581 ? -15.541 2.032 23.172 1.00 83.75 581 SER A C 1
ATOM 4565 O O . SER A 1 581 ? -16.280 2.440 22.273 1.00 83.75 581 SER A O 1
ATOM 4567 N N . LEU A 1 582 ? -16.000 1.600 24.348 1.00 83.56 582 LEU A N 1
ATOM 4568 C CA . LEU A 1 582 ? -17.392 1.692 24.784 1.00 83.56 582 LEU A CA 1
ATOM 4569 C C . LEU A 1 582 ? -17.452 2.155 26.243 1.00 83.56 582 LEU A C 1
ATOM 4571 O O . LEU A 1 582 ? -16.673 1.693 27.078 1.00 83.56 582 LEU A O 1
ATOM 4575 N N . SER A 1 583 ? -18.390 3.052 26.552 1.00 86.88 583 SER A N 1
ATOM 4576 C CA . SER A 1 583 ? -18.564 3.608 27.895 1.00 86.88 583 SER A CA 1
ATOM 4577 C C . SER A 1 583 ? -19.852 3.132 28.565 1.00 86.88 583 SER A C 1
ATOM 4579 O O . SER A 1 583 ? -20.900 3.035 27.929 1.00 86.88 583 SER A O 1
ATOM 4581 N N . ALA A 1 584 ? -19.792 2.922 29.876 1.00 82.00 584 ALA A N 1
ATOM 4582 C CA . ALA A 1 584 ? -20.919 2.615 30.746 1.00 82.00 584 ALA A CA 1
ATOM 4583 C C . ALA A 1 584 ? -20.849 3.448 32.034 1.00 82.00 584 ALA A C 1
ATOM 4585 O O . ALA A 1 584 ? -19.782 3.894 32.458 1.00 82.00 584 ALA A O 1
ATOM 4586 N N . LYS A 1 585 ? -22.000 3.661 32.676 1.00 85.00 585 LYS A N 1
ATOM 4587 C CA . LYS A 1 585 ? -22.072 4.292 34.001 1.00 85.00 585 LYS A CA 1
ATOM 4588 C C . LYS A 1 585 ? -22.144 3.215 35.079 1.00 85.00 585 LYS A C 1
ATOM 4590 O O . LYS A 1 585 ? -22.920 2.273 34.952 1.00 85.00 585 LYS A O 1
ATOM 4595 N N . ALA A 1 586 ? -21.377 3.392 36.146 1.00 86.19 586 ALA A N 1
ATOM 4596 C CA . ALA A 1 586 ? -21.352 2.523 37.317 1.00 86.19 586 ALA A CA 1
ATOM 4597 C C . ALA A 1 586 ? -21.666 3.337 38.576 1.00 86.19 586 ALA A C 1
ATOM 4599 O O . ALA A 1 586 ? -21.205 4.465 38.700 1.00 86.19 586 ALA A O 1
ATOM 4600 N N . CYS A 1 587 ? -22.415 2.785 39.529 1.00 83.88 587 CYS A N 1
ATOM 4601 C CA . CYS A 1 587 ? -22.693 3.449 40.808 1.00 83.88 587 CYS A CA 1
ATOM 4602 C C . CYS A 1 587 ? -22.158 2.600 41.962 1.00 83.88 587 CYS A C 1
ATOM 4604 O O . CYS A 1 587 ? -22.468 1.408 42.038 1.00 83.88 587 CYS A O 1
ATOM 4606 N N . THR A 1 588 ? -21.380 3.208 42.860 1.00 85.06 588 THR A N 1
ATOM 4607 C CA . THR A 1 588 ? -20.948 2.575 44.116 1.00 85.06 588 THR A CA 1
ATOM 4608 C C . THR A 1 588 ? -22.012 2.735 45.200 1.00 85.06 588 THR A C 1
ATOM 4610 O O . THR A 1 588 ? -22.774 3.702 45.215 1.00 85.06 588 THR A O 1
ATOM 4613 N N . GLN A 1 589 ? -22.081 1.776 46.122 1.00 76.75 589 GLN A N 1
ATOM 4614 C CA . GLN A 1 589 ? -23.048 1.802 47.224 1.00 76.75 589 GLN A CA 1
ATOM 4615 C C . GLN A 1 589 ? -22.651 2.806 48.321 1.00 76.75 589 GLN A C 1
ATOM 4617 O O . GLN A 1 589 ? -21.494 3.208 48.431 1.00 76.75 589 GLN A O 1
ATOM 4622 N N . GLU A 1 590 ? -23.606 3.213 49.160 1.00 69.38 590 GLU A N 1
ATOM 4623 C CA . GLU A 1 590 ? -23.330 4.046 50.338 1.00 69.38 590 GLU A CA 1
ATOM 4624 C C . GLU A 1 590 ? -22.479 3.304 51.384 1.00 69.38 590 GLU A C 1
ATOM 4626 O O . GLU A 1 590 ? -22.707 2.134 51.694 1.00 69.38 590 GLU A O 1
ATOM 4631 N N . GLU A 1 591 ? -21.508 4.004 51.976 1.00 59.53 591 GLU A N 1
ATOM 4632 C CA . GLU A 1 591 ? -20.686 3.476 53.064 1.00 59.53 591 GLU A CA 1
ATOM 4633 C C . GLU A 1 591 ? -21.395 3.680 54.410 1.00 59.53 591 GLU A C 1
ATOM 4635 O O . GLU A 1 591 ? -21.663 4.800 54.846 1.00 59.53 591 GLU A O 1
ATOM 4640 N N . GLY A 1 592 ? -21.680 2.575 55.102 1.00 60.06 592 GLY A N 1
ATOM 4641 C CA . GLY A 1 592 ? -22.195 2.594 56.469 1.00 60.06 592 GLY A CA 1
ATOM 4642 C C . GLY A 1 592 ? -23.719 2.623 56.559 1.00 60.06 592 GLY A C 1
ATOM 4643 O O . GLY A 1 592 ? -24.341 3.653 56.820 1.00 60.06 592 GLY A O 1
ATOM 4644 N N . SER A 1 593 ? -24.314 1.439 56.489 1.00 60.38 593 SER A N 1
ATOM 4645 C CA . SER A 1 593 ? -25.752 1.235 56.607 1.00 60.38 593 SER A CA 1
ATOM 4646 C C . SER A 1 593 ? -26.277 1.636 57.983 1.00 60.38 593 SER A C 1
ATOM 4648 O O . SER A 1 593 ? -25.793 1.189 59.034 1.00 60.38 593 SER A O 1
ATOM 4650 N N . LYS A 1 594 ? -27.283 2.510 57.972 1.00 64.88 594 LYS A N 1
ATOM 4651 C CA . LYS A 1 594 ? -27.998 2.995 59.153 1.00 64.88 594 LYS A CA 1
ATOM 4652 C C . LYS A 1 594 ? -29.027 1.945 59.583 1.00 64.88 594 LYS A C 1
ATOM 4654 O O . LYS A 1 594 ? -29.786 1.454 58.758 1.00 64.88 594 LYS A O 1
ATOM 4659 N N . VAL A 1 595 ? -29.108 1.658 60.883 1.00 73.00 595 VAL A N 1
ATOM 4660 C CA . VAL A 1 595 ? -30.242 0.903 61.453 1.00 73.00 595 VAL A CA 1
ATOM 4661 C C . VAL A 1 595 ? -31.531 1.678 61.174 1.00 73.00 595 VAL A C 1
ATOM 4663 O O . VAL A 1 595 ? -31.599 2.872 61.488 1.00 73.00 595 VAL A O 1
ATOM 4666 N N . ARG A 1 596 ? -32.536 1.032 60.575 1.00 80.06 596 ARG A N 1
ATOM 4667 C CA . ARG A 1 596 ? -33.835 1.651 60.264 1.00 80.06 596 ARG A CA 1
ATOM 4668 C C . ARG A 1 596 ? -34.849 1.335 61.374 1.00 80.06 596 ARG A C 1
ATOM 4670 O O . ARG A 1 596 ? -34.733 0.333 62.067 1.00 80.06 596 ARG A O 1
ATOM 4677 N N . HIS A 1 597 ? -35.774 2.268 61.596 1.00 81.56 597 HIS A N 1
ATOM 4678 C CA . HIS A 1 597 ? -36.918 2.170 62.517 1.00 81.56 597 HIS A CA 1
ATOM 4679 C C . HIS A 1 597 ? -36.656 1.517 63.894 1.00 81.56 597 HIS A C 1
ATOM 4681 O O . HIS A 1 597 ? -37.039 0.381 64.142 1.00 81.56 597 HIS A O 1
ATOM 4687 N N . LEU A 1 598 ? -36.095 2.279 64.843 1.00 87.69 598 LEU A N 1
ATOM 4688 C CA . LEU A 1 598 ? -36.075 1.893 66.261 1.00 87.69 598 LEU A CA 1
ATOM 4689 C C . LEU A 1 598 ? -37.472 2.081 66.878 1.00 87.69 598 LEU A C 1
ATOM 4691 O O . LEU A 1 598 ? -37.950 3.217 67.030 1.00 87.69 598 LEU A O 1
ATOM 4695 N N . ARG A 1 599 ? -38.108 0.964 67.222 1.00 89.81 599 ARG A N 1
ATOM 4696 C CA . ARG A 1 599 ? -39.429 0.856 67.843 1.00 89.81 599 ARG A CA 1
ATOM 4697 C C . ARG A 1 599 ? -39.295 0.404 69.299 1.00 89.81 599 ARG A C 1
ATOM 4699 O O . ARG A 1 599 ? -38.294 -0.184 69.707 1.00 89.81 599 ARG A O 1
ATOM 4706 N N . PHE A 1 600 ? -40.308 0.746 70.083 1.00 89.06 600 PHE A N 1
ATOM 4707 C CA . PHE A 1 600 ? -40.425 0.383 71.486 1.00 89.06 600 PHE A CA 1
ATOM 4708 C C . PHE A 1 600 ? -41.737 -0.373 71.665 1.00 89.06 600 PHE A C 1
ATOM 4710 O O . PHE A 1 600 ? -42.790 0.132 71.281 1.00 89.06 600 PHE A O 1
ATOM 4717 N N . GLU A 1 601 ? -41.646 -1.580 72.202 1.00 83.75 601 GLU A N 1
ATOM 4718 C CA . GLU A 1 601 ? -42.744 -2.521 72.424 1.00 83.75 601 GLU A CA 1
ATOM 4719 C C . GLU A 1 601 ? -42.752 -2.931 73.905 1.00 83.75 601 GLU A C 1
ATOM 4721 O O . GLU A 1 601 ? -41.775 -2.693 74.623 1.00 83.75 601 GLU A O 1
ATOM 4726 N N . ASP A 1 602 ? -43.849 -3.538 74.364 1.00 78.38 602 ASP A N 1
ATOM 4727 C CA . ASP A 1 602 ? -43.967 -4.149 75.697 1.00 78.38 602 ASP A CA 1
ATOM 4728 C C . ASP A 1 602 ? -43.502 -3.218 76.844 1.00 78.38 602 ASP A C 1
ATOM 4730 O O . ASP A 1 602 ? -42.688 -3.586 77.695 1.00 78.38 602 ASP A O 1
ATOM 4734 N N . MET A 1 603 ? -43.978 -1.965 76.827 1.00 76.00 603 MET A N 1
ATOM 4735 C CA . MET A 1 603 ? -43.602 -0.936 77.805 1.00 76.00 603 MET A CA 1
ATOM 4736 C C . MET A 1 603 ? -44.289 -1.189 79.152 1.00 76.00 603 MET A C 1
ATOM 4738 O O . MET A 1 603 ? -45.504 -1.056 79.260 1.00 76.00 603 MET A O 1
ATOM 4742 N N . GLY A 1 604 ? -43.501 -1.519 80.174 1.00 75.25 604 GLY A N 1
ATOM 4743 C CA . GLY A 1 604 ? -43.936 -1.608 81.569 1.00 75.25 604 GLY A CA 1
ATOM 4744 C C . GLY A 1 604 ? -43.375 -0.461 82.419 1.00 75.25 604 GLY A C 1
ATOM 4745 O O . GLY A 1 604 ? -42.580 0.342 81.925 1.00 75.25 604 GLY A O 1
ATOM 4746 N N . PRO A 1 605 ? -43.716 -0.388 83.718 1.00 75.44 605 PRO A N 1
ATOM 4747 C CA . PRO A 1 605 ? -43.221 0.666 84.609 1.00 75.44 605 PRO A CA 1
ATOM 4748 C C . PRO A 1 605 ? -41.689 0.657 84.755 1.00 75.44 605 PRO A C 1
ATOM 4750 O O . PRO A 1 605 ? -41.099 1.727 84.898 1.00 75.44 605 PRO A O 1
ATOM 4753 N N . ASN A 1 606 ? -41.045 -0.520 84.654 1.00 81.75 606 ASN A N 1
ATOM 4754 C CA . ASN A 1 606 ? -39.588 -0.685 84.805 1.00 81.75 606 ASN A CA 1
ATOM 4755 C C . ASN A 1 606 ? -38.892 -1.429 83.646 1.00 81.75 606 ASN A C 1
ATOM 4757 O O . ASN A 1 606 ? -37.679 -1.654 83.694 1.00 81.75 606 ASN A O 1
ATOM 4761 N N . THR A 1 607 ? -39.636 -1.831 82.611 1.00 85.31 607 THR A N 1
ATOM 4762 C CA . THR A 1 607 ? -39.143 -2.672 81.507 1.00 85.31 607 THR A CA 1
ATOM 4763 C C . THR A 1 607 ? -39.521 -2.096 80.150 1.00 85.31 607 THR A C 1
ATOM 4765 O O . THR A 1 607 ? -40.593 -1.517 79.987 1.00 85.31 607 THR A O 1
ATOM 4768 N N . LEU A 1 608 ? -38.646 -2.272 79.161 1.00 87.62 608 LEU A N 1
ATOM 4769 C CA . LEU A 1 608 ? -38.833 -1.764 77.804 1.00 87.62 608 LEU A CA 1
ATOM 4770 C C . LEU A 1 608 ? -38.215 -2.716 76.785 1.00 87.62 608 LEU A C 1
ATOM 4772 O O . LEU A 1 608 ? -37.012 -2.973 76.844 1.00 87.62 608 LEU A O 1
ATOM 4776 N N . LYS A 1 609 ? -38.980 -3.170 75.794 1.00 90.06 609 LYS A N 1
ATOM 4777 C CA . LYS A 1 609 ? -38.425 -3.916 74.662 1.00 90.06 609 LYS A CA 1
ATOM 4778 C C . LYS A 1 609 ? -38.113 -2.959 73.516 1.00 90.06 609 LYS A C 1
ATOM 4780 O O . LYS A 1 609 ? -38.989 -2.268 73.007 1.00 90.06 609 LYS A O 1
ATOM 4785 N N . ALA A 1 610 ? -36.850 -2.896 73.111 1.00 90.81 610 ALA A N 1
ATOM 4786 C CA . ALA A 1 610 ? -36.412 -2.117 71.956 1.00 90.81 610 ALA A CA 1
ATOM 4787 C C . ALA A 1 610 ? -36.240 -3.047 70.749 1.00 90.81 610 ALA A C 1
ATOM 4789 O O . ALA A 1 610 ? -35.457 -3.992 70.835 1.00 90.81 610 ALA A O 1
ATOM 4790 N N . SER A 1 611 ? -36.938 -2.772 69.645 1.00 91.25 611 SER A N 1
ATOM 4791 C CA . SER A 1 611 ? -36.869 -3.523 68.383 1.00 91.25 611 SER A CA 1
ATOM 4792 C C . SER A 1 611 ? -36.404 -2.619 67.235 1.00 91.25 611 SER A C 1
ATOM 4794 O O . SER A 1 611 ? -36.665 -1.415 67.232 1.00 91.25 611 SER A O 1
ATOM 4796 N N . TRP A 1 612 ? -35.656 -3.155 66.273 1.00 91.75 612 TRP A N 1
ATOM 4797 C CA . TRP A 1 612 ? -35.148 -2.390 65.127 1.00 91.75 612 TRP A CA 1
ATOM 4798 C C . TRP A 1 612 ? -35.102 -3.234 63.858 1.00 91.75 612 TRP A C 1
ATOM 4800 O O . TRP A 1 612 ? -35.034 -4.457 63.928 1.00 91.75 612 TRP A O 1
ATOM 4810 N N . ASP A 1 613 ? -35.108 -2.587 62.695 1.00 88.81 613 ASP A N 1
ATOM 4811 C CA . ASP A 1 613 ? -34.941 -3.296 61.426 1.00 88.81 613 ASP A CA 1
ATOM 4812 C C . ASP A 1 613 ? -33.462 -3.646 61.196 1.00 88.81 613 ASP A C 1
ATOM 4814 O O . ASP A 1 613 ? -32.557 -2.937 61.660 1.00 88.81 613 ASP A O 1
ATOM 4818 N N . ALA A 1 614 ? -33.204 -4.726 60.454 1.00 82.94 614 ALA A N 1
ATOM 4819 C CA . ALA A 1 614 ? -31.851 -5.104 60.059 1.00 82.94 614 ALA A CA 1
ATOM 4820 C C . ALA A 1 614 ? -31.148 -3.949 59.318 1.00 82.94 614 ALA A C 1
ATOM 4822 O O . ALA A 1 614 ? -31.748 -3.270 58.484 1.00 82.94 614 ALA A O 1
ATOM 4823 N N . ALA A 1 615 ? -29.879 -3.700 59.647 1.00 80.75 615 ALA A N 1
ATOM 4824 C CA . ALA A 1 615 ? -29.055 -2.751 58.907 1.00 80.75 615 ALA A CA 1
ATOM 4825 C C . ALA A 1 615 ? -28.543 -3.398 57.610 1.00 80.75 615 ALA A C 1
ATOM 4827 O O . ALA A 1 615 ? -28.254 -4.594 57.597 1.00 80.75 615 ALA A O 1
ATOM 4828 N N . ASP A 1 616 ? -28.420 -2.607 56.542 1.00 73.94 616 ASP A N 1
ATOM 4829 C CA . ASP A 1 616 ? -27.988 -3.118 55.236 1.00 73.94 616 ASP A CA 1
ATOM 4830 C C . ASP A 1 616 ? -26.540 -3.672 55.295 1.00 73.94 616 ASP A C 1
ATOM 4832 O O . ASP A 1 616 ? -25.696 -3.202 56.063 1.00 73.94 616 ASP A O 1
ATOM 4836 N N . GLY A 1 617 ? -26.212 -4.669 54.474 1.00 71.62 617 GLY A N 1
ATOM 4837 C CA . GLY A 1 617 ? -24.868 -5.265 54.422 1.00 71.62 617 GLY A CA 1
ATOM 4838 C C . GLY A 1 617 ? -24.567 -6.319 55.504 1.00 71.62 617 GLY A C 1
ATOM 4839 O O . GLY A 1 617 ? -25.414 -6.710 56.304 1.00 71.62 617 GLY A O 1
ATOM 4840 N N . LYS A 1 618 ? -23.330 -6.840 55.511 1.00 76.44 618 LYS A N 1
ATOM 4841 C CA . LYS A 1 618 ? -22.914 -7.969 56.370 1.00 76.44 618 LYS A CA 1
ATOM 4842 C C . LYS A 1 618 ? -22.588 -7.519 57.801 1.00 76.44 618 LYS A C 1
ATOM 4844 O O . LYS A 1 618 ? -21.426 -7.307 58.152 1.00 76.44 618 LYS A O 1
ATOM 4849 N N . VAL A 1 619 ? -23.622 -7.368 58.625 1.00 81.94 619 VAL A N 1
ATOM 4850 C CA . VAL A 1 619 ? -23.508 -6.998 60.046 1.00 81.94 619 VAL A CA 1
ATOM 4851 C C . VAL A 1 619 ? -22.913 -8.157 60.861 1.00 81.94 619 VAL A C 1
ATOM 4853 O O . VAL A 1 619 ? -23.342 -9.299 60.731 1.00 81.94 619 VAL A O 1
ATOM 4856 N N . LEU A 1 620 ? -21.934 -7.870 61.725 1.00 85.81 620 LEU A N 1
ATOM 4857 C CA . LEU A 1 620 ? -21.353 -8.843 62.666 1.00 85.81 620 LEU A CA 1
ATOM 4858 C C . LEU A 1 620 ? -22.106 -8.900 64.004 1.00 85.81 620 LEU A C 1
ATOM 4860 O O . LEU A 1 620 ? -21.990 -9.872 64.741 1.00 85.81 620 LEU A O 1
ATOM 4864 N N . GLY A 1 621 ? -22.869 -7.856 64.325 1.00 88.81 621 GLY A N 1
ATOM 4865 C CA . GLY A 1 621 ? -23.719 -7.762 65.510 1.00 88.81 621 GLY A CA 1
ATOM 4866 C C . GLY A 1 621 ? -24.205 -6.333 65.754 1.00 88.81 621 GLY A C 1
ATOM 4867 O O . GLY A 1 621 ? -23.803 -5.400 65.054 1.00 88.81 621 GLY A O 1
ATOM 4868 N N . TYR A 1 622 ? -25.041 -6.141 66.772 1.00 90.44 622 TYR A N 1
ATOM 4869 C CA . TYR A 1 622 ? -25.530 -4.819 67.178 1.00 90.44 622 TYR A CA 1
ATOM 4870 C C . TYR A 1 622 ? -25.089 -4.485 68.598 1.00 90.44 622 TYR A C 1
ATOM 4872 O O . TYR A 1 622 ? -25.068 -5.340 69.476 1.00 90.44 622 TYR A O 1
ATOM 4880 N N . ARG A 1 623 ? -24.771 -3.213 68.840 1.00 91.00 623 ARG A N 1
ATOM 4881 C CA . ARG A 1 623 ? -24.491 -2.663 70.166 1.00 91.00 623 ARG A CA 1
ATOM 4882 C C . ARG A 1 623 ? -25.596 -1.688 70.554 1.00 91.00 623 ARG A C 1
ATOM 4884 O O . ARG A 1 623 ? -25.695 -0.598 69.987 1.00 91.00 623 ARG A O 1
ATOM 4891 N N . VAL A 1 624 ? -26.404 -2.069 71.534 1.00 90.00 624 VAL A N 1
ATOM 4892 C CA . VAL A 1 624 ? -27.480 -1.255 72.104 1.00 90.00 624 VAL A CA 1
ATOM 4893 C C . VAL A 1 624 ? -26.955 -0.555 73.351 1.00 90.00 624 VAL A C 1
ATOM 4895 O O . VAL A 1 624 ? -26.405 -1.192 74.242 1.00 90.00 624 VAL A O 1
ATOM 4898 N N . ARG A 1 625 ? -27.105 0.764 73.431 1.00 89.19 625 ARG A N 1
ATOM 4899 C CA . ARG A 1 625 ? -26.749 1.572 74.598 1.00 89.19 625 ARG A CA 1
ATOM 4900 C C . ARG A 1 625 ? -27.976 2.308 75.105 1.00 89.19 625 ARG A C 1
ATOM 4902 O O . ARG A 1 625 ? -28.524 3.132 74.378 1.00 89.19 625 ARG A O 1
ATOM 4909 N N . CYS A 1 626 ? -28.344 2.078 76.358 1.00 86.31 626 CYS A N 1
ATOM 4910 C CA . CYS A 1 626 ? -29.371 2.846 77.050 1.00 86.31 626 CYS A CA 1
ATOM 4911 C C . CYS A 1 626 ? -28.698 3.823 78.020 1.00 86.31 626 CYS A C 1
ATOM 4913 O O . CYS A 1 626 ? -27.963 3.418 78.922 1.00 86.31 626 CYS A O 1
ATOM 4915 N N . ARG A 1 627 ? -28.893 5.127 77.813 1.00 85.94 627 ARG A N 1
ATOM 4916 C CA . ARG A 1 627 ? -28.504 6.160 78.780 1.00 85.94 627 ARG A CA 1
ATOM 4917 C C . ARG A 1 627 ? -29.720 6.499 79.630 1.00 85.94 627 ARG A C 1
ATOM 4919 O O . ARG A 1 627 ? -30.703 7.012 79.092 1.00 85.94 627 ARG A O 1
ATOM 4926 N N . ARG A 1 628 ? -29.619 6.206 80.925 1.00 81.12 628 ARG A N 1
ATOM 4927 C CA . ARG A 1 628 ? -30.657 6.498 81.909 1.00 81.12 628 ARG A CA 1
ATOM 4928 C C . ARG A 1 628 ? -30.557 7.944 82.396 1.00 81.12 628 ARG A C 1
ATOM 4930 O O . ARG A 1 628 ? -29.457 8.494 82.417 1.00 81.12 628 ARG A O 1
ATOM 4937 N N . GLN A 1 629 ? -31.691 8.557 82.742 1.00 74.25 629 GLN A N 1
ATOM 4938 C CA . GLN A 1 629 ? -31.720 9.899 83.346 1.00 74.25 629 GLN A CA 1
ATOM 4939 C C . GLN A 1 629 ? -31.157 9.876 84.772 1.00 74.25 629 GLN A C 1
ATOM 4941 O O . GLN A 1 629 ? -30.439 10.787 85.172 1.00 74.25 629 GLN A O 1
ATOM 4946 N N . THR A 1 630 ? -31.446 8.799 85.501 1.00 65.00 630 THR A N 1
ATOM 4947 C CA . THR A 1 630 ? -30.918 8.495 86.830 1.00 65.00 630 THR A CA 1
ATOM 4948 C C . THR A 1 630 ? -30.267 7.105 86.794 1.00 65.00 630 THR A C 1
ATOM 4950 O O . THR A 1 630 ? -30.849 6.143 86.295 1.00 65.00 630 THR A O 1
ATOM 4953 N N . GLY A 1 631 ? -29.021 6.997 87.265 1.00 67.25 631 GLY A N 1
ATOM 4954 C CA . GLY A 1 631 ? -28.257 5.740 87.293 1.00 67.25 631 GLY A CA 1
ATOM 4955 C C . GLY A 1 631 ? -27.312 5.493 86.096 1.00 67.25 631 GLY A C 1
ATOM 4956 O O . GLY A 1 631 ? -27.202 6.315 85.182 1.00 67.25 631 GLY A O 1
ATOM 4957 N N . PRO A 1 632 ? -26.575 4.364 86.100 1.00 74.62 632 PRO A N 1
ATOM 4958 C CA . PRO A 1 632 ? -25.538 4.066 85.109 1.00 74.62 632 PRO A CA 1
ATOM 4959 C C . PRO A 1 632 ? -26.111 3.667 83.736 1.00 74.62 632 PRO A C 1
ATOM 4961 O O . PRO A 1 632 ? -27.167 3.037 83.628 1.00 74.62 632 PRO A O 1
ATOM 4964 N N . SER A 1 633 ? -25.396 3.998 82.651 1.00 80.69 633 SER A N 1
ATOM 4965 C CA . SER A 1 633 ? -25.782 3.591 81.290 1.00 80.69 633 SER A CA 1
ATOM 4966 C C . SER A 1 633 ? -25.468 2.116 81.032 1.00 80.69 633 SER A C 1
ATOM 4968 O O . SER A 1 633 ? -24.324 1.714 81.235 1.00 80.69 633 SER A O 1
ATOM 4970 N N . SER A 1 634 ? -26.421 1.339 80.510 1.00 82.25 634 SER A N 1
ATOM 4971 C CA . SER A 1 634 ? -26.193 -0.053 80.094 1.00 82.25 634 SER A CA 1
ATOM 4972 C C . SER A 1 634 ? -25.782 -0.148 78.623 1.00 82.25 634 SER A C 1
ATOM 4974 O O . SER A 1 634 ? -26.214 0.647 77.780 1.00 82.25 634 SER A O 1
ATOM 4976 N N . VAL A 1 635 ? -24.928 -1.126 78.311 1.00 88.50 635 VAL A N 1
ATOM 4977 C CA . VAL A 1 635 ? -24.510 -1.468 76.946 1.00 88.50 635 VAL A CA 1
ATOM 4978 C C . VAL A 1 635 ? -24.664 -2.971 76.753 1.00 88.50 635 VAL A C 1
ATOM 4980 O O . VAL A 1 635 ? -24.115 -3.744 77.528 1.00 88.50 635 VAL A O 1
ATOM 4983 N N . ILE A 1 636 ? -25.388 -3.375 75.714 1.00 89.88 636 ILE A N 1
ATOM 4984 C CA . ILE A 1 636 ? -25.674 -4.771 75.377 1.00 89.88 636 ILE A CA 1
ATOM 4985 C C . ILE A 1 636 ? -25.185 -5.010 73.949 1.00 89.88 636 ILE A C 1
ATOM 4987 O O . ILE A 1 636 ? -25.466 -4.205 73.059 1.00 89.88 636 ILE A O 1
ATOM 4991 N N . SER A 1 637 ? -24.431 -6.086 73.730 1.00 91.62 637 SER A N 1
ATOM 4992 C CA . SER A 1 637 ? -24.015 -6.513 72.389 1.00 91.62 637 SER A CA 1
ATOM 4993 C C . SER A 1 637 ? -24.757 -7.790 72.025 1.00 91.62 637 SER A C 1
ATOM 4995 O O . SER A 1 637 ? -24.792 -8.720 72.824 1.00 91.62 637 SER A O 1
ATOM 4997 N N . VAL A 1 638 ? -25.353 -7.825 70.839 1.00 92.69 638 VAL A N 1
ATOM 4998 C CA . VAL A 1 638 ? -26.145 -8.958 70.355 1.00 92.69 638 VAL A CA 1
ATOM 4999 C C . VAL A 1 638 ? -25.640 -9.444 69.004 1.00 92.69 638 VAL A C 1
ATOM 5001 O O . VAL A 1 638 ? -25.011 -8.692 68.253 1.00 92.69 638 VAL A O 1
ATOM 5004 N N . SER A 1 639 ? -25.914 -10.714 68.712 1.00 90.19 639 SER A N 1
ATOM 5005 C CA . SER A 1 639 ? -25.582 -11.351 67.439 1.00 90.19 639 SER A CA 1
ATOM 5006 C C . SER A 1 639 ? -26.364 -10.701 66.280 1.00 90.19 639 SER A C 1
ATOM 5008 O O . SER A 1 639 ? -27.349 -9.995 66.515 1.00 90.19 639 SER A O 1
ATOM 5010 N N . PRO A 1 640 ? -25.951 -10.899 65.017 1.00 88.12 640 PRO A N 1
ATOM 5011 C CA . PRO A 1 640 ? -26.561 -10.198 63.887 1.00 88.12 640 PRO A CA 1
ATOM 5012 C C . PRO A 1 640 ? -28.001 -10.639 63.590 1.00 88.12 640 PRO A C 1
ATOM 5014 O O . PRO A 1 640 ? -28.716 -9.893 62.932 1.00 88.12 640 PRO A O 1
ATOM 5017 N N . GLN A 1 641 ? -28.427 -11.799 64.106 1.00 86.81 641 GLN A N 1
ATOM 5018 C CA . GLN A 1 641 ? -29.787 -12.335 63.952 1.00 86.81 641 GLN A CA 1
ATOM 5019 C C . GLN A 1 641 ? -30.778 -11.778 64.987 1.00 86.81 641 GLN A C 1
ATOM 5021 O O . GLN A 1 641 ? -31.981 -12.007 64.893 1.00 86.81 641 GLN A O 1
ATOM 5026 N N . ILE A 1 642 ? -30.283 -11.082 66.016 1.00 89.00 642 ILE A N 1
ATOM 5027 C CA . ILE A 1 642 ? -31.112 -10.546 67.094 1.00 89.00 642 ILE A CA 1
ATOM 5028 C C . ILE A 1 642 ? -31.449 -9.086 66.783 1.00 89.00 642 ILE A C 1
ATOM 5030 O O . ILE A 1 642 ? -30.576 -8.217 66.766 1.00 89.00 642 ILE A O 1
ATOM 5034 N N . HIS A 1 643 ? -32.743 -8.825 66.600 1.00 89.44 643 HIS A N 1
ATOM 5035 C CA . HIS A 1 643 ? -33.295 -7.511 66.248 1.00 89.44 643 HIS A CA 1
ATOM 5036 C C . HIS A 1 643 ? -34.134 -6.873 67.365 1.00 89.44 643 HIS A C 1
ATOM 503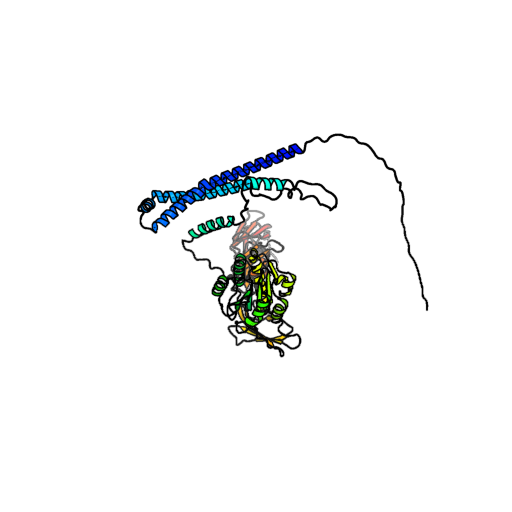8 O O . HIS A 1 643 ? -34.773 -5.841 67.161 1.00 89.44 643 HIS A O 1
ATOM 5044 N N . SER A 1 644 ? -34.143 -7.476 68.556 1.00 90.56 644 SER A N 1
ATOM 5045 C CA . SER A 1 644 ? -34.833 -6.935 69.725 1.00 90.56 644 SER A CA 1
ATOM 5046 C C . SER A 1 644 ? -34.108 -7.264 71.022 1.00 90.56 644 SER A C 1
ATOM 5048 O O . SER A 1 644 ? -33.590 -8.370 71.172 1.00 90.56 644 SER A O 1
ATOM 5050 N N . VAL A 1 645 ? -34.116 -6.334 71.977 1.00 91.38 645 VAL A N 1
ATOM 5051 C CA . VAL A 1 645 ? -33.536 -6.512 73.318 1.00 91.38 645 VAL A CA 1
ATOM 5052 C C . VAL A 1 645 ? -34.494 -5.979 74.377 1.00 91.38 645 VAL A C 1
ATOM 5054 O O . VAL A 1 645 ? -35.044 -4.887 74.227 1.00 91.38 645 VAL A O 1
ATOM 5057 N N . LEU A 1 646 ? -34.655 -6.736 75.462 1.00 88.81 646 LEU A N 1
ATOM 5058 C CA . LEU A 1 646 ? -35.363 -6.295 76.659 1.00 88.81 646 LEU A CA 1
ATOM 5059 C C . LEU A 1 646 ? -34.411 -5.493 77.558 1.00 88.81 646 LEU A C 1
ATOM 5061 O O . LEU A 1 646 ? -33.343 -5.970 77.936 1.00 88.81 646 LEU A O 1
ATOM 5065 N N . LEU A 1 647 ? -34.797 -4.265 77.886 1.00 85.50 647 LEU A N 1
ATOM 5066 C CA . LEU A 1 647 ? -34.105 -3.381 78.816 1.00 85.50 647 LEU A CA 1
ATOM 5067 C C . LEU A 1 647 ? -34.860 -3.389 80.149 1.00 85.50 647 LEU A C 1
ATOM 5069 O O . LEU A 1 647 ? -36.040 -3.042 80.193 1.00 85.50 647 LEU A O 1
ATOM 5073 N N . THR A 1 648 ? -34.175 -3.774 81.222 1.00 83.12 648 THR A N 1
ATOM 5074 C CA . THR A 1 648 ? -34.698 -3.813 82.596 1.00 83.12 648 THR A CA 1
ATOM 5075 C C . THR A 1 648 ? -34.110 -2.686 83.448 1.00 83.12 648 THR A C 1
ATOM 5077 O O . THR A 1 648 ? -33.202 -1.954 83.017 1.00 83.12 648 THR A O 1
ATOM 5080 N N . ASP A 1 649 ? -34.631 -2.545 84.668 1.00 79.81 649 ASP A N 1
ATOM 5081 C CA . ASP A 1 649 ? -34.135 -1.609 85.684 1.00 79.81 649 ASP A CA 1
ATOM 5082 C C . ASP A 1 649 ? -34.174 -0.154 85.193 1.00 79.81 649 ASP A C 1
ATOM 5084 O O . ASP A 1 649 ? -33.208 0.612 85.292 1.00 79.81 649 ASP A O 1
ATOM 5088 N N . LEU A 1 650 ? -35.287 0.209 84.556 1.00 80.69 650 LEU A N 1
ATOM 5089 C CA . LEU A 1 650 ? -35.599 1.582 84.177 1.00 80.69 650 LEU A CA 1
ATOM 5090 C C . LEU A 1 650 ? -36.477 2.185 85.277 1.00 80.69 650 LEU A C 1
ATOM 5092 O O . LEU A 1 650 ? -37.424 1.551 85.719 1.00 80.69 650 LEU A O 1
ATOM 5096 N N . ALA A 1 651 ? -36.162 3.392 85.744 1.00 77.50 651 ALA A N 1
ATOM 5097 C CA . ALA A 1 651 ? -36.987 4.059 86.748 1.00 77.50 651 ALA A CA 1
ATOM 5098 C C . ALA A 1 651 ? -38.306 4.544 86.119 1.00 77.50 651 ALA A C 1
ATOM 5100 O O . ALA A 1 651 ? -38.286 5.199 85.069 1.00 77.50 651 ALA A O 1
ATOM 5101 N N . SER A 1 652 ? -39.440 4.248 86.758 1.00 78.50 652 SER A N 1
ATOM 5102 C CA . SER A 1 652 ? -40.763 4.692 86.301 1.00 78.50 652 SER A CA 1
ATOM 5103 C C . SER A 1 652 ? -40.835 6.220 86.193 1.00 78.50 652 SER A C 1
ATOM 5105 O O . SER A 1 652 ? -40.208 6.937 86.971 1.00 78.50 652 SER A O 1
ATOM 5107 N N . GLY A 1 653 ? -41.568 6.737 85.204 1.00 74.62 653 GLY A N 1
ATOM 5108 C CA . GLY A 1 653 ? -41.702 8.183 84.962 1.00 74.62 653 GLY A CA 1
ATOM 5109 C C . GLY A 1 653 ? -40.435 8.907 84.470 1.00 74.62 653 GLY A C 1
ATOM 5110 O O . GLY A 1 653 ? -40.445 10.131 84.340 1.00 74.62 653 GLY A O 1
ATOM 5111 N N . THR A 1 654 ? -39.331 8.199 84.188 1.00 82.88 654 THR A N 1
ATOM 5112 C CA . THR A 1 654 ? -38.090 8.814 83.672 1.00 82.88 654 THR A CA 1
ATOM 5113 C C . THR A 1 654 ? -37.993 8.782 82.150 1.00 82.88 654 THR A C 1
ATOM 5115 O O . THR A 1 654 ? -38.585 7.933 81.479 1.00 82.88 654 THR A O 1
ATOM 5118 N N . THR A 1 655 ? -37.197 9.694 81.585 1.00 84.62 655 THR A N 1
ATOM 5119 C CA . THR A 1 655 ? -36.920 9.716 80.143 1.00 84.62 655 THR A CA 1
ATOM 5120 C C . THR A 1 655 ? -35.549 9.120 79.843 1.00 84.62 655 THR A C 1
ATOM 5122 O O . THR A 1 655 ? -34.520 9.654 80.245 1.00 84.62 655 THR A O 1
ATOM 5125 N N . ASN A 1 656 ? -35.510 8.034 79.078 1.00 86.12 656 ASN A N 1
ATOM 5126 C CA . ASN A 1 656 ? -34.286 7.307 78.752 1.00 86.12 656 ASN A CA 1
ATOM 5127 C C . ASN A 1 656 ? -33.917 7.489 77.270 1.00 86.12 656 ASN A C 1
ATOM 5129 O O . ASN A 1 656 ? -34.787 7.634 76.410 1.00 86.12 656 ASN A O 1
ATOM 5133 N N . LYS A 1 657 ? -32.618 7.474 76.944 1.00 89.56 657 LYS A N 1
ATOM 5134 C CA . LYS A 1 657 ? -32.125 7.533 75.556 1.00 89.56 657 LYS A CA 1
ATOM 5135 C C . LYS A 1 657 ? -31.567 6.184 75.132 1.00 89.56 657 LYS A C 1
ATOM 5137 O O . LYS A 1 657 ? -30.485 5.802 75.582 1.00 89.56 657 LYS A O 1
ATOM 5142 N N . VAL A 1 658 ? -32.245 5.505 74.214 1.00 89.81 658 VAL A N 1
ATOM 5143 C CA . VAL A 1 658 ? -31.793 4.222 73.660 1.00 89.81 658 VAL A CA 1
ATOM 5144 C C . VAL A 1 658 ? -31.146 4.459 72.301 1.00 89.81 658 VAL A C 1
ATOM 5146 O O . VAL A 1 658 ? -31.713 5.135 71.447 1.00 89.81 658 VAL A O 1
ATOM 5149 N N . CYS A 1 659 ? -29.943 3.925 72.104 1.00 90.12 659 CYS A N 1
ATOM 5150 C CA . CYS A 1 659 ? -29.181 4.015 70.864 1.00 90.12 659 CYS A CA 1
ATOM 5151 C C . CYS A 1 659 ? -28.758 2.624 70.385 1.00 90.12 659 CYS A C 1
ATOM 5153 O O . CYS A 1 659 ? -28.099 1.910 71.132 1.00 90.12 659 CYS A O 1
ATOM 5155 N N . VAL A 1 660 ? -29.035 2.277 69.131 1.00 91.06 660 VAL A N 1
ATOM 5156 C CA . VAL A 1 660 ? -28.585 1.031 68.489 1.00 91.06 660 VAL A CA 1
ATOM 5157 C C . VAL A 1 660 ? -27.498 1.356 67.468 1.00 91.06 660 VAL A C 1
ATOM 5159 O O . VAL A 1 660 ? -27.638 2.301 66.689 1.00 91.06 660 VAL A O 1
ATOM 5162 N N . LYS A 1 661 ? -26.395 0.602 67.477 1.00 89.94 661 LYS A N 1
ATOM 5163 C CA . LYS A 1 661 ? -25.268 0.765 66.549 1.00 89.94 661 LYS A CA 1
ATOM 5164 C C . LYS A 1 661 ? -24.918 -0.577 65.887 1.00 89.94 661 LYS A C 1
ATOM 5166 O O . LYS A 1 661 ? -24.628 -1.516 66.625 1.00 89.94 661 LYS A O 1
ATOM 5171 N N . PRO A 1 662 ? -24.908 -0.686 64.548 1.00 88.12 662 PRO A N 1
ATOM 5172 C CA . PRO A 1 662 ? -24.460 -1.898 63.869 1.00 88.12 662 PRO A CA 1
ATOM 5173 C C . PRO A 1 662 ? -22.926 -1.976 63.873 1.00 88.12 662 PRO A C 1
ATOM 5175 O O . PRO A 1 662 ? -22.238 -0.954 63.781 1.00 88.12 662 PRO A O 1
ATOM 5178 N N . MET A 1 663 ? -22.386 -3.184 64.001 1.00 86.00 663 MET A N 1
ATOM 5179 C CA . MET A 1 663 ? -20.949 -3.459 64.024 1.00 86.00 663 MET A CA 1
ATOM 5180 C C . MET A 1 663 ? -20.549 -4.206 62.748 1.00 86.00 663 MET A C 1
ATOM 5182 O O . MET A 1 663 ? -21.097 -5.271 62.470 1.00 86.00 663 MET A O 1
ATOM 5186 N N . TYR A 1 664 ? -19.585 -3.671 61.996 1.00 82.31 664 TYR A N 1
ATOM 5187 C CA . TYR A 1 664 ? -19.007 -4.311 60.806 1.00 82.31 664 TYR A CA 1
ATOM 5188 C C . TYR A 1 664 ? -17.527 -4.645 61.041 1.00 82.31 664 TYR A C 1
ATOM 5190 O O . TYR A 1 664 ? -16.934 -4.181 62.015 1.00 82.31 664 TYR A O 1
ATOM 5198 N N . LYS A 1 665 ? -16.932 -5.446 60.146 1.00 73.81 665 LYS A N 1
ATOM 5199 C CA . LYS A 1 665 ? -15.559 -5.978 60.273 1.00 73.81 665 LYS A CA 1
ATOM 5200 C C . LYS A 1 665 ? -14.497 -4.897 60.500 1.00 73.81 665 LYS A C 1
ATOM 5202 O O . LYS A 1 665 ? -13.639 -5.074 61.356 1.00 73.81 665 LYS A O 1
ATOM 5207 N N . ASN A 1 666 ? -14.587 -3.787 59.768 1.00 69.56 666 ASN A N 1
ATOM 5208 C CA . ASN A 1 666 ? -13.539 -2.761 59.759 1.00 69.56 666 ASN A CA 1
ATOM 5209 C C . ASN A 1 666 ? -13.931 -1.499 60.541 1.00 69.56 666 ASN A C 1
ATOM 5211 O O . ASN A 1 666 ? -13.061 -0.779 61.018 1.00 69.56 666 ASN A O 1
ATOM 5215 N N . GLN A 1 667 ? -15.232 -1.226 60.698 1.00 73.25 667 GLN A N 1
ATOM 5216 C CA . GLN A 1 667 ? -15.706 -0.028 61.388 1.00 73.25 667 GLN A CA 1
ATOM 5217 C C . GLN A 1 667 ? -17.133 -0.173 61.937 1.00 73.25 667 GLN A C 1
ATOM 5219 O O . GLN A 1 667 ? -17.952 -0.920 61.396 1.00 73.25 667 GLN A O 1
ATOM 5224 N N . PRO A 1 668 ? -17.477 0.545 63.018 1.00 77.50 668 PRO A N 1
ATOM 5225 C CA . PRO A 1 668 ? -18.827 0.540 63.559 1.00 77.50 668 PRO A CA 1
ATOM 5226 C C . PRO A 1 668 ? -19.721 1.556 62.821 1.00 77.50 668 PRO A C 1
ATOM 5228 O O . PRO A 1 668 ? -19.371 2.730 62.728 1.00 77.50 668 PRO A O 1
ATOM 5231 N N . GLY A 1 669 ? -20.906 1.139 62.365 1.00 77.31 669 GLY A N 1
ATOM 5232 C CA . GLY A 1 669 ? -21.799 1.967 61.541 1.00 77.31 669 GLY A CA 1
ATOM 5233 C C . GLY A 1 669 ? -22.510 3.105 62.280 1.00 77.31 669 GLY A C 1
ATOM 5234 O O . GLY A 1 669 ? -22.331 3.327 63.483 1.00 77.31 669 GLY A O 1
ATOM 5235 N N . LYS A 1 670 ? -23.361 3.851 61.566 1.00 79.00 670 LYS A N 1
ATOM 5236 C CA . LYS A 1 670 ? -24.074 5.011 62.124 1.00 79.00 670 LYS A CA 1
ATOM 5237 C C . LYS A 1 670 ? -25.108 4.572 63.172 1.00 79.00 670 LYS A C 1
ATOM 5239 O O . LYS A 1 670 ? -25.967 3.737 62.901 1.00 79.00 670 LYS A O 1
ATOM 5244 N N . ARG A 1 671 ? -25.037 5.147 64.382 1.00 84.38 671 ARG A N 1
ATOM 5245 C CA . ARG A 1 671 ? -25.988 4.848 65.473 1.00 84.38 671 ARG A CA 1
ATOM 5246 C C . ARG A 1 671 ? -27.351 5.505 65.228 1.00 84.38 671 ARG A C 1
ATOM 5248 O O . ARG A 1 671 ? -27.396 6.679 64.859 1.00 84.38 671 ARG A O 1
ATOM 5255 N N . LEU A 1 672 ? -28.440 4.796 65.520 1.00 86.62 672 LEU A N 1
ATOM 5256 C CA . LEU A 1 672 ? -29.798 5.345 65.590 1.00 86.62 672 LEU A CA 1
ATOM 5257 C C . LEU A 1 672 ? -30.203 5.488 67.059 1.00 86.62 672 LEU A C 1
ATOM 5259 O O . LEU A 1 672 ? -30.100 4.523 67.807 1.00 86.62 672 LEU A O 1
ATOM 5263 N N . CYS A 1 673 ? -30.652 6.673 67.478 1.00 88.62 673 CYS A N 1
ATOM 5264 C CA . CYS A 1 673 ? -31.074 6.930 68.855 1.00 88.62 673 CYS A CA 1
ATOM 5265 C C . CYS A 1 673 ? -32.515 7.434 68.910 1.00 88.62 673 CYS A C 1
ATOM 5267 O O . CYS A 1 673 ? -32.898 8.264 68.088 1.00 88.62 673 CYS A O 1
ATOM 5269 N N . ARG A 1 674 ? -33.268 7.012 69.927 1.00 89.06 674 ARG A N 1
ATOM 5270 C CA . ARG A 1 674 ? -34.617 7.505 70.219 1.00 89.06 674 ARG A CA 1
ATOM 5271 C C . ARG A 1 674 ? -34.788 7.692 71.728 1.00 89.06 674 ARG A C 1
ATOM 5273 O O . ARG A 1 674 ? -34.196 6.957 72.519 1.00 89.06 674 ARG A O 1
ATOM 5280 N N . MET A 1 675 ? -35.544 8.716 72.108 1.00 86.94 675 MET A N 1
ATOM 5281 C CA . MET A 1 675 ? -35.937 8.955 73.498 1.00 86.94 675 MET A CA 1
ATOM 5282 C C . MET A 1 675 ? -37.220 8.182 73.796 1.00 86.94 675 MET A C 1
ATOM 5284 O O . MET A 1 675 ? -38.079 8.063 72.921 1.00 86.94 675 MET A O 1
ATOM 5288 N N . VAL A 1 676 ? -37.341 7.681 75.017 1.00 84.25 676 VAL A N 1
ATOM 5289 C CA . VAL A 1 676 ? -38.527 6.980 75.514 1.00 84.25 676 VAL A CA 1
ATOM 5290 C C . VAL A 1 676 ? -38.858 7.490 76.907 1.00 84.25 676 VAL A C 1
ATOM 5292 O O . VAL A 1 676 ? -37.963 7.629 77.740 1.00 84.25 676 VAL A O 1
ATOM 5295 N N . HIS A 1 677 ? -40.128 7.799 77.139 1.00 84.25 677 HIS A N 1
ATOM 5296 C CA . HIS A 1 677 ? -40.638 8.196 78.445 1.00 84.25 677 HIS A CA 1
ATOM 5297 C C . HIS A 1 677 ? -41.330 6.989 79.079 1.00 84.25 677 HIS A C 1
ATOM 5299 O O . HIS A 1 677 ? -42.231 6.415 78.468 1.00 84.25 677 HIS A O 1
ATOM 5305 N N . MET A 1 678 ? -40.862 6.566 80.252 1.00 80.25 678 MET A N 1
ATOM 5306 C CA . MET A 1 678 ? -41.417 5.410 80.958 1.00 80.25 678 MET A CA 1
ATOM 5307 C C . MET A 1 678 ? -42.747 5.785 81.609 1.00 80.25 678 MET A C 1
ATOM 5309 O O . MET A 1 678 ? -42.909 6.909 82.082 1.00 80.25 678 MET A O 1
ATOM 5313 N N . GLN A 1 679 ? -43.684 4.840 81.681 1.00 73.25 679 GLN A N 1
ATOM 5314 C CA . GLN A 1 679 ? -44.933 5.065 82.405 1.00 73.25 679 GLN A CA 1
ATOM 5315 C C . GLN A 1 679 ? -44.643 5.317 83.898 1.00 73.25 679 GLN A C 1
ATOM 5317 O O . GLN A 1 679 ? -43.736 4.691 84.456 1.00 73.25 679 GLN A O 1
ATOM 5322 N N . PRO A 1 680 ? -45.355 6.251 84.552 1.00 69.69 680 PRO A N 1
ATOM 5323 C CA . PRO A 1 680 ? -45.278 6.413 85.998 1.00 69.69 680 PRO A CA 1
ATOM 5324 C C . PRO A 1 680 ? -45.813 5.153 86.691 1.00 69.69 680 PRO A C 1
ATOM 5326 O O . PRO A 1 680 ? -46.734 4.508 86.194 1.00 69.69 680 PRO A O 1
ATOM 5329 N N . ALA A 1 681 ? -45.232 4.796 87.835 1.00 58.34 681 ALA A N 1
ATOM 5330 C CA . ALA A 1 681 ? -45.772 3.735 88.673 1.00 58.34 681 ALA A CA 1
ATOM 5331 C C . ALA A 1 681 ? -47.063 4.258 89.318 1.00 58.34 681 ALA A C 1
ATOM 5333 O O . ALA A 1 681 ? -47.005 5.036 90.265 1.00 58.34 681 ALA A O 1
ATOM 5334 N N . THR A 1 682 ? -48.226 3.911 88.773 1.00 54.94 682 THR A N 1
ATOM 5335 C CA . THR A 1 682 ? -49.505 4.219 89.418 1.00 54.94 682 THR A CA 1
ATOM 5336 C C . THR A 1 682 ? -49.690 3.325 90.645 1.00 54.94 682 THR A C 1
ATOM 5338 O O . THR A 1 682 ? -49.539 2.106 90.554 1.00 54.94 682 THR A O 1
ATOM 5341 N N . GLU A 1 683 ? -50.042 3.923 91.786 1.00 44.91 683 GLU A N 1
ATOM 5342 C CA . GLU A 1 683 ? -50.581 3.207 92.945 1.00 44.91 683 GLU A CA 1
ATOM 5343 C C . GLU A 1 683 ? -51.913 2.549 92.564 1.00 44.91 683 GLU A C 1
ATOM 5345 O O . GLU A 1 683 ? -52.814 3.193 92.023 1.00 44.91 683 GLU A O 1
ATOM 5350 N N . ALA A 1 684 ? -52.059 1.258 92.854 1.00 40.25 684 ALA A N 1
ATOM 5351 C CA . ALA A 1 684 ? -53.360 0.611 92.842 1.00 40.25 684 ALA A CA 1
ATOM 5352 C C . ALA A 1 684 ? -54.157 1.088 94.069 1.00 40.25 684 ALA A C 1
ATOM 5354 O O . ALA A 1 684 ? -53.897 0.635 95.182 1.00 40.25 684 ALA A O 1
ATOM 5355 N N . GLN A 1 685 ? -55.137 1.971 93.868 1.00 37.38 685 GLN A N 1
ATOM 5356 C CA . GLN A 1 685 ? -56.202 2.221 94.840 1.00 37.38 685 GLN A CA 1
ATOM 5357 C C . GLN A 1 685 ? -57.553 1.752 94.288 1.00 37.38 685 GLN A C 1
ATOM 5359 O O . GLN A 1 685 ? -57.966 2.123 93.195 1.00 37.38 685 GLN A O 1
ATOM 5364 N N . GLU A 1 686 ? -58.185 0.886 95.083 1.00 34.97 686 GLU A N 1
ATOM 5365 C CA . GLU A 1 686 ? -59.625 0.656 95.239 1.00 34.97 686 GLU A CA 1
ATOM 5366 C C . GLU A 1 686 ? -60.548 0.878 94.029 1.00 34.97 686 GLU A C 1
ATOM 5368 O O . GLU A 1 686 ? -60.994 1.984 93.738 1.00 34.97 686 GLU A O 1
ATOM 5373 N N . TYR A 1 687 ? -61.019 -0.233 93.458 1.00 31.77 687 TYR A N 1
ATOM 5374 C CA . TYR A 1 687 ? -62.352 -0.292 92.859 1.00 31.77 687 TYR A CA 1
ATOM 5375 C C . TYR A 1 687 ? -63.164 -1.385 93.566 1.00 31.77 687 TYR A C 1
ATOM 5377 O O . TYR A 1 687 ? -63.077 -2.571 93.243 1.00 31.77 687 TYR A O 1
ATOM 5385 N N . LYS A 1 688 ? -63.953 -0.991 94.572 1.00 41.44 688 LYS A N 1
ATOM 5386 C CA . LYS A 1 688 ? -65.092 -1.769 95.077 1.00 41.44 688 LYS A CA 1
ATOM 5387 C C . LYS A 1 688 ? -66.361 -0.932 94.905 1.00 41.44 688 LYS A C 1
ATOM 5389 O O . LYS A 1 688 ? -66.375 0.228 95.295 1.00 41.44 688 LYS A O 1
ATOM 5394 N N . HIS A 1 689 ? -67.417 -1.605 94.430 1.00 39.12 689 HIS A N 1
ATOM 5395 C CA . HIS A 1 689 ? -68.823 -1.180 94.271 1.00 39.12 689 HIS A CA 1
ATOM 5396 C C . HIS A 1 689 ? -69.130 -0.297 93.043 1.00 39.12 689 HIS A C 1
ATOM 5398 O O . HIS A 1 689 ? -68.482 0.709 92.832 1.00 39.12 689 HIS A O 1
ATOM 5404 N N . ARG A 1 690 ? -70.116 -0.578 92.174 1.00 36.34 690 ARG A N 1
ATOM 5405 C CA . ARG A 1 690 ? -71.395 -1.323 92.252 1.00 36.34 690 ARG A CA 1
ATOM 5406 C C . ARG A 1 690 ? -71.817 -1.745 90.831 1.00 36.34 690 ARG A C 1
ATOM 5408 O O . ARG A 1 690 ? -71.813 -0.892 89.958 1.00 36.34 690 ARG A O 1
ATOM 5415 N N . GLN A 1 691 ? -72.329 -2.965 90.660 1.00 34.25 691 GLN A N 1
ATOM 5416 C CA . GLN A 1 691 ? -73.622 -3.221 90.000 1.00 34.25 691 GLN A CA 1
ATOM 5417 C C . GLN A 1 691 ? -74.087 -4.658 90.318 1.00 34.25 691 GLN A C 1
ATOM 5419 O O . GLN A 1 691 ? -73.552 -5.637 89.811 1.00 34.25 691 GLN A O 1
ATOM 5424 N N . ARG A 1 692 ? -75.063 -4.763 91.229 1.00 43.84 692 ARG A N 1
ATOM 5425 C CA . ARG A 1 692 ? -76.145 -5.752 91.162 1.00 43.84 692 ARG A CA 1
ATOM 5426 C C . ARG A 1 692 ? -77.376 -4.960 90.730 1.00 43.84 692 ARG A C 1
ATOM 5428 O O . ARG A 1 692 ? -77.791 -4.075 91.478 1.00 43.84 692 ARG A O 1
ATOM 5435 N N . ALA A 1 693 ? -77.895 -5.277 89.555 1.00 35.94 693 ALA A N 1
ATOM 5436 C CA . ALA A 1 693 ? -79.304 -5.253 89.189 1.00 35.94 693 ALA A CA 1
ATOM 5437 C C . ALA A 1 693 ? -79.458 -6.304 88.089 1.00 35.94 693 ALA A C 1
ATOM 5439 O O . ALA A 1 693 ? -78.633 -6.247 87.148 1.00 35.94 693 ALA A O 1
#

Nearest PDB structures (foldseek):
  6xay-assembly3_C  TM=4.791E-01  e=1.009E-23  Homo sapiens
  6xax-assembly2_A  TM=5.282E-01  e=2.513E-22  Homo sapiens
  7nwl-assembly1_C  TM=5.988E-01  e=5.340E-20  Homo sapiens
  4dmu-assembly5_J  TM=8.959E-01  e=2.486E-12  Homo sapiens
  4u3h-assembly1_A  TM=9.084E-01  e=1.134E-06  synthetic construct

Solvent-accessible surface area (backbone atoms only — not comparable to full-atom values): 40330 Å² total; per-residue (Å²): 131,85,86,83,90,81,90,86,87,82,84,88,86,93,88,84,85,85,89,82,88,90,82,89,87,87,87,83,90,83,90,81,89,83,84,87,80,88,68,65,64,61,56,51,49,53,51,50,50,51,52,52,52,53,53,50,50,51,49,50,53,53,50,51,50,51,50,49,48,46,59,70,49,47,46,56,51,50,52,52,52,51,52,50,48,51,60,57,59,50,70,78,50,98,79,63,81,65,66,58,62,47,66,72,34,67,70,54,50,47,52,55,52,49,47,53,66,54,48,53,56,51,50,52,49,49,51,50,50,47,54,51,49,38,64,75,66,59,64,86,69,83,86,72,79,93,69,71,86,82,61,86,82,72,89,83,78,92,78,92,82,83,90,89,80,95,68,75,75,64,58,66,54,55,58,55,55,54,46,70,76,70,78,59,84,89,76,82,85,68,83,68,75,63,53,63,63,52,54,54,57,49,57,63,56,65,71,68,70,84,63,93,75,82,79,79,74,77,69,79,75,78,63,55,87,77,46,35,23,41,40,35,35,40,37,55,22,17,57,86,55,47,75,66,52,49,53,43,52,43,53,44,54,47,66,46,52,64,58,53,51,36,28,100,84,23,26,25,47,30,41,35,36,21,11,68,66,58,44,77,77,48,46,25,70,73,44,52,36,60,70,60,40,50,51,51,54,68,70,60,74,79,76,35,53,42,40,26,42,15,61,27,41,42,47,41,58,71,52,42,73,27,72,91,21,48,38,62,88,92,42,43,37,35,37,42,36,41,37,52,53,68,57,77,44,75,44,67,68,38,45,48,56,41,45,75,72,61,39,43,31,35,36,39,29,43,46,78,49,54,66,69,62,51,51,70,59,23,32,88,61,40,89,77,16,50,44,81,43,50,60,89,47,44,75,73,50,35,61,59,52,38,52,51,51,47,48,52,34,41,50,70,33,55,44,77,42,80,70,32,27,32,32,33,29,38,36,37,51,84,82,46,62,81,83,84,25,35,31,44,35,37,38,18,43,67,92,42,64,86,62,58,43,79,48,81,41,61,23,76,58,45,65,51,77,50,65,88,46,64,46,66,36,48,30,40,37,37,42,35,56,46,52,97,86,56,92,53,79,67,39,70,39,77,48,69,27,35,67,74,86,75,56,58,77,44,71,47,75,43,80,57,33,33,36,31,34,34,42,35,48,36,77,82,53,96,56,36,63,26,34,41,39,40,36,28,45,62,94,59,91,61,69,48,81,45,82,41,58,31,91,56,50,62,51,75,51,67,90,44,65,46,61,34,41,27,45,37,32,45,30,44,34,34,79,86,73,51,75,37,73,45,74,40,81,43,62,27,31,70,75,59,44,52,50,40,72,82,44,80,44,79,75,42,44,38,35,39,29,42,34,40,46,82,43,64,73,85,56,68,17,36,41,38,35,39,43,45,77,75,73,80,63,50,76,48,77,43,53,60,88,60,50,63,50,80,44,69,88,42,64,47,56,38,58,31,39,43,32,43,26,43,32,40,96,89,53,71,32,46,65,39,73,50,79,46,74,34,47,60,75,75,81,92,73,88,91,78,89,86,87,91,130

Mean predicted aligned error: 23.33 Å